Protein AF-A0A7J9KCB3-F1 (afdb_monomer)

Mean predicted aligned error: 14.23 Å

pLDDT: mean 73.94, std 21.1, range [26.8, 97.12]

Organism: NCBI:txid34283

Foldseek 3Di:
DVVVVVVVVVVVVVVLLVCLCPPLVPPVNPPHVSVVSNCCVPPVVVVVVLVVLCVPVNPVSSVVVVVVCCPVPVDDDCPVVVVVCCVLVVLVVLCCVQQLVLPPFPQHHNVCVVVLVVLSVVLNVLVVCLSPADQAWDAPVCVVVVCVLDPAPVQLHDDDDDPCCPPHRTDDDDDHQQSLVSVLVSLVSLLLSLVVLLVVLVSSLVRVCVVVVVLCCCCPVVVFDNDCVRCVVVSVVCCCVVPVSSVVSSVVSVVSSVVSVVVNVVSVVCLQQVHDPSRVVSVVVSVVVVVVVVVVVVVVVVVVVVVVVVVDDDDDDDDPVVVVVVVVVVVPPPPPDPPDPSGPGRVCSNVPVSNVVSVVVVCVVPPVCVPPVVVVVVVVVVVVCVVVVVVVVVD

Structure (mmCIF, N/CA/C/O backbone):
data_AF-A0A7J9KCB3-F1
#
_entry.id   AF-A0A7J9KCB3-F1
#
loop_
_atom_site.group_PDB
_atom_site.id
_atom_site.type_symbol
_atom_site.label_atom_id
_atom_site.label_alt_id
_atom_site.label_comp_id
_atom_site.label_asym_id
_atom_site.label_entity_id
_atom_site.label_seq_id
_atom_site.pdbx_PDB_ins_code
_atom_site.Cartn_x
_atom_site.Cartn_y
_atom_site.Cartn_z
_atom_site.occupancy
_atom_site.B_iso_or_equiv
_atom_site.auth_seq_id
_atom_site.auth_comp_id
_atom_site.auth_asym_id
_atom_site.auth_atom_id
_atom_site.pdbx_PDB_model_num
ATOM 1 N N . MET A 1 1 ? 0.888 18.704 -28.558 1.00 56.38 1 MET A N 1
ATOM 2 C CA . MET A 1 1 ? 0.650 19.610 -27.406 1.00 56.38 1 MET A CA 1
ATOM 3 C C . MET A 1 1 ? -0.585 19.233 -26.586 1.00 56.38 1 MET A C 1
ATOM 5 O O . MET A 1 1 ? -0.472 19.237 -25.371 1.00 56.38 1 MET A O 1
ATOM 9 N N . SER A 1 2 ? -1.727 18.873 -27.186 1.00 62.25 2 SER A N 1
ATOM 10 C CA . SER A 1 2 ? -2.954 18.482 -26.455 1.00 62.25 2 SER A CA 1
ATOM 11 C C . SER A 1 2 ? -2.775 17.296 -25.493 1.00 62.25 2 SER A C 1
ATOM 13 O O . SER A 1 2 ? -3.287 17.336 -24.380 1.00 62.25 2 SER A O 1
ATOM 15 N N . LEU A 1 3 ? -1.995 16.280 -25.882 1.00 63.81 3 LEU A N 1
ATOM 16 C CA . LEU A 1 3 ? -1.739 15.092 -25.056 1.00 63.81 3 LEU A CA 1
ATOM 17 C C . LEU A 1 3 ? -0.952 15.405 -23.769 1.00 63.81 3 LEU A C 1
ATOM 19 O O . LEU A 1 3 ? -1.243 14.842 -22.719 1.00 63.81 3 LEU A O 1
ATOM 23 N N . HIS A 1 4 ? 0.005 16.339 -23.823 1.00 71.44 4 HIS A N 1
ATOM 24 C CA . HIS A 1 4 ? 0.784 16.740 -22.644 1.00 71.44 4 HIS A CA 1
ATOM 25 C C . HIS A 1 4 ? -0.095 17.466 -21.624 1.00 71.44 4 HIS A C 1
ATOM 27 O O . HIS A 1 4 ? -0.026 17.176 -20.435 1.00 71.44 4 HIS A O 1
ATOM 33 N N . TRP A 1 5 ? -0.972 18.358 -22.094 1.00 78.88 5 TRP A N 1
ATOM 34 C CA . TRP A 1 5 ? -1.945 19.025 -21.232 1.00 78.88 5 TRP A CA 1
ATOM 35 C C . TRP A 1 5 ? -2.943 18.035 -20.631 1.00 78.88 5 TRP A C 1
ATOM 37 O O . TRP A 1 5 ? -3.216 18.120 -19.442 1.00 78.88 5 TRP A O 1
ATOM 47 N N . ALA A 1 6 ? -3.414 17.050 -21.401 1.00 73.50 6 ALA A N 1
ATOM 48 C CA . ALA A 1 6 ? -4.299 16.005 -20.889 1.00 73.50 6 ALA A CA 1
ATOM 49 C C . ALA A 1 6 ? -3.641 15.165 -19.779 1.00 73.50 6 ALA A C 1
ATOM 51 O O . ALA A 1 6 ? -4.266 14.928 -18.747 1.00 73.50 6 ALA A O 1
ATOM 52 N N . LEU A 1 7 ? -2.374 14.770 -19.947 1.00 72.38 7 LEU A N 1
ATOM 53 C CA . LEU A 1 7 ? -1.615 14.027 -18.934 1.00 72.38 7 LEU A CA 1
ATOM 54 C C . LEU A 1 7 ? -1.350 14.859 -17.675 1.00 72.38 7 LEU A C 1
ATOM 56 O O . LEU A 1 7 ? -1.500 14.350 -16.568 1.00 72.38 7 LEU A O 1
ATOM 60 N N . ILE A 1 8 ? -1.008 16.141 -17.829 1.00 79.06 8 ILE A N 1
ATOM 61 C CA . ILE A 1 8 ? -0.823 17.061 -16.698 1.00 79.06 8 ILE A CA 1
ATOM 62 C C . ILE A 1 8 ? -2.148 17.259 -15.958 1.00 79.06 8 ILE A C 1
ATOM 64 O O . ILE A 1 8 ? -2.184 17.149 -14.736 1.00 79.06 8 ILE A O 1
ATOM 68 N N . CYS A 1 9 ? -3.247 17.496 -16.678 1.00 84.56 9 CYS A N 1
ATOM 69 C CA . CYS A 1 9 ? -4.576 17.616 -16.087 1.00 84.56 9 CYS A CA 1
ATOM 70 C C . CYS A 1 9 ? -4.974 16.336 -15.348 1.00 84.56 9 CYS A C 1
ATOM 72 O O . CYS A 1 9 ? -5.403 16.417 -14.201 1.00 84.56 9 CYS A O 1
ATOM 74 N N . HIS A 1 10 ? -4.780 15.164 -15.957 1.00 76.25 10 HIS A N 1
ATOM 75 C CA . HIS A 1 10 ? -5.036 13.884 -15.305 1.00 76.25 10 HIS A CA 1
ATOM 76 C C . HIS A 1 10 ? -4.184 13.731 -14.040 1.00 76.25 10 HIS A C 1
ATOM 78 O O . HIS A 1 10 ? -4.725 13.445 -12.979 1.00 76.25 10 HIS A O 1
ATOM 84 N N . GLY A 1 11 ? -2.875 13.992 -14.115 1.00 77.44 11 GLY A N 1
ATOM 85 C CA . GLY A 1 11 ? -1.968 13.925 -12.968 1.00 77.44 11 GLY A CA 1
ATOM 86 C C . GLY A 1 11 ? -2.371 14.862 -11.828 1.00 77.44 11 GLY A C 1
ATOM 87 O O . GLY A 1 11 ? -2.391 14.443 -10.675 1.00 77.44 11 GLY A O 1
ATOM 88 N N . LEU A 1 12 ? -2.767 16.099 -12.138 1.00 84.75 12 LEU A N 1
ATOM 89 C CA . LEU A 1 12 ? -3.261 17.061 -11.149 1.00 84.75 12 LEU A CA 1
ATOM 90 C C . LEU A 1 12 ? -4.588 16.615 -10.526 1.00 84.75 12 LEU A C 1
ATOM 92 O O . LEU A 1 12 ? -4.764 16.753 -9.316 1.00 84.75 12 LEU A O 1
ATOM 96 N N . ILE A 1 13 ? -5.504 16.049 -11.316 1.00 87.06 13 ILE A N 1
ATOM 97 C CA . ILE A 1 13 ? -6.773 15.503 -10.815 1.00 87.06 13 ILE A CA 1
ATOM 98 C C .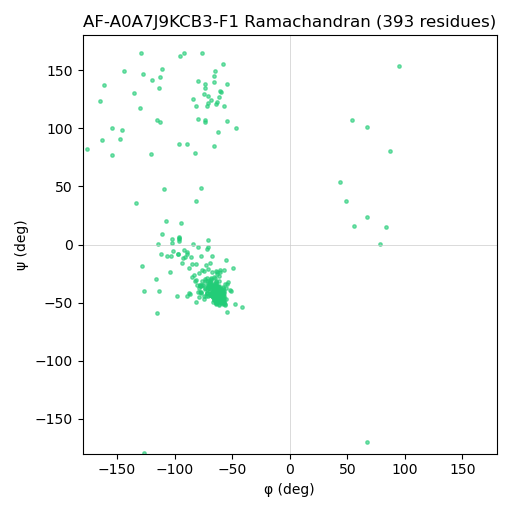 ILE A 1 13 ? -6.499 14.320 -9.886 1.00 87.06 13 ILE A C 1
ATOM 100 O O . ILE A 1 13 ? -6.985 14.310 -8.757 1.00 87.06 13 ILE A O 1
ATOM 104 N N . THR A 1 14 ? -5.684 13.354 -10.317 1.00 82.19 14 THR A N 1
ATOM 105 C CA . THR A 1 14 ? -5.312 12.192 -9.504 1.00 82.19 14 THR A CA 1
ATOM 106 C C . THR A 1 14 ? -4.627 12.625 -8.212 1.00 82.19 14 THR A C 1
ATOM 108 O O . THR A 1 14 ? -5.024 12.173 -7.142 1.00 82.19 14 THR A O 1
ATOM 111 N N . LEU A 1 15 ? -3.666 13.552 -8.276 1.00 82.00 15 LEU A N 1
ATOM 112 C CA . LEU A 1 15 ? -2.997 14.094 -7.094 1.00 82.00 15 LEU A CA 1
ATOM 113 C C . LEU A 1 15 ? -3.995 14.763 -6.145 1.00 82.00 15 LEU A C 1
ATOM 115 O O . LEU A 1 15 ? -3.956 14.519 -4.944 1.00 82.00 15 LEU A O 1
ATOM 119 N N . THR A 1 16 ? -4.924 15.558 -6.677 1.00 85.56 16 THR A N 1
ATOM 120 C CA . THR A 1 16 ? -5.965 16.215 -5.876 1.00 85.56 16 THR A CA 1
ATOM 121 C C . THR A 1 16 ? -6.862 15.195 -5.179 1.00 85.56 16 THR A C 1
ATOM 123 O O . THR A 1 16 ? -7.163 15.362 -3.997 1.00 85.56 16 THR A O 1
ATOM 126 N N . ILE A 1 17 ? -7.263 14.125 -5.873 1.00 84.94 17 ILE A N 1
ATOM 127 C CA . ILE A 1 17 ? -8.068 13.038 -5.301 1.00 84.94 17 ILE A CA 1
ATOM 128 C C . ILE A 1 17 ? -7.289 12.327 -4.191 1.00 84.94 17 ILE A C 1
ATOM 130 O O . ILE A 1 17 ? -7.818 12.175 -3.093 1.00 84.94 17 ILE A O 1
ATOM 134 N N . VAL A 1 18 ? -6.031 11.953 -4.439 1.00 80.06 18 VAL A N 1
ATOM 135 C CA . VAL A 1 18 ? -5.175 11.256 -3.464 1.00 80.06 18 VAL A CA 1
ATOM 136 C C . VAL A 1 18 ? -4.930 12.118 -2.224 1.00 80.06 18 VAL A C 1
ATOM 138 O O . VAL A 1 18 ? -5.141 11.655 -1.106 1.00 80.06 18 VAL A O 1
ATOM 141 N N . VAL A 1 19 ? -4.559 13.389 -2.398 1.00 82.56 19 VAL A N 1
ATOM 142 C CA . VAL A 1 19 ? -4.348 14.330 -1.284 1.00 82.56 19 VAL A CA 1
ATOM 143 C C . VAL A 1 19 ? -5.641 14.558 -0.505 1.00 82.56 19 VAL A C 1
ATOM 145 O O . VAL A 1 19 ? -5.622 14.576 0.723 1.00 82.56 19 VAL A O 1
ATOM 148 N N . SER A 1 20 ? -6.780 14.688 -1.190 1.00 86.75 20 SER A N 1
ATOM 149 C CA . SER A 1 20 ? -8.076 14.826 -0.518 1.00 86.75 20 SER A CA 1
ATOM 150 C C . SER A 1 20 ? -8.432 13.574 0.276 1.00 86.75 20 SER A C 1
ATOM 152 O O . SER A 1 20 ? -8.867 13.680 1.420 1.00 86.75 20 SER A O 1
ATOM 154 N N . PHE A 1 21 ? -8.202 12.389 -0.285 1.00 80.31 21 PHE A N 1
ATOM 155 C CA . PHE A 1 21 ? -8.458 11.126 0.397 1.00 80.31 21 PHE A CA 1
ATOM 156 C C . PHE A 1 21 ? -7.595 10.978 1.660 1.00 80.31 21 PHE A C 1
ATOM 158 O O . PHE A 1 21 ? -8.142 10.740 2.732 1.00 80.31 21 PHE A O 1
ATOM 165 N N . LEU A 1 22 ? -6.281 11.212 1.559 1.00 77.44 22 LEU A N 1
ATOM 166 C CA . LEU A 1 22 ? -5.325 11.006 2.655 1.00 77.44 22 LEU A CA 1
ATOM 167 C C . LEU A 1 22 ? -5.340 12.118 3.715 1.00 77.44 22 LEU A C 1
ATOM 169 O O . LEU A 1 22 ? -5.243 11.841 4.908 1.00 77.44 22 LEU A O 1
ATOM 173 N N . CYS A 1 23 ? -5.439 13.382 3.300 1.00 80.12 23 CYS A N 1
ATOM 174 C CA . CYS A 1 23 ? -5.223 14.533 4.183 1.00 80.12 23 CYS A CA 1
ATOM 175 C C . CYS A 1 23 ? -6.492 15.343 4.468 1.00 80.12 23 CYS A C 1
ATOM 177 O O . CYS A 1 23 ? -6.462 16.237 5.311 1.00 80.12 23 CYS A O 1
ATOM 179 N N . GLY A 1 24 ? -7.618 15.075 3.803 1.00 78.44 24 GLY A N 1
ATOM 180 C CA . GLY A 1 24 ? -8.789 15.958 3.859 1.00 78.44 24 GLY A CA 1
ATOM 181 C C . GLY A 1 24 ? -9.504 16.052 5.213 1.00 78.44 24 GLY A C 1
ATOM 182 O O . GLY A 1 24 ? -10.338 16.943 5.392 1.00 78.44 24 GLY A O 1
ATOM 183 N N . GLN A 1 25 ? -9.163 15.193 6.178 1.00 77.88 25 GLN A N 1
ATOM 184 C CA . GLN A 1 25 ? -9.640 15.276 7.563 1.00 77.88 25 GLN A CA 1
ATOM 185 C C . GLN A 1 25 ? -8.795 16.216 8.448 1.00 77.88 25 GLN A C 1
ATOM 187 O O . GLN A 1 25 ? -9.208 16.550 9.560 1.00 77.88 25 GLN A O 1
ATOM 192 N N . TRP A 1 26 ? -7.626 16.672 7.983 1.00 78.62 26 TRP A N 1
ATOM 193 C CA . TRP A 1 26 ? -6.738 17.510 8.790 1.00 78.62 26 TRP A CA 1
ATOM 194 C C . TRP A 1 26 ? -7.362 18.880 9.113 1.00 78.62 26 TRP A C 1
ATOM 196 O O . TRP A 1 26 ? -8.018 19.471 8.249 1.00 78.62 26 TRP A O 1
ATOM 206 N N . PRO A 1 27 ? -7.097 19.446 10.312 1.00 76.50 27 PRO A N 1
ATOM 207 C CA . PRO A 1 27 ? -7.641 20.742 10.731 1.00 76.50 27 PRO A CA 1
ATOM 208 C C . PRO A 1 27 ? -7.356 21.881 9.743 1.00 76.50 27 PRO A C 1
ATOM 210 O O . PRO A 1 27 ? -8.201 22.744 9.537 1.00 76.50 27 PRO A O 1
ATOM 213 N N . ILE A 1 28 ? -6.193 21.839 9.083 1.00 82.12 28 ILE A N 1
ATOM 214 C CA . ILE A 1 28 ? -5.739 22.840 8.103 1.00 82.12 28 ILE A CA 1
ATOM 215 C C . ILE A 1 28 ? -6.682 22.923 6.891 1.00 82.12 28 ILE A C 1
ATOM 217 O O . ILE A 1 28 ? -6.855 23.992 6.313 1.00 82.12 28 ILE A O 1
ATOM 221 N N . PHE A 1 29 ? -7.320 21.812 6.511 1.00 82.50 29 PHE A N 1
ATOM 222 C CA . PHE A 1 29 ? -8.199 21.745 5.342 1.00 82.50 29 PHE A CA 1
ATOM 223 C C . PHE A 1 29 ? -9.683 21.924 5.686 1.00 82.50 29 PHE A C 1
ATOM 225 O O . PHE A 1 29 ? -10.529 21.829 4.790 1.00 82.50 29 PHE A O 1
ATOM 232 N N . GLN A 1 30 ? -10.039 22.207 6.942 1.00 81.12 30 GLN A N 1
ATOM 233 C CA . GLN A 1 30 ? -11.435 22.424 7.324 1.00 81.12 30 GLN A CA 1
ATOM 234 C C . GLN A 1 30 ? -12.044 23.607 6.556 1.00 81.12 30 GLN A C 1
ATOM 236 O O . GLN A 1 30 ? -11.457 24.677 6.450 1.00 81.12 30 GLN A O 1
ATOM 241 N N . GLY A 1 31 ? -13.228 23.392 5.976 1.00 84.00 31 GLY A N 1
ATOM 242 C CA . GLY A 1 31 ? -13.918 24.401 5.160 1.00 84.00 31 GLY A CA 1
ATOM 243 C C . GLY A 1 31 ? -13.382 24.571 3.731 1.00 84.00 31 GLY A C 1
ATOM 244 O O . GLY A 1 31 ? -13.931 25.369 2.978 1.00 84.00 31 GLY A O 1
ATOM 245 N N . THR A 1 32 ? -12.360 23.812 3.324 1.00 91.19 32 THR A N 1
ATOM 246 C CA . THR A 1 32 ? -11.811 23.860 1.956 1.00 91.19 32 THR A CA 1
ATOM 247 C C . THR A 1 32 ? -12.476 22.836 1.015 1.00 91.19 32 THR A C 1
ATOM 249 O O . THR A 1 32 ? -13.104 21.872 1.481 1.00 91.19 32 THR A O 1
ATOM 252 N N . PRO A 1 33 ? -12.308 22.974 -0.320 1.00 87.25 33 PRO A N 1
ATOM 253 C CA . PRO A 1 33 ? -12.757 21.968 -1.286 1.00 87.25 33 PRO A CA 1
ATOM 254 C C . PRO A 1 33 ? -12.170 20.574 -1.027 1.00 87.25 33 PRO A C 1
ATOM 256 O O . PRO A 1 33 ? -12.871 19.582 -1.198 1.00 87.25 33 PRO A O 1
ATOM 259 N N . ILE A 1 34 ? -10.931 20.491 -0.527 1.00 87.50 34 ILE A N 1
ATOM 260 C CA . ILE A 1 34 ? -10.239 19.231 -0.205 1.00 87.50 34 ILE A CA 1
ATOM 261 C C . ILE A 1 34 ? -11.003 18.452 0.878 1.00 87.50 34 ILE A C 1
ATOM 263 O O . ILE A 1 34 ? -11.282 17.266 0.715 1.00 87.50 34 ILE A O 1
ATOM 267 N N . SER A 1 35 ? -11.436 19.126 1.951 1.00 87.88 35 SER A N 1
ATOM 268 C CA . SER A 1 35 ? -12.257 18.503 3.006 1.00 87.88 35 SER A CA 1
ATOM 269 C C . SER A 1 35 ? -13.647 18.085 2.514 1.00 87.88 35 SER A C 1
ATOM 271 O O . SER A 1 35 ? -14.241 17.138 3.038 1.00 87.88 35 SER A O 1
ATOM 273 N N . SER A 1 36 ? -14.179 18.775 1.505 1.00 87.06 36 SER A N 1
ATOM 274 C CA . SER A 1 36 ? -15.466 18.425 0.895 1.00 87.06 36 SER A CA 1
ATOM 275 C C . SER A 1 36 ? -15.344 17.186 0.006 1.00 87.06 36 SER A C 1
ATOM 277 O O . SER A 1 36 ? -16.158 16.273 0.128 1.00 87.06 36 SER A O 1
ATOM 279 N N . ILE A 1 37 ? -14.294 17.116 -0.822 1.00 88.12 37 ILE A N 1
ATOM 280 C CA . ILE A 1 37 ? -13.962 15.937 -1.636 1.00 88.12 37 ILE A CA 1
ATOM 281 C C . ILE A 1 37 ? -13.714 14.731 -0.732 1.00 88.12 37 ILE A C 1
ATOM 283 O O . ILE A 1 37 ? -14.268 13.671 -0.990 1.00 88.12 37 ILE A O 1
ATOM 287 N N . HIS A 1 38 ? -12.958 14.897 0.358 1.00 88.69 38 HIS A N 1
ATOM 288 C CA . HIS A 1 38 ? -12.751 13.841 1.347 1.00 88.69 38 HIS A CA 1
ATOM 289 C C . HIS A 1 38 ? -14.079 13.299 1.870 1.00 88.69 38 HIS A C 1
ATOM 291 O O . HIS A 1 38 ? -14.365 12.128 1.667 1.00 88.69 38 HIS A O 1
ATOM 297 N N . ARG A 1 39 ? -14.931 14.160 2.450 1.00 86.44 39 ARG A N 1
ATOM 298 C CA . ARG A 1 39 ? -16.246 13.761 2.980 1.00 86.44 39 ARG A CA 1
ATOM 299 C C . ARG A 1 39 ? -17.119 13.069 1.936 1.00 86.44 39 ARG A C 1
ATOM 301 O O . ARG A 1 39 ? -17.839 12.130 2.274 1.00 86.44 39 ARG A O 1
ATOM 308 N N . PHE A 1 40 ? -17.065 13.523 0.684 1.00 89.75 40 PHE A N 1
ATOM 309 C CA . PHE A 1 40 ? -17.766 12.869 -0.413 1.00 89.75 40 PHE A CA 1
ATOM 310 C C . PHE A 1 40 ? -17.198 11.474 -0.697 1.00 89.75 40 PHE A C 1
ATOM 312 O O . PHE A 1 40 ? -17.972 10.532 -0.784 1.00 89.75 40 PHE A O 1
ATOM 319 N N . LEU A 1 41 ? -15.880 11.314 -0.796 1.00 84.44 41 LEU A N 1
ATOM 320 C CA . LEU A 1 41 ? -15.252 10.027 -1.095 1.00 84.44 41 LEU A CA 1
ATOM 321 C C . LEU A 1 41 ? -15.411 9.003 0.039 1.00 84.44 41 LEU A C 1
ATOM 323 O O . LEU A 1 41 ? -15.684 7.844 -0.254 1.00 84.44 41 LEU A O 1
ATOM 327 N N . THR A 1 42 ? -15.265 9.401 1.308 1.00 82.81 42 THR A N 1
ATOM 328 C CA . THR A 1 42 ? -15.320 8.463 2.446 1.00 82.81 42 THR A CA 1
ATOM 329 C C . THR A 1 42 ? -16.734 8.077 2.856 1.00 82.81 42 THR A C 1
ATOM 331 O O . THR A 1 42 ? -16.973 6.914 3.156 1.00 82.81 42 THR A O 1
ATOM 334 N N . PHE A 1 43 ? -17.680 9.019 2.871 1.00 80.81 43 PHE A N 1
ATOM 335 C CA . PHE A 1 43 ? -19.036 8.751 3.374 1.00 80.81 43 PHE A CA 1
ATOM 336 C C . PHE A 1 43 ? -20.128 9.130 2.375 1.00 80.81 43 PHE A C 1
ATOM 338 O O . PHE A 1 43 ? -21.113 8.409 2.224 1.00 80.81 43 PHE A O 1
ATOM 345 N N . GLY A 1 44 ? -19.968 10.260 1.684 1.00 84.56 44 GLY A N 1
ATOM 346 C CA . GLY A 1 44 ? -21.010 10.822 0.829 1.00 84.56 44 GLY A CA 1
ATOM 347 C C . GLY A 1 44 ? -21.399 9.903 -0.325 1.00 84.56 44 GLY A C 1
ATOM 348 O O . GLY A 1 44 ? -22.580 9.632 -0.505 1.00 84.56 44 GLY A O 1
ATOM 349 N N . ALA A 1 45 ? -20.430 9.390 -1.080 1.00 86.31 45 ALA A N 1
ATOM 350 C CA . ALA A 1 45 ? -20.650 8.523 -2.232 1.00 86.31 45 ALA A CA 1
ATOM 351 C C . ALA A 1 45 ? -21.431 7.264 -1.839 1.00 86.31 45 ALA A C 1
ATOM 353 O O . ALA A 1 45 ? -22.409 6.921 -2.501 1.00 86.31 45 ALA A O 1
ATOM 354 N N . TYR A 1 46 ? -21.065 6.642 -0.714 1.00 85.31 46 TYR A N 1
ATOM 355 C CA . TYR A 1 46 ? -21.773 5.480 -0.184 1.00 85.31 46 TYR A CA 1
ATOM 356 C C . TYR A 1 46 ? -23.203 5.822 0.253 1.00 85.31 46 TYR A C 1
ATOM 358 O O . TYR A 1 46 ? -24.152 5.136 -0.120 1.00 85.31 46 TYR A O 1
ATOM 366 N N . GLN A 1 47 ? -23.398 6.935 0.963 1.00 89.06 47 GLN A N 1
ATOM 367 C CA . GLN A 1 47 ? -24.733 7.378 1.373 1.00 89.06 47 GLN A CA 1
ATOM 368 C C . GLN A 1 47 ? -25.631 7.734 0.181 1.00 89.06 47 GLN A C 1
ATOM 370 O O . GLN A 1 47 ? -26.817 7.405 0.188 1.00 89.06 47 GLN A O 1
ATOM 375 N N . TYR A 1 48 ? -25.093 8.390 -0.852 1.00 90.62 48 TYR A N 1
ATOM 376 C CA . TYR A 1 48 ? -25.830 8.671 -2.086 1.00 90.62 48 TYR A CA 1
ATOM 377 C C . TYR A 1 48 ? -26.185 7.386 -2.828 1.00 90.62 48 TYR A C 1
ATOM 379 O O . TYR A 1 48 ? -27.312 7.265 -3.302 1.00 90.62 48 TYR A O 1
ATOM 387 N N . PHE A 1 49 ? -25.268 6.419 -2.879 1.00 89.62 49 PHE A N 1
ATOM 388 C CA . PHE A 1 49 ? -25.532 5.099 -3.437 1.00 89.62 49 PHE A CA 1
ATOM 389 C C . PHE A 1 49 ? -26.664 4.385 -2.686 1.00 89.62 49 PHE A C 1
ATOM 391 O O . PHE A 1 49 ? -27.632 3.967 -3.314 1.00 89.62 49 PHE A O 1
ATOM 398 N N . LEU A 1 50 ? -26.621 4.329 -1.352 1.00 88.56 50 LEU A N 1
ATOM 399 C CA . LEU A 1 50 ? -27.695 3.733 -0.550 1.00 88.56 50 LEU A CA 1
ATOM 400 C C . LEU A 1 50 ? -29.037 4.447 -0.749 1.00 88.56 50 LEU A C 1
ATOM 402 O O . LEU A 1 50 ? -30.064 3.790 -0.893 1.00 88.56 50 LEU A O 1
ATOM 406 N N . ARG A 1 51 ? -29.048 5.784 -0.813 1.00 90.38 51 ARG A N 1
ATOM 407 C CA . ARG A 1 51 ? -30.266 6.560 -1.108 1.00 90.38 51 ARG A CA 1
ATOM 408 C C . ARG A 1 51 ? -30.809 6.269 -2.501 1.00 90.38 51 ARG A C 1
ATOM 410 O O . ARG A 1 51 ? -32.019 6.165 -2.661 1.00 90.38 51 ARG A O 1
ATOM 417 N N . PHE A 1 52 ? -29.933 6.135 -3.494 1.00 92.25 52 PHE A N 1
ATOM 418 C CA . PHE A 1 52 ? -30.316 5.758 -4.850 1.00 92.25 52 PHE A CA 1
ATOM 419 C C . PHE A 1 52 ? -30.929 4.356 -4.877 1.00 92.25 52 PHE A C 1
ATOM 421 O O . PHE A 1 52 ? -32.011 4.176 -5.429 1.00 92.25 52 PHE A O 1
ATOM 428 N N . ILE A 1 53 ? -30.298 3.382 -4.218 1.00 92.44 53 ILE A N 1
ATOM 429 C CA . ILE A 1 53 ? -30.841 2.026 -4.093 1.00 92.44 53 ILE A CA 1
ATOM 430 C C . ILE A 1 53 ? -32.193 2.043 -3.375 1.00 92.44 53 ILE A C 1
ATOM 432 O O . ILE A 1 53 ? -33.128 1.414 -3.859 1.00 92.44 53 ILE A O 1
ATOM 436 N N . GLY A 1 54 ? -32.342 2.811 -2.296 1.00 92.44 54 GLY A N 1
ATOM 437 C CA . GLY A 1 54 ? -33.624 2.979 -1.609 1.00 92.44 54 GLY A CA 1
ATOM 438 C C . GLY A 1 54 ? -34.696 3.632 -2.485 1.00 92.44 54 GLY A C 1
ATOM 439 O O . GLY A 1 54 ? -35.853 3.230 -2.438 1.00 92.44 54 GLY A O 1
ATOM 440 N N . ALA A 1 55 ? -34.325 4.588 -3.339 1.00 93.19 55 ALA A N 1
ATOM 441 C CA . ALA A 1 55 ? -35.254 5.226 -4.268 1.00 93.19 55 ALA A CA 1
ATOM 442 C C . ALA A 1 55 ? -35.708 4.288 -5.402 1.00 93.19 55 ALA A C 1
ATOM 444 O O . ALA A 1 55 ? -36.864 4.349 -5.810 1.00 93.19 55 ALA A O 1
ATOM 445 N N . VAL A 1 56 ? -34.817 3.427 -5.911 1.00 95.56 56 VAL A N 1
ATOM 446 C CA . VAL A 1 56 ? -35.105 2.526 -7.046 1.00 95.56 56 VAL A CA 1
ATOM 447 C C . VAL A 1 56 ? -35.719 1.197 -6.597 1.00 95.56 56 VAL A C 1
ATOM 449 O O . VAL A 1 56 ? -36.649 0.700 -7.227 1.00 95.56 56 VAL A O 1
ATOM 452 N N . PHE A 1 57 ? -35.206 0.612 -5.514 1.00 92.06 57 PHE A N 1
ATOM 453 C CA . PHE A 1 57 ? -35.527 -0.744 -5.054 1.00 92.06 57 PHE A CA 1
ATOM 454 C C . PHE A 1 57 ? -36.255 -0.780 -3.698 1.00 92.06 57 PHE A C 1
ATOM 456 O O . PHE A 1 57 ? -36.584 -1.863 -3.203 1.00 92.06 57 PHE A O 1
ATOM 463 N N . GLY A 1 58 ? -36.524 0.381 -3.092 1.00 93.94 58 GLY A N 1
ATOM 464 C CA . GLY A 1 58 ? -37.162 0.493 -1.781 1.00 93.94 58 GLY A CA 1
ATOM 465 C C . GLY A 1 58 ? -36.294 -0.041 -0.639 1.00 93.94 58 GLY A C 1
ATOM 466 O O . GLY A 1 58 ? -35.126 -0.401 -0.810 1.00 93.94 58 GLY A O 1
ATOM 467 N N . ASP A 1 59 ? -36.898 -0.165 0.541 1.00 92.19 59 ASP A N 1
ATOM 468 C CA . ASP A 1 59 ? -36.201 -0.602 1.758 1.00 92.19 59 ASP A CA 1
ATOM 469 C C . ASP A 1 59 ? -35.612 -2.015 1.641 1.00 92.19 59 ASP A C 1
ATOM 471 O O . ASP A 1 59 ? -34.599 -2.323 2.265 1.00 92.19 59 ASP A O 1
ATOM 475 N N . ARG A 1 60 ? -36.197 -2.881 0.799 1.00 90.00 60 ARG A N 1
ATOM 476 C CA . ARG A 1 60 ? -35.665 -4.233 0.551 1.00 90.00 60 ARG A CA 1
ATOM 477 C C . ARG A 1 60 ? -34.286 -4.196 -0.106 1.00 90.00 60 ARG A C 1
ATOM 479 O O . ARG A 1 60 ? -33.425 -4.979 0.282 1.00 90.00 60 ARG A O 1
ATOM 486 N N . GLY A 1 61 ? -34.075 -3.298 -1.072 1.00 88.62 61 GLY A N 1
ATOM 487 C CA . GLY A 1 61 ? -32.780 -3.131 -1.733 1.00 88.62 61 GLY A CA 1
ATOM 488 C C . GLY A 1 61 ? -31.722 -2.593 -0.774 1.00 88.62 61 GLY A C 1
ATOM 489 O O . GLY A 1 61 ? -30.629 -3.146 -0.689 1.00 88.62 61 GLY A O 1
ATOM 490 N N . THR A 1 62 ? -32.071 -1.572 0.012 1.00 90.75 62 THR A N 1
ATOM 491 C CA . THR A 1 62 ? -31.172 -1.000 1.025 1.00 90.75 62 THR A CA 1
ATOM 492 C C . THR A 1 62 ? -30.790 -2.036 2.083 1.00 90.75 62 THR A C 1
ATOM 494 O O . THR A 1 62 ? -29.610 -2.202 2.377 1.00 90.75 62 THR A O 1
ATOM 497 N N . ASN A 1 63 ? -31.761 -2.797 2.600 1.00 92.44 63 ASN A N 1
ATOM 498 C CA . ASN A 1 63 ? -31.514 -3.843 3.596 1.00 92.44 63 ASN A CA 1
ATOM 499 C C . ASN A 1 63 ? -30.642 -4.983 3.054 1.00 92.44 63 ASN A C 1
ATOM 501 O O . ASN A 1 63 ? -29.841 -5.537 3.802 1.00 92.44 63 ASN A O 1
ATOM 505 N N . LEU A 1 64 ? -30.754 -5.320 1.764 1.00 91.38 64 LEU A N 1
ATOM 506 C CA . LEU A 1 64 ? -29.861 -6.291 1.132 1.00 91.38 64 LEU A CA 1
ATOM 507 C C . LEU A 1 64 ? -28.414 -5.783 1.113 1.00 91.38 64 LEU A C 1
ATOM 509 O O . LEU A 1 64 ? -27.517 -6.526 1.499 1.00 91.38 64 LEU A O 1
ATOM 513 N N . ILE A 1 65 ? -28.185 -4.528 0.708 1.00 90.50 65 ILE A N 1
ATOM 514 C CA . ILE A 1 65 ? -26.837 -3.938 0.704 1.00 90.50 65 ILE A CA 1
ATOM 515 C C . ILE A 1 65 ? -26.258 -3.896 2.120 1.00 90.50 65 ILE A C 1
ATOM 517 O O . ILE A 1 65 ? -25.128 -4.334 2.311 1.00 90.50 65 ILE A O 1
ATOM 521 N N . LEU A 1 66 ? -27.039 -3.464 3.114 1.00 90.06 66 LEU A N 1
ATOM 522 C CA . LEU A 1 66 ? -26.613 -3.457 4.518 1.00 90.06 66 LEU A CA 1
ATOM 523 C C . LEU A 1 66 ? -26.320 -4.872 5.042 1.00 90.06 66 LEU A C 1
ATOM 525 O O . LEU A 1 66 ? -25.374 -5.072 5.796 1.00 90.06 66 LEU A O 1
ATOM 529 N N . SER A 1 67 ? -27.088 -5.879 4.616 1.00 88.62 67 SER A N 1
ATOM 530 C CA . SER A 1 67 ? -26.816 -7.276 4.969 1.00 88.62 67 SER A CA 1
ATOM 531 C C . SER A 1 67 ? -25.521 -7.792 4.338 1.00 88.62 67 SER A C 1
ATOM 533 O O . SER A 1 67 ? -24.823 -8.590 4.964 1.00 88.62 67 SER A O 1
ATOM 535 N N . VAL A 1 68 ? -25.210 -7.377 3.107 1.00 85.94 68 VAL A N 1
ATOM 536 C CA . VAL A 1 68 ? -23.946 -7.714 2.438 1.00 85.94 68 VAL A CA 1
ATOM 537 C C . VAL A 1 68 ? -22.783 -6.999 3.118 1.00 85.94 68 VAL A C 1
ATOM 539 O O . VAL A 1 68 ? -21.769 -7.637 3.373 1.00 85.94 68 VAL A O 1
ATOM 542 N N . GLU A 1 69 ? -22.931 -5.718 3.459 1.00 85.38 69 GLU A N 1
ATOM 543 C CA . GLU A 1 69 ? -21.941 -4.955 4.229 1.00 85.38 69 GLU A CA 1
ATOM 544 C C . GLU A 1 69 ? -21.639 -5.649 5.559 1.00 85.38 69 GLU A C 1
ATOM 546 O O . GLU A 1 69 ? -20.487 -5.978 5.827 1.00 85.38 69 GLU A O 1
ATOM 551 N N . TYR A 1 70 ? -22.671 -5.990 6.332 1.00 83.88 70 TYR A N 1
ATOM 552 C CA . TYR A 1 70 ? -22.512 -6.709 7.594 1.00 83.88 70 TYR A CA 1
ATOM 553 C C . TYR A 1 70 ? -21.789 -8.055 7.416 1.00 83.88 70 TYR A C 1
ATOM 555 O O . TYR A 1 70 ? -20.905 -8.413 8.195 1.00 83.88 70 TYR A O 1
ATOM 563 N N . TYR A 1 71 ? -22.126 -8.815 6.371 1.00 82.06 71 TYR A N 1
ATOM 564 C CA . TYR A 1 71 ? -21.478 -10.098 6.101 1.00 82.06 71 TYR A CA 1
ATOM 565 C C . TYR A 1 71 ? -20.013 -9.951 5.652 1.00 82.06 71 TYR A C 1
ATOM 567 O O . TYR A 1 71 ? -19.167 -10.746 6.059 1.00 82.06 71 TYR A O 1
ATOM 575 N N . CYS A 1 72 ? -19.709 -8.951 4.820 1.00 77.69 72 CYS A N 1
ATOM 576 C CA . CYS A 1 72 ? -18.388 -8.739 4.226 1.00 77.69 72 CYS A CA 1
ATOM 577 C C . CYS A 1 72 ? -17.418 -7.953 5.124 1.00 77.69 72 CYS A C 1
ATOM 579 O O . CYS A 1 72 ? -16.208 -8.142 4.999 1.00 77.69 72 CYS A O 1
ATOM 581 N N . CYS A 1 73 ? -17.914 -7.080 6.001 1.00 75.44 73 CYS A N 1
ATOM 582 C CA . CYS A 1 73 ? -17.091 -6.162 6.793 1.00 75.44 73 CYS A CA 1
ATOM 583 C C . CYS A 1 73 ? -17.133 -6.469 8.295 1.00 75.44 73 CYS A C 1
ATOM 585 O O . CYS A 1 73 ? -16.093 -6.432 8.946 1.00 75.44 73 CYS A O 1
ATOM 587 N N . ASP A 1 74 ? -18.304 -6.819 8.839 1.00 73.94 74 ASP A N 1
ATOM 588 C CA . ASP A 1 74 ? -18.492 -6.966 10.293 1.00 73.94 74 ASP A CA 1
ATOM 589 C C . ASP A 1 74 ? -18.385 -8.420 10.778 1.00 73.94 74 ASP A C 1
ATOM 591 O O . ASP A 1 74 ? -18.376 -8.697 11.981 1.00 73.94 74 ASP A O 1
ATOM 595 N N . ARG A 1 75 ? -18.312 -9.378 9.848 1.00 70.94 75 ARG A N 1
ATOM 596 C CA . ARG A 1 75 ? -18.205 -10.814 10.131 1.00 70.94 75 ARG A CA 1
ATOM 597 C C . ARG A 1 75 ? -16.917 -11.382 9.534 1.00 70.94 75 ARG A C 1
ATOM 599 O O . ARG A 1 75 ? -16.571 -11.029 8.407 1.00 70.94 75 ARG A O 1
ATOM 606 N N . PRO A 1 76 ? -16.238 -12.317 10.227 1.00 72.19 76 PRO A N 1
ATOM 607 C CA . PRO A 1 76 ? -15.105 -13.032 9.652 1.00 72.19 76 PRO A CA 1
ATOM 608 C C . PRO A 1 76 ? -15.527 -13.751 8.369 1.00 72.19 76 PRO A C 1
ATOM 610 O O . PRO A 1 76 ? -16.415 -14.606 8.391 1.00 72.19 76 PRO A O 1
ATOM 613 N N . ASN A 1 77 ? -14.901 -13.400 7.249 1.00 79.25 77 ASN A N 1
ATOM 614 C CA . ASN A 1 77 ? -15.166 -14.006 5.950 1.00 79.25 77 ASN A CA 1
ATOM 615 C C . ASN A 1 77 ? -13.865 -14.119 5.131 1.00 79.25 77 ASN A C 1
ATOM 617 O O . ASN A 1 77 ? -12.976 -13.275 5.259 1.00 79.25 77 ASN A O 1
ATOM 621 N N . PRO A 1 78 ? -13.740 -15.139 4.262 1.00 85.12 78 PRO A N 1
ATOM 622 C CA . PRO A 1 78 ? -12.536 -15.337 3.458 1.00 85.12 78 PRO A CA 1
ATOM 623 C C . PRO A 1 78 ? -12.471 -14.420 2.227 1.00 85.12 78 PRO A C 1
ATOM 625 O O . PRO A 1 78 ? -11.500 -14.485 1.478 1.00 85.12 78 PRO A O 1
ATOM 628 N N . ILE A 1 79 ? -13.479 -13.576 1.967 1.00 84.12 79 ILE A N 1
ATOM 629 C CA . ILE A 1 79 ? -13.568 -12.800 0.718 1.00 84.12 79 ILE A CA 1
ATOM 630 C C . ILE A 1 79 ? -12.373 -11.853 0.601 1.00 84.12 79 ILE A C 1
ATOM 632 O O . ILE A 1 79 ? -11.708 -11.829 -0.433 1.00 84.12 79 ILE A O 1
ATOM 636 N N . LEU A 1 80 ? -12.050 -11.130 1.676 1.00 82.56 80 LEU A N 1
ATOM 637 C CA . LEU A 1 80 ? -10.896 -10.228 1.697 1.00 82.56 80 LEU A CA 1
ATOM 638 C C . LEU A 1 80 ? -9.570 -10.980 1.511 1.00 82.56 80 LEU A C 1
ATOM 640 O O . LEU A 1 80 ? -8.682 -10.489 0.816 1.00 82.56 80 LEU A O 1
ATOM 644 N N . GLN A 1 81 ? -9.459 -12.199 2.050 1.00 89.06 81 GLN A N 1
ATOM 645 C CA . GLN A 1 81 ? -8.272 -13.039 1.873 1.00 89.06 81 GLN A CA 1
ATOM 646 C C . GLN A 1 81 ? -8.110 -13.483 0.415 1.00 89.06 81 GLN A C 1
ATOM 648 O O . GLN A 1 81 ? -7.016 -13.406 -0.142 1.00 89.06 81 GLN A O 1
ATOM 653 N N . LEU A 1 82 ? -9.206 -13.889 -0.233 1.00 91.19 82 LEU A N 1
ATOM 654 C CA . LEU A 1 82 ? -9.212 -14.272 -1.645 1.00 91.19 82 LEU A CA 1
ATOM 655 C C . LEU A 1 82 ? -8.869 -13.092 -2.559 1.00 91.19 82 LEU A C 1
ATOM 657 O O . LEU A 1 82 ? -8.079 -13.254 -3.487 1.00 91.19 82 LEU A O 1
ATOM 661 N N . ILE A 1 83 ? -9.424 -11.907 -2.286 1.00 90.31 83 ILE A N 1
ATOM 662 C CA . ILE A 1 83 ? -9.113 -10.685 -3.039 1.00 90.31 83 ILE A CA 1
ATOM 663 C C . ILE A 1 83 ? -7.624 -10.362 -2.925 1.00 90.31 83 ILE A C 1
ATOM 665 O O . ILE A 1 83 ? -6.967 -10.115 -3.935 1.00 90.31 83 ILE A O 1
ATOM 669 N N . TYR A 1 84 ? -7.072 -10.408 -1.715 1.00 91.00 84 TYR A N 1
ATOM 670 C CA . TYR A 1 84 ? -5.654 -10.160 -1.490 1.00 91.00 84 TYR A CA 1
ATOM 671 C C . TYR A 1 84 ? -4.759 -11.165 -2.240 1.00 91.00 84 TYR A C 1
ATOM 673 O O . TYR A 1 84 ? -3.846 -10.756 -2.964 1.00 91.00 84 TYR A O 1
ATOM 681 N N . LEU A 1 85 ? -5.056 -12.469 -2.155 1.00 94.25 85 LEU A N 1
ATOM 682 C CA . LEU A 1 85 ? -4.313 -13.505 -2.882 1.00 94.25 85 LEU A CA 1
ATOM 683 C C . LEU A 1 85 ? -4.412 -13.315 -4.402 1.00 94.25 85 LEU A C 1
ATOM 685 O O . LEU A 1 85 ? -3.418 -13.488 -5.110 1.00 94.25 85 LEU A O 1
ATOM 689 N N . ALA A 1 86 ? -5.578 -12.908 -4.908 1.00 95.19 86 ALA A N 1
ATOM 690 C CA . ALA A 1 86 ? -5.768 -12.593 -6.318 1.00 95.19 86 ALA A CA 1
ATOM 691 C C . ALA A 1 86 ? -4.927 -11.383 -6.754 1.00 95.19 86 ALA A C 1
ATOM 693 O O . ALA A 1 86 ? -4.320 -11.428 -7.826 1.00 95.19 86 ALA A O 1
ATOM 694 N N . ILE A 1 87 ? -4.839 -10.331 -5.932 1.00 93.12 87 ILE A N 1
ATOM 695 C CA . ILE A 1 87 ? -4.024 -9.141 -6.215 1.00 93.12 87 ILE A CA 1
ATOM 696 C C . ILE A 1 87 ? -2.539 -9.508 -6.274 1.00 93.12 87 ILE A C 1
ATOM 698 O O . ILE A 1 87 ? -1.879 -9.184 -7.265 1.00 93.12 87 ILE A O 1
ATOM 702 N N . ILE A 1 88 ? -2.012 -10.212 -5.267 1.00 94.44 88 ILE A N 1
ATOM 703 C CA . ILE A 1 88 ? -0.599 -10.623 -5.248 1.00 94.44 88 ILE A CA 1
ATOM 704 C C . ILE A 1 88 ? -0.292 -11.573 -6.403 1.00 94.44 88 ILE A C 1
ATOM 706 O O . ILE A 1 88 ? 0.665 -11.343 -7.145 1.00 94.44 88 ILE A O 1
ATOM 710 N N . GLY A 1 89 ? -1.118 -12.602 -6.598 1.00 94.88 89 GLY A N 1
ATOM 711 C CA . GLY A 1 89 ? -0.926 -13.591 -7.656 1.00 94.88 89 GLY A CA 1
ATOM 712 C C . GLY A 1 89 ? -0.962 -12.968 -9.050 1.00 94.88 89 GLY A C 1
ATOM 713 O O . GLY A 1 89 ? -0.071 -13.216 -9.860 1.00 94.88 89 GLY A O 1
ATOM 714 N N . THR A 1 90 ? -1.942 -12.100 -9.316 1.00 95.81 90 THR A N 1
ATOM 715 C CA . THR A 1 90 ? -2.072 -11.416 -10.611 1.00 95.81 90 THR A CA 1
ATOM 716 C C . THR A 1 90 ? -0.918 -10.448 -10.844 1.00 95.81 90 THR A C 1
ATOM 718 O O . THR A 1 90 ? -0.323 -10.456 -11.919 1.00 95.81 90 THR A O 1
ATOM 721 N N . THR A 1 91 ? -0.548 -9.648 -9.841 1.00 95.12 91 THR A N 1
ATOM 722 C CA . THR A 1 91 ? 0.566 -8.693 -9.958 1.00 95.12 91 THR A CA 1
ATOM 723 C C . THR A 1 91 ? 1.876 -9.421 -10.241 1.00 95.12 91 THR A C 1
ATOM 725 O O . THR A 1 91 ? 2.596 -9.057 -11.172 1.00 95.12 91 THR A O 1
ATOM 728 N N . TYR A 1 92 ? 2.161 -10.495 -9.500 1.00 96.19 92 TYR A N 1
ATOM 729 C CA . TYR A 1 92 ? 3.354 -11.305 -9.727 1.00 96.19 92 TYR A CA 1
ATOM 730 C C . TYR A 1 92 ? 3.338 -11.971 -11.107 1.00 96.19 92 TYR A C 1
ATOM 732 O O . TYR A 1 92 ? 4.337 -11.921 -11.821 1.00 96.19 92 TYR A O 1
ATOM 740 N N . TYR A 1 93 ? 2.197 -12.523 -11.532 1.00 97.12 93 TYR A N 1
ATOM 741 C CA . TYR A 1 93 ? 2.045 -13.099 -12.868 1.00 97.12 93 TYR A CA 1
ATOM 742 C C . TYR A 1 93 ? 2.362 -12.084 -13.975 1.00 97.12 93 TYR A C 1
ATOM 744 O O . TYR A 1 93 ? 3.118 -12.402 -14.896 1.00 97.12 93 TYR A O 1
ATOM 752 N N . ILE A 1 94 ? 1.842 -10.855 -13.875 1.00 96.56 94 ILE A N 1
ATOM 753 C CA . ILE A 1 94 ? 2.135 -9.793 -14.846 1.00 96.56 94 ILE A CA 1
ATOM 754 C C . ILE A 1 94 ? 3.637 -9.481 -14.835 1.00 96.56 94 ILE A C 1
ATOM 756 O O . ILE A 1 94 ? 4.250 -9.503 -15.899 1.00 96.56 94 ILE A O 1
ATOM 760 N N . ILE A 1 95 ? 4.258 -9.290 -13.663 1.00 95.56 95 ILE A N 1
ATOM 761 C CA . ILE A 1 95 ? 5.707 -9.034 -13.541 1.00 95.56 95 ILE A CA 1
ATOM 762 C C . ILE A 1 95 ? 6.529 -10.135 -14.222 1.00 95.56 95 ILE A C 1
ATOM 764 O O . ILE A 1 95 ? 7.446 -9.839 -14.991 1.00 95.56 95 ILE A O 1
ATOM 768 N N . VAL A 1 96 ? 6.200 -11.405 -13.982 1.00 96.25 96 VAL A N 1
ATOM 769 C CA . VAL A 1 96 ? 6.891 -12.536 -14.612 1.00 96.25 96 VAL A CA 1
ATOM 770 C C . VAL A 1 96 ? 6.731 -12.477 -16.130 1.00 96.25 96 VAL A C 1
ATOM 772 O O . VAL A 1 96 ? 7.713 -12.582 -16.863 1.00 96.25 96 VAL A O 1
ATOM 775 N N . LYS A 1 97 ? 5.512 -12.268 -16.633 1.00 96.50 97 LYS A N 1
ATOM 776 C CA . LYS A 1 97 ? 5.244 -12.267 -18.077 1.00 96.50 97 LYS A CA 1
ATOM 777 C C . LYS A 1 97 ? 5.869 -11.087 -18.810 1.00 96.50 97 LYS A C 1
ATOM 779 O O . LYS A 1 97 ? 6.273 -11.264 -19.956 1.00 96.50 97 LYS A O 1
ATOM 784 N N . THR A 1 98 ? 5.933 -9.911 -18.192 1.00 94.38 98 THR A N 1
ATOM 785 C CA . THR A 1 98 ? 6.348 -8.678 -18.877 1.00 94.38 98 THR A CA 1
ATOM 786 C C . THR A 1 98 ? 7.761 -8.231 -18.556 1.00 94.38 98 THR A C 1
ATOM 788 O O . THR A 1 98 ? 8.333 -7.477 -19.335 1.00 94.38 98 THR A O 1
ATOM 791 N N . SER A 1 99 ? 8.316 -8.622 -17.410 1.00 94.50 99 SER A N 1
ATOM 792 C CA . SER A 1 99 ? 9.584 -8.068 -16.921 1.00 94.50 99 SER A CA 1
ATOM 793 C C . SER A 1 99 ? 10.692 -9.111 -16.834 1.00 94.50 99 SER A C 1
ATOM 795 O O . SER A 1 99 ? 11.852 -8.765 -17.049 1.00 94.50 99 SER A O 1
ATOM 797 N N . PHE A 1 100 ? 10.382 -10.393 -16.594 1.00 94.81 100 PHE A N 1
ATOM 798 C CA . PHE A 1 100 ? 11.436 -11.411 -16.464 1.00 94.81 100 PHE A CA 1
ATOM 799 C C . PHE A 1 100 ? 12.175 -11.667 -17.776 1.00 94.81 100 PHE A C 1
ATOM 801 O O . PHE A 1 100 ? 13.330 -12.082 -17.728 1.00 94.81 100 PHE A O 1
ATOM 808 N N . SER A 1 101 ? 11.569 -11.381 -18.932 1.00 93.44 101 SER A N 1
ATOM 809 C CA . SER A 1 101 ? 12.239 -11.461 -20.237 1.00 93.44 101 SER A CA 1
ATOM 810 C C . SER A 1 101 ? 13.443 -10.524 -20.361 1.00 93.44 101 SER A C 1
ATOM 812 O O . SER A 1 101 ? 14.307 -10.770 -21.194 1.00 93.44 101 SER A O 1
ATOM 814 N N . TYR A 1 102 ? 13.511 -9.470 -19.544 1.00 92.50 102 TYR A N 1
ATOM 815 C CA . TYR A 1 102 ? 14.618 -8.508 -19.517 1.00 92.50 102 TYR A CA 1
ATOM 816 C C . TYR A 1 102 ? 15.669 -8.815 -18.440 1.00 92.50 102 TYR A C 1
ATOM 818 O O . TYR A 1 102 ? 16.565 -8.012 -18.206 1.00 92.50 102 TYR A O 1
ATOM 826 N N . ILE A 1 103 ? 15.537 -9.951 -17.755 1.00 92.38 103 ILE A N 1
ATOM 827 C CA . ILE A 1 103 ? 16.476 -10.433 -16.741 1.00 92.38 103 ILE A CA 1
ATOM 828 C C . ILE A 1 103 ? 17.122 -11.712 -17.300 1.00 92.38 103 ILE A C 1
ATOM 830 O O . ILE A 1 103 ? 16.374 -12.542 -17.797 1.00 92.38 103 ILE A O 1
ATOM 834 N N . PRO A 1 104 ? 18.443 -11.938 -17.228 1.00 92.94 104 PRO A N 1
ATOM 835 C CA . PRO A 1 104 ? 19.458 -10.991 -16.792 1.00 92.94 104 PRO A CA 1
ATOM 836 C C . PRO A 1 104 ? 19.569 -9.813 -17.768 1.00 92.94 104 PRO A C 1
ATOM 838 O O . PRO A 1 104 ? 19.496 -9.989 -18.982 1.00 92.94 104 PRO A O 1
ATOM 841 N N . GLY A 1 105 ? 19.741 -8.621 -17.213 1.00 89.19 105 GLY A N 1
ATOM 842 C CA . GLY A 1 105 ? 19.978 -7.389 -17.959 1.00 89.19 105 GLY A CA 1
ATOM 843 C C . GLY A 1 105 ? 21.237 -6.696 -17.451 1.00 89.19 105 GLY A C 1
ATOM 844 O O . GLY A 1 105 ? 21.875 -7.163 -16.508 1.00 89.19 105 GLY A O 1
ATOM 845 N N . TYR A 1 106 ? 21.576 -5.551 -18.036 1.00 90.81 106 TYR A N 1
ATOM 846 C CA . TYR A 1 106 ? 22.813 -4.826 -17.714 1.00 90.81 106 TYR A CA 1
ATOM 847 C C . TYR A 1 106 ? 23.033 -4.555 -16.209 1.00 90.81 106 TYR A C 1
ATOM 849 O O . TYR A 1 106 ? 24.156 -4.659 -15.724 1.00 90.81 106 TYR A O 1
ATOM 857 N N . TYR A 1 107 ? 21.971 -4.216 -15.466 1.00 91.38 107 TYR A N 1
ATOM 858 C CA . TYR A 1 107 ? 22.038 -3.889 -14.031 1.00 91.38 107 TYR A CA 1
ATOM 859 C C . TYR A 1 107 ? 21.474 -4.971 -13.103 1.00 91.38 107 TYR A C 1
ATOM 861 O O . TYR A 1 107 ? 21.621 -4.857 -11.888 1.00 91.38 107 TYR A O 1
ATOM 869 N N . LEU A 1 108 ? 20.800 -5.993 -13.638 1.00 92.56 108 LEU A N 1
ATOM 870 C CA . LEU A 1 108 ? 20.057 -6.959 -12.828 1.00 92.56 108 LEU A CA 1
ATOM 871 C C . LEU A 1 108 ? 20.423 -8.388 -13.224 1.00 92.56 108 LEU A C 1
ATOM 873 O O . LEU A 1 108 ? 20.181 -8.815 -14.352 1.00 92.56 108 LEU A O 1
ATOM 877 N N . SER A 1 109 ? 21.002 -9.127 -12.278 1.00 92.56 109 SER A N 1
ATOM 878 C CA . SER A 1 109 ? 21.445 -10.505 -12.499 1.00 92.56 109 SER A CA 1
ATOM 879 C C . SER A 1 109 ? 20.279 -11.501 -12.515 1.00 92.56 109 SER A C 1
ATOM 881 O O . SER A 1 109 ? 19.172 -11.218 -12.055 1.00 92.56 109 SER A O 1
ATOM 883 N N . GLU A 1 110 ? 20.532 -12.712 -13.012 1.00 93.56 110 GLU A N 1
ATOM 884 C CA . GLU A 1 110 ? 19.514 -13.766 -13.091 1.00 93.56 110 GLU A CA 1
ATOM 885 C C . GLU A 1 110 ? 18.996 -14.217 -11.712 1.00 93.56 110 GLU A C 1
ATOM 887 O O . GLU A 1 110 ? 17.843 -14.631 -11.589 1.00 93.56 110 GLU A O 1
ATOM 892 N N . VAL A 1 111 ? 19.803 -14.055 -10.655 1.00 93.00 111 VAL A N 1
ATOM 893 C CA . VAL A 1 111 ? 19.458 -14.422 -9.268 1.00 93.00 111 VAL A CA 1
ATOM 894 C C . VAL A 1 111 ? 18.139 -13.785 -8.820 1.00 93.00 111 VAL A C 1
ATOM 896 O O . VAL A 1 111 ? 17.362 -14.406 -8.094 1.00 93.00 111 VAL A O 1
ATOM 899 N N . HIS A 1 112 ? 17.829 -12.584 -9.316 1.00 91.94 112 HIS A N 1
ATOM 900 C CA . HIS A 1 112 ? 16.606 -11.854 -8.984 1.00 91.94 112 HIS A CA 1
ATOM 901 C C . HIS A 1 112 ? 15.319 -12.574 -9.431 1.00 91.94 112 HIS A C 1
ATOM 903 O O . HIS A 1 112 ? 14.270 -12.381 -8.815 1.00 91.94 112 HIS A O 1
ATOM 909 N N . ARG A 1 113 ? 15.369 -13.461 -10.438 1.00 93.00 113 ARG A N 1
ATOM 910 C CA . ARG A 1 113 ? 14.212 -14.293 -10.831 1.00 93.00 113 ARG A CA 1
ATOM 911 C C . ARG A 1 113 ? 13.842 -15.296 -9.739 1.00 93.00 113 ARG A C 1
AT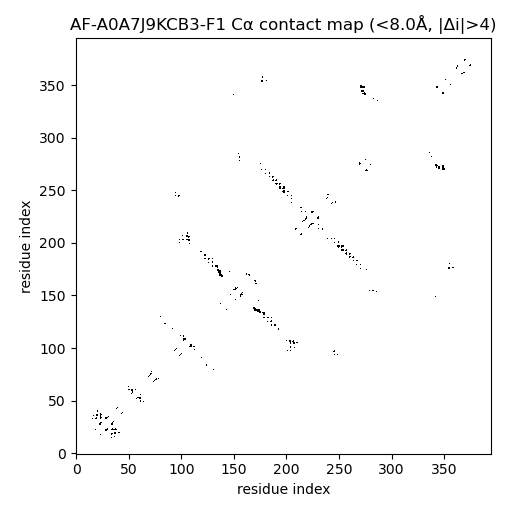OM 913 O O . ARG A 1 113 ? 12.673 -15.423 -9.390 1.00 93.00 113 ARG A O 1
ATOM 920 N N . TYR A 1 114 ? 14.839 -15.967 -9.167 1.00 92.75 114 TYR A N 1
ATOM 921 C CA . TYR A 1 114 ? 14.632 -16.958 -8.108 1.00 92.75 114 TYR A CA 1
ATOM 922 C C . TYR A 1 114 ? 14.353 -16.288 -6.760 1.00 92.75 114 TYR A C 1
ATOM 924 O O . TYR A 1 114 ? 13.436 -16.687 -6.044 1.00 92.75 114 TYR A O 1
ATOM 932 N N . ALA A 1 115 ? 15.092 -15.221 -6.443 1.00 91.81 115 ALA A N 1
ATOM 933 C CA . ALA A 1 115 ? 14.902 -14.462 -5.212 1.00 91.81 115 ALA A CA 1
ATOM 934 C C . ALA A 1 115 ? 13.510 -13.812 -5.141 1.00 91.81 115 ALA A C 1
ATOM 936 O O . ALA A 1 115 ? 12.887 -13.830 -4.084 1.00 91.81 115 ALA A O 1
ATOM 937 N N . SER A 1 116 ? 12.986 -13.291 -6.258 1.00 92.88 116 SER A N 1
ATOM 938 C CA . SER A 1 116 ? 11.634 -12.715 -6.288 1.00 92.88 116 SER A CA 1
ATOM 939 C C . SER A 1 116 ? 10.540 -13.758 -6.057 1.00 92.88 116 SER A C 1
ATOM 941 O O . SER A 1 116 ? 9.605 -13.483 -5.309 1.00 92.88 116 SER A O 1
ATOM 943 N N . PHE A 1 117 ? 10.664 -14.962 -6.631 1.00 93.94 117 PHE A N 1
ATOM 944 C CA . PHE A 1 117 ? 9.742 -16.066 -6.345 1.00 93.94 117 PHE A CA 1
ATOM 945 C C . PHE A 1 117 ? 9.742 -16.419 -4.854 1.00 93.94 117 PHE A C 1
ATOM 947 O O . PHE A 1 117 ? 8.683 -16.472 -4.228 1.00 93.94 117 PHE A O 1
ATOM 954 N N . LEU A 1 118 ? 10.934 -16.593 -4.273 1.00 94.12 118 LEU A N 1
ATOM 955 C CA . LEU A 1 118 ? 11.084 -16.894 -2.853 1.00 94.12 118 LEU A CA 1
ATOM 956 C C . LEU A 1 118 ? 10.484 -15.786 -1.974 1.00 94.12 118 LEU A C 1
ATOM 958 O O . LEU A 1 118 ? 9.755 -16.082 -1.032 1.00 94.12 118 LEU A O 1
ATOM 962 N N . ALA A 1 119 ? 10.729 -14.516 -2.304 1.00 92.75 119 ALA A N 1
ATOM 963 C CA . ALA A 1 119 ? 10.222 -13.384 -1.534 1.00 92.75 119 ALA A CA 1
ATOM 964 C C . ALA A 1 119 ? 8.686 -13.302 -1.529 1.00 92.75 119 ALA A C 1
ATOM 966 O O . ALA A 1 119 ? 8.080 -13.044 -0.486 1.00 92.75 119 ALA A O 1
ATOM 967 N N . VAL A 1 120 ? 8.049 -13.559 -2.676 1.00 95.31 120 VAL A N 1
ATOM 968 C CA . VAL A 1 120 ? 6.582 -13.611 -2.786 1.00 95.31 120 VAL A CA 1
ATOM 969 C C . VAL A 1 120 ? 6.021 -14.803 -2.011 1.00 95.31 120 VAL A C 1
ATOM 971 O O . VAL A 1 120 ? 5.036 -14.645 -1.292 1.00 95.31 120 VAL A O 1
ATOM 974 N N . ALA A 1 121 ? 6.661 -15.973 -2.091 1.00 94.56 121 ALA A N 1
ATOM 975 C CA . ALA A 1 121 ? 6.239 -17.159 -1.349 1.00 94.56 121 ALA A CA 1
ATOM 976 C C . ALA A 1 121 ? 6.283 -16.939 0.173 1.00 94.56 121 ALA A C 1
ATOM 978 O O . ALA A 1 121 ? 5.328 -17.281 0.868 1.00 94.56 121 ALA A O 1
ATOM 979 N N . VAL A 1 122 ? 7.346 -16.305 0.683 1.00 93.06 122 VAL A N 1
ATOM 980 C CA . VAL A 1 122 ? 7.451 -15.918 2.100 1.00 93.06 122 VAL A CA 1
ATOM 981 C C . VAL A 1 122 ? 6.338 -14.942 2.484 1.00 93.06 122 VAL A C 1
ATOM 983 O O . VAL A 1 122 ? 5.705 -15.127 3.517 1.00 93.06 122 VAL A O 1
ATOM 986 N N . GLY A 1 123 ? 6.040 -13.949 1.640 1.00 92.25 123 GLY A N 1
ATOM 987 C CA . GLY A 1 123 ? 4.963 -12.987 1.899 1.00 92.25 123 GLY A CA 1
ATOM 988 C C . GLY A 1 123 ? 3.585 -13.644 2.002 1.00 92.25 123 GLY A C 1
ATOM 989 O O . GLY A 1 123 ? 2.843 -13.373 2.946 1.00 92.25 123 GLY A O 1
ATOM 990 N N . ILE A 1 124 ? 3.271 -14.565 1.083 1.00 93.69 124 ILE A N 1
ATOM 991 C CA . ILE A 1 124 ? 2.032 -15.357 1.124 1.00 93.69 124 ILE A CA 1
ATOM 992 C C . ILE A 1 124 ? 1.983 -16.202 2.397 1.00 93.69 124 ILE A C 1
ATOM 994 O O . ILE A 1 124 ? 0.947 -16.272 3.049 1.00 93.69 124 ILE A O 1
ATOM 998 N N . LEU A 1 125 ? 3.093 -16.827 2.777 1.00 91.38 125 LEU A N 1
ATOM 999 C CA . LEU A 1 125 ? 3.142 -17.669 3.963 1.00 91.38 125 LEU A CA 1
ATOM 1000 C C . LEU A 1 125 ? 2.933 -16.869 5.251 1.00 91.38 125 LEU A C 1
ATOM 1002 O O . LEU A 1 125 ? 2.119 -17.273 6.077 1.00 91.38 125 LEU A O 1
ATOM 1006 N N . LEU A 1 126 ? 3.592 -15.715 5.391 1.00 89.19 126 LEU A N 1
ATOM 1007 C CA . LEU A 1 126 ? 3.360 -14.791 6.503 1.00 89.19 126 LEU A CA 1
ATOM 1008 C C . LEU A 1 126 ? 1.887 -14.370 6.559 1.00 89.19 126 LEU A C 1
ATOM 1010 O O . LEU A 1 126 ? 1.276 -14.410 7.622 1.00 89.19 126 LEU A O 1
ATOM 1014 N N . PHE A 1 127 ? 1.287 -14.042 5.413 1.00 90.50 127 PHE A N 1
ATOM 1015 C CA . PHE A 1 127 ? -0.131 -13.701 5.339 1.00 90.50 127 PHE A CA 1
ATOM 1016 C C . PHE A 1 127 ? -1.046 -14.845 5.799 1.00 90.50 127 PHE A C 1
ATOM 1018 O O . PHE A 1 127 ? -2.001 -14.602 6.539 1.00 90.50 127 PHE A O 1
ATOM 1025 N N . LEU A 1 128 ? -0.773 -16.086 5.385 1.00 89.00 128 LEU A N 1
ATOM 1026 C CA . LEU A 1 128 ? -1.554 -17.252 5.803 1.00 89.00 128 LEU A CA 1
ATOM 1027 C C . LEU A 1 128 ? -1.404 -17.507 7.305 1.00 89.00 128 LEU A C 1
ATOM 1029 O O . LEU A 1 128 ? -2.408 -17.721 7.980 1.00 89.00 128 LEU A O 1
ATOM 1033 N N . VAL A 1 129 ? -0.182 -17.422 7.840 1.00 85.25 129 VAL A N 1
ATOM 1034 C CA . VAL A 1 129 ? 0.073 -17.548 9.283 1.00 85.25 129 VAL A CA 1
ATOM 1035 C C . VAL A 1 129 ? -0.741 -16.511 10.051 1.00 85.25 129 VAL A C 1
ATOM 1037 O O . VAL A 1 129 ? -1.479 -16.878 10.962 1.00 85.25 129 VAL A O 1
ATOM 1040 N N . THR A 1 130 ? -0.702 -15.241 9.647 1.00 84.69 130 THR A N 1
ATOM 1041 C CA . THR A 1 130 ? -1.492 -14.176 10.283 1.00 84.69 130 THR A CA 1
ATOM 1042 C C . THR A 1 130 ? -2.996 -14.410 10.140 1.00 84.69 130 THR A C 1
ATOM 1044 O O . THR A 1 130 ? -3.741 -14.210 11.093 1.00 84.69 130 THR A O 1
ATOM 1047 N N . SER A 1 131 ? -3.452 -14.892 8.981 1.00 83.69 131 SER A N 1
ATOM 1048 C CA . SER A 1 131 ? -4.872 -15.135 8.688 1.00 83.69 131 SER A CA 1
ATOM 1049 C C . SER A 1 131 ? -5.490 -16.278 9.494 1.00 83.69 131 SER A C 1
ATOM 1051 O O . SER A 1 131 ? -6.689 -16.245 9.767 1.00 83.69 131 SER A O 1
ATOM 1053 N N . PHE A 1 132 ? -4.699 -17.292 9.849 1.00 82.06 132 PHE A N 1
ATOM 1054 C CA . PHE A 1 132 ? -5.151 -18.454 10.623 1.00 82.06 132 PHE A CA 1
ATOM 1055 C C . PHE A 1 132 ? -4.742 -18.399 12.099 1.00 82.06 132 PHE A C 1
ATOM 1057 O O . PHE A 1 132 ? -5.050 -19.321 12.856 1.00 82.06 132 PHE A O 1
ATOM 1064 N N . SER A 1 133 ? -4.065 -17.331 12.520 1.00 78.44 133 SER A N 1
ATOM 1065 C CA . SER A 1 133 ? -3.695 -17.132 13.917 1.00 78.44 133 SER A CA 1
ATOM 1066 C C . SER A 1 133 ? -4.909 -16.748 14.761 1.00 78.44 133 SER A C 1
ATOM 1068 O O . SER A 1 133 ? -5.752 -15.946 14.363 1.00 78.44 133 SER A O 1
ATOM 1070 N N . ASP A 1 134 ? -4.992 -17.338 15.952 1.00 70.81 134 ASP A N 1
ATOM 1071 C CA . ASP A 1 134 ? -6.032 -17.038 16.934 1.00 70.81 134 ASP A CA 1
ATOM 1072 C C . ASP A 1 134 ? -5.823 -15.615 17.482 1.00 70.81 134 ASP A C 1
ATOM 1074 O O . ASP A 1 134 ? -4.744 -15.336 18.011 1.00 70.81 134 ASP A O 1
ATOM 1078 N N . PRO A 1 135 ? -6.825 -14.721 17.397 1.00 65.25 135 PRO A N 1
ATOM 1079 C CA . PRO A 1 135 ? -6.716 -13.342 17.871 1.00 65.25 135 PRO A CA 1
ATOM 1080 C C . PRO A 1 135 ? -6.679 -13.215 19.405 1.00 65.25 135 PRO A C 1
ATOM 1082 O O . PRO A 1 135 ? -6.709 -12.100 19.911 1.00 65.25 135 PRO A O 1
ATOM 1085 N N . GLY A 1 136 ? -6.658 -14.326 20.152 1.00 63.50 136 GLY A N 1
ATOM 1086 C CA . GLY A 1 136 ? -6.499 -14.317 21.604 1.00 63.50 136 GLY A CA 1
ATOM 1087 C C . GLY A 1 136 ? -7.826 -14.175 22.343 1.00 63.50 136 GLY A C 1
ATOM 1088 O O . GLY A 1 136 ? -8.209 -13.098 22.803 1.00 63.50 136 GLY A O 1
ATOM 1089 N N . THR A 1 137 ? -8.546 -15.289 22.476 1.00 62.88 137 THR A N 1
ATOM 1090 C CA . THR A 1 137 ? -9.837 -15.318 23.182 1.00 62.88 137 THR A CA 1
ATOM 1091 C C . THR A 1 137 ? -9.648 -15.470 24.697 1.00 62.88 137 THR A C 1
ATOM 1093 O O . THR A 1 137 ? -9.032 -16.434 25.162 1.00 62.88 137 THR A O 1
ATOM 1096 N N . VAL A 1 138 ? -10.230 -14.554 25.480 1.00 63.50 138 VAL A N 1
ATOM 1097 C CA . VAL A 1 138 ? -10.245 -14.643 26.950 1.00 63.50 138 VAL A CA 1
ATOM 1098 C C . VAL A 1 138 ? -11.235 -15.718 27.399 1.00 63.50 138 VAL A C 1
ATOM 1100 O O . VAL A 1 138 ? -12.397 -15.747 26.983 1.00 63.50 138 VAL A O 1
ATOM 1103 N N . LYS A 1 139 ? -10.759 -16.601 28.266 1.00 65.94 139 LYS A N 1
ATOM 1104 C CA . LYS A 1 139 ? -11.431 -17.769 28.829 1.00 65.94 139 LYS A CA 1
ATOM 1105 C C . LYS A 1 139 ? -11.294 -17.746 30.355 1.00 65.94 139 LYS A C 1
ATOM 1107 O O . LYS A 1 139 ? -10.480 -17.018 30.920 1.00 65.94 139 LYS A O 1
ATOM 1112 N N . ALA A 1 140 ? -12.104 -18.544 31.045 1.00 68.88 140 ALA A N 1
ATOM 1113 C CA . ALA A 1 140 ? -12.138 -18.561 32.511 1.00 68.88 140 ALA A CA 1
ATOM 1114 C C . ALA A 1 140 ? -10.797 -18.952 33.171 1.00 68.88 140 ALA A C 1
ATOM 1116 O O . ALA A 1 140 ? -10.556 -18.594 34.320 1.00 68.88 140 ALA A O 1
ATOM 1117 N N . ASP A 1 141 ? -9.942 -19.676 32.456 1.00 66.56 141 ASP A N 1
ATOM 1118 C CA . ASP A 1 141 ? -8.611 -20.110 32.880 1.00 66.56 141 ASP A CA 1
ATOM 1119 C C . ASP A 1 141 ? -7.528 -19.032 32.699 1.00 66.56 141 ASP A C 1
ATOM 1121 O O . ASP A 1 141 ? -6.603 -18.972 33.504 1.00 66.56 141 ASP A O 1
ATOM 1125 N N . ASN A 1 142 ? -7.644 -18.156 31.694 1.00 69.75 142 ASN A N 1
ATOM 1126 C CA . ASN A 1 142 ? -6.644 -17.118 31.402 1.00 69.75 142 ASN A CA 1
ATOM 1127 C C . ASN A 1 142 ? -7.046 -15.698 31.857 1.00 69.75 142 ASN A C 1
ATOM 1129 O O . ASN A 1 142 ? -6.206 -14.799 31.873 1.00 69.75 142 ASN A O 1
ATOM 1133 N N . VAL A 1 143 ? -8.298 -15.486 32.281 1.00 68.88 143 VAL A N 1
ATOM 1134 C CA . VAL A 1 143 ? -8.821 -14.165 32.682 1.00 68.88 143 VAL A CA 1
ATOM 1135 C C . VAL A 1 143 ? -8.029 -13.511 33.818 1.00 68.88 143 VAL A C 1
ATOM 1137 O O . VAL A 1 143 ? -7.806 -12.303 33.794 1.00 68.88 143 VAL A O 1
ATOM 1140 N N . SER A 1 144 ? -7.553 -14.289 34.795 1.00 68.44 144 SER A N 1
ATOM 1141 C CA . SER A 1 144 ? -6.774 -13.773 35.931 1.00 68.44 144 SER A CA 1
ATOM 1142 C C . SER A 1 144 ? -5.468 -13.119 35.483 1.00 68.44 144 SER A C 1
ATOM 1144 O O . SER A 1 144 ? -5.066 -12.095 36.035 1.00 68.44 144 SER A O 1
ATOM 1146 N N . ARG A 1 145 ? -4.842 -13.670 34.440 1.00 67.31 145 ARG A N 1
ATOM 1147 C CA . ARG A 1 145 ? -3.634 -13.121 33.831 1.00 67.31 145 ARG A CA 1
ATOM 1148 C C . ARG A 1 145 ? -3.919 -11.781 33.155 1.00 67.31 145 ARG A C 1
ATOM 1150 O O . ARG A 1 145 ? -3.235 -10.808 33.458 1.00 67.31 145 ARG A O 1
ATOM 1157 N N . TYR A 1 146 ? -4.962 -11.693 32.329 1.00 67.50 146 TYR A N 1
ATOM 1158 C CA . TYR A 1 146 ? -5.327 -10.434 31.666 1.00 67.50 146 TYR A CA 1
ATOM 1159 C C . TYR A 1 146 ? -5.710 -9.333 32.655 1.00 67.50 146 TYR A C 1
ATOM 1161 O O . TYR A 1 146 ? -5.300 -8.193 32.473 1.00 67.50 146 TYR A O 1
ATOM 1169 N N . LEU A 1 147 ? -6.417 -9.671 33.737 1.00 71.75 147 LEU A N 1
ATOM 1170 C CA . LEU A 1 147 ? -6.742 -8.714 34.801 1.00 71.75 147 LEU A CA 1
ATOM 1171 C C . LEU A 1 147 ? -5.497 -8.201 35.540 1.00 71.75 147 LEU A C 1
ATOM 1173 O O . LEU A 1 147 ? -5.505 -7.078 36.039 1.00 71.75 147 LEU A O 1
ATOM 1177 N N . SER A 1 148 ? -4.433 -9.007 35.613 1.00 69.50 148 SER A N 1
ATOM 1178 C CA . SER A 1 148 ? -3.155 -8.585 36.198 1.00 69.50 148 SER A CA 1
ATOM 1179 C C . SER A 1 148 ? -2.323 -7.709 35.255 1.00 69.50 148 SER A C 1
ATOM 1181 O O . SER A 1 148 ? -1.676 -6.771 35.718 1.00 69.50 148 SER A O 1
ATOM 1183 N N . ALA A 1 149 ? -2.364 -7.983 33.947 1.00 67.06 149 ALA A N 1
ATOM 1184 C CA . ALA A 1 149 ? -1.642 -7.223 32.928 1.00 67.06 149 ALA A CA 1
ATOM 1185 C C . ALA A 1 149 ? -2.326 -5.880 32.610 1.00 67.06 149 ALA A C 1
ATOM 1187 O O . ALA A 1 149 ? -1.655 -4.852 32.520 1.00 67.06 149 ALA A O 1
ATOM 1188 N N . TYR A 1 150 ? -3.661 -5.878 32.527 1.00 71.94 150 TYR A N 1
ATOM 1189 C CA . TYR A 1 150 ? -4.490 -4.719 32.194 1.00 71.94 150 TYR A CA 1
ATOM 1190 C C . TYR A 1 150 ? -5.481 -4.410 33.329 1.00 71.94 150 TYR A C 1
ATOM 1192 O O . TYR A 1 150 ? -6.667 -4.746 33.235 1.00 71.94 150 TYR A O 1
ATOM 1200 N N . PRO A 1 151 ? -5.026 -3.772 34.424 1.00 69.12 151 PRO A N 1
ATOM 1201 C CA . PRO A 1 151 ? -5.909 -3.397 35.520 1.00 69.12 151 PRO A CA 1
ATOM 1202 C C . PRO A 1 151 ? -6.935 -2.348 35.075 1.00 69.12 151 PRO A C 1
ATOM 1204 O O . PRO A 1 151 ? -6.653 -1.494 34.228 1.00 69.12 151 PRO A O 1
ATOM 1207 N N . TYR A 1 152 ? -8.119 -2.386 35.689 1.00 74.75 152 TYR A N 1
ATOM 1208 C CA . TYR A 1 152 ? -9.177 -1.412 35.434 1.00 74.75 152 TYR A CA 1
ATOM 1209 C C . TYR A 1 152 ? -8.750 -0.007 35.872 1.00 74.75 152 TYR A C 1
ATOM 1211 O O . TYR A 1 152 ? -8.471 0.237 37.047 1.00 74.75 152 TYR A O 1
ATOM 1219 N N . ASP A 1 153 ? -8.741 0.929 34.926 1.00 73.12 153 ASP A N 1
ATOM 1220 C CA . ASP A 1 153 ? -8.424 2.342 35.147 1.00 73.12 153 ASP A CA 1
ATOM 1221 C C . ASP A 1 153 ? -9.682 3.228 35.211 1.00 73.12 153 ASP A C 1
ATOM 1223 O O . ASP A 1 153 ? -9.591 4.420 35.500 1.00 73.12 153 ASP A O 1
ATOM 1227 N N . ASN A 1 154 ? -10.861 2.648 34.953 1.00 73.75 154 ASN A N 1
ATOM 1228 C CA . ASN A 1 154 ? -12.156 3.323 34.829 1.00 73.75 154 ASN A CA 1
ATOM 1229 C C . ASN A 1 154 ? -12.197 4.456 33.786 1.00 73.75 154 ASN A C 1
ATOM 1231 O O . ASN A 1 154 ? -13.126 5.266 33.782 1.00 73.75 154 ASN A O 1
ATOM 1235 N N . ILE A 1 155 ? -11.212 4.499 32.887 1.00 72.94 155 ILE A N 1
ATOM 1236 C CA . ILE A 1 155 ? -11.112 5.460 31.786 1.00 72.94 155 ILE A CA 1
ATOM 1237 C C . ILE A 1 155 ? -11.220 4.695 30.466 1.00 72.94 155 ILE A C 1
ATOM 1239 O O . ILE A 1 155 ? -12.131 4.937 29.675 1.00 72.94 155 ILE A O 1
ATOM 1243 N N . ILE A 1 156 ? -10.317 3.743 30.240 1.00 71.50 156 ILE A N 1
ATOM 1244 C CA . ILE A 1 156 ? -10.273 2.882 29.055 1.00 71.50 156 ILE A CA 1
ATOM 1245 C C . ILE A 1 156 ? -10.935 1.535 29.344 1.00 71.50 156 ILE A C 1
ATOM 1247 O O . ILE A 1 156 ? -11.693 1.015 28.508 1.00 71.50 156 ILE A O 1
ATOM 1251 N N . TYR A 1 157 ? -10.615 0.971 30.507 1.00 70.00 157 TYR A N 1
ATOM 1252 C CA . TYR A 1 157 ? -11.050 -0.333 30.973 1.00 70.00 157 TYR A CA 1
ATOM 1253 C C . TYR A 1 157 ? -11.919 -0.146 32.212 1.00 70.00 157 TYR A C 1
ATOM 1255 O O . TYR A 1 157 ? -11.450 0.182 33.302 1.00 70.00 157 TYR A O 1
ATOM 1263 N N . THR A 1 158 ? -13.217 -0.356 32.014 1.00 69.50 158 THR A N 1
ATOM 1264 C CA . THR A 1 158 ? -14.236 -0.383 33.060 1.00 69.50 158 THR A CA 1
ATOM 1265 C C . THR A 1 158 ? -14.767 -1.797 33.215 1.00 69.50 158 THR A C 1
ATOM 1267 O O . THR A 1 158 ? -14.815 -2.559 32.245 1.00 69.50 158 THR A O 1
ATOM 1270 N N . GLU A 1 159 ? -15.201 -2.130 34.425 1.00 70.19 159 GLU A N 1
ATOM 1271 C CA . GLU A 1 159 ? -15.948 -3.358 34.661 1.00 70.19 159 GLU A CA 1
ATOM 1272 C C . GLU A 1 159 ? -17.247 -3.323 33.843 1.00 70.19 159 GLU A C 1
ATOM 1274 O O . GLU A 1 159 ? -18.004 -2.348 33.871 1.00 70.19 159 GLU A O 1
ATOM 1279 N N . LYS A 1 160 ? -17.471 -4.370 33.049 1.00 65.62 160 LYS A N 1
ATOM 1280 C CA . LYS A 1 160 ? -18.663 -4.525 32.218 1.00 65.62 160 LYS A CA 1
ATOM 1281 C C . LYS A 1 160 ? -19.179 -5.942 32.360 1.00 65.62 160 LYS A C 1
ATOM 1283 O O . LYS A 1 160 ? -18.432 -6.899 32.169 1.00 65.62 160 LYS A O 1
ATOM 1288 N N . GLU A 1 161 ? -20.472 -6.066 32.616 1.00 59.91 161 GLU A N 1
ATOM 1289 C CA . GLU A 1 161 ? -21.164 -7.344 32.531 1.00 59.91 161 GLU A CA 1
ATOM 1290 C C . GLU A 1 161 ? -21.502 -7.616 31.061 1.00 59.91 161 GLU A C 1
ATOM 1292 O O . GLU A 1 161 ? -22.200 -6.837 30.408 1.00 59.91 161 GLU A O 1
ATOM 1297 N N . CYS A 1 162 ? -20.973 -8.702 30.498 1.00 56.41 162 CYS A N 1
ATOM 1298 C CA . CYS A 1 162 ? -21.342 -9.114 29.148 1.00 56.41 162 CYS A CA 1
ATOM 1299 C C . CYS A 1 162 ? -22.784 -9.661 29.155 1.00 56.41 162 CYS A C 1
ATOM 1301 O O . CYS A 1 162 ? -23.073 -10.585 29.902 1.00 56.41 162 CYS A O 1
ATOM 1303 N N . PRO A 1 163 ? -23.702 -9.199 28.292 1.00 51.22 163 PRO A N 1
ATOM 1304 C CA . PRO A 1 163 ? -25.048 -9.784 28.206 1.00 51.22 163 PRO A CA 1
ATOM 1305 C C . PRO A 1 163 ? -25.052 -11.251 27.731 1.00 51.22 163 PRO A C 1
ATOM 1307 O O . PRO A 1 163 ? -25.979 -12.003 28.017 1.00 51.22 163 PRO A O 1
ATOM 1310 N N . THR A 1 164 ? -23.996 -11.681 27.033 1.00 49.16 164 THR A N 1
ATOM 1311 C CA . THR A 1 164 ? -23.786 -13.051 26.522 1.00 49.16 164 THR A CA 1
ATOM 1312 C C . THR A 1 164 ? -23.452 -14.072 27.626 1.00 49.16 164 THR A C 1
ATOM 1314 O O . THR A 1 164 ? -23.345 -15.268 27.366 1.00 49.16 164 THR A O 1
ATOM 1317 N N . TYR A 1 165 ? -23.315 -13.622 28.877 1.00 44.06 165 TYR A N 1
ATOM 1318 C CA . TYR A 1 165 ? -22.803 -14.401 30.012 1.00 44.06 165 TYR A CA 1
ATOM 1319 C C . TYR A 1 165 ? -23.743 -15.504 30.528 1.00 44.06 165 TYR A C 1
ATOM 1321 O O . TYR A 1 165 ? -23.375 -16.239 31.440 1.00 44.06 165 TYR A O 1
ATOM 1329 N N . LEU A 1 166 ? -24.945 -15.648 29.960 1.00 42.78 166 LEU A N 1
ATOM 1330 C CA . LEU A 1 166 ? -25.879 -16.714 30.338 1.00 42.78 166 LEU A CA 1
ATOM 1331 C C . LEU A 1 166 ? -25.717 -18.016 29.539 1.00 42.78 166 LEU A C 1
ATOM 1333 O O . LEU A 1 166 ? -26.352 -18.998 29.916 1.00 42.78 166 LEU A O 1
ATOM 1337 N N . LEU A 1 167 ? -24.894 -18.068 28.477 1.00 37.69 167 LEU A N 1
ATOM 1338 C CA . LEU A 1 167 ? -24.781 -19.292 27.663 1.00 37.69 167 LEU A CA 1
ATOM 1339 C C . LEU A 1 167 ? -23.377 -19.847 27.406 1.00 37.69 167 LEU A C 1
ATOM 1341 O O . LEU A 1 167 ? -23.288 -21.030 27.097 1.00 37.69 167 LEU A O 1
ATOM 1345 N N . ASP A 1 168 ? -22.296 -19.086 27.564 1.00 26.80 168 ASP A N 1
ATOM 1346 C CA . ASP A 1 168 ? -20.949 -19.669 27.574 1.00 26.80 168 ASP A CA 1
ATOM 1347 C C . ASP A 1 168 ? -19.947 -18.702 28.209 1.00 26.80 168 ASP A C 1
ATOM 1349 O O . ASP A 1 168 ? -19.977 -17.492 27.975 1.00 26.80 168 ASP A O 1
ATOM 1353 N N . ARG A 1 169 ? -19.055 -19.225 29.045 1.00 33.31 169 ARG A N 1
ATOM 1354 C CA . ARG A 1 169 ? -18.171 -18.463 29.943 1.00 33.31 169 ARG A CA 1
ATOM 1355 C C . ARG A 1 169 ? -16.921 -17.925 29.228 1.00 33.31 169 ARG A C 1
ATOM 1357 O O . ARG A 1 169 ? -15.832 -17.910 29.801 1.00 33.31 169 ARG A O 1
ATOM 1364 N N . SER A 1 170 ? -17.047 -17.500 27.975 1.00 34.94 170 SER A N 1
ATOM 1365 C CA . SER A 1 170 ? -15.906 -17.087 27.153 1.00 34.94 170 SER A CA 1
ATOM 1366 C C . SER A 1 170 ? -16.298 -16.096 26.064 1.00 34.94 170 SER A C 1
ATOM 1368 O O . SER A 1 170 ? -16.417 -16.472 24.900 1.00 34.94 170 SER A O 1
ATOM 1370 N N . THR A 1 171 ? -16.513 -14.819 26.390 1.00 34.97 171 THR A N 1
ATOM 1371 C CA . THR A 1 171 ? -16.394 -13.765 25.363 1.00 34.97 171 THR A CA 1
ATOM 1372 C C . THR A 1 171 ? -16.261 -12.366 25.962 1.00 34.97 171 THR A C 1
ATOM 1374 O O . THR A 1 171 ? -17.235 -11.648 26.150 1.00 34.97 171 THR A O 1
ATOM 1377 N N . ALA A 1 172 ? -15.020 -11.954 26.199 1.00 37.25 172 ALA A N 1
ATOM 1378 C CA . ALA A 1 172 ? -14.598 -10.559 26.105 1.00 37.25 172 ALA A CA 1
ATOM 1379 C C . ALA A 1 172 ? -13.154 -10.580 25.588 1.00 37.25 172 ALA A C 1
ATOM 1381 O O . ALA A 1 172 ? -12.233 -10.915 26.319 1.00 37.25 172 ALA A O 1
ATOM 1382 N N . ALA A 1 173 ? -12.983 -10.369 24.285 1.00 37.81 173 ALA A N 1
ATOM 1383 C CA . ALA A 1 173 ? -11.720 -10.548 23.579 1.00 37.81 173 ALA A CA 1
ATOM 1384 C C . ALA A 1 173 ? -10.712 -9.451 23.926 1.00 37.81 173 ALA A C 1
ATOM 1386 O O . ALA A 1 173 ? -10.979 -8.298 23.606 1.00 37.81 173 ALA A O 1
ATOM 1387 N N . TYR A 1 174 ? -9.562 -9.828 24.492 1.00 46.94 174 TYR A N 1
ATOM 1388 C CA . TYR A 1 174 ? -8.338 -9.028 24.508 1.00 46.94 174 TYR A CA 1
ATOM 1389 C C . TYR A 1 174 ? -7.119 -9.957 24.635 1.00 46.94 174 TYR A C 1
ATOM 1391 O O . TYR A 1 174 ? -6.791 -10.396 25.730 1.00 46.94 174 TYR A O 1
ATOM 1399 N N . ALA A 1 175 ? -6.444 -10.235 23.517 1.00 44.41 175 ALA A N 1
ATOM 1400 C CA . ALA A 1 175 ? -4.997 -10.459 23.473 1.00 44.41 175 ALA A CA 1
ATOM 1401 C C . ALA A 1 175 ? -4.476 -9.939 22.124 1.00 44.41 175 ALA A C 1
ATOM 1403 O O . ALA A 1 175 ? -4.521 -10.624 21.107 1.00 44.41 175 ALA A O 1
ATOM 1404 N N . ILE A 1 176 ? -4.075 -8.669 22.093 1.00 52.75 176 ILE A N 1
ATOM 1405 C CA . ILE A 1 176 ? -3.867 -7.915 20.848 1.00 52.75 176 ILE A CA 1
ATOM 1406 C C . ILE A 1 176 ? -2.404 -7.973 20.370 1.00 52.75 176 ILE A C 1
ATOM 1408 O O . ILE A 1 176 ? -2.146 -7.757 19.188 1.00 52.75 176 ILE A O 1
ATOM 1412 N N . ASP A 1 177 ? -1.453 -8.374 21.215 1.00 50.94 177 ASP A N 1
ATOM 1413 C CA . ASP A 1 177 ? -0.026 -8.148 20.931 1.00 50.94 177 ASP A CA 1
ATOM 1414 C C . ASP A 1 177 ? 0.573 -9.133 19.918 1.00 50.94 177 ASP A C 1
ATOM 1416 O O . ASP A 1 177 ? 1.372 -8.747 19.066 1.00 50.94 177 ASP A O 1
ATOM 1420 N N . VAL A 1 178 ? 0.131 -10.394 19.932 1.00 54.66 178 VAL A N 1
ATOM 1421 C CA . VAL A 1 178 ? 0.617 -11.439 19.006 1.00 54.66 178 VAL A CA 1
ATOM 1422 C C . VAL A 1 178 ? 0.116 -11.187 17.587 1.00 54.66 178 VAL A C 1
ATOM 1424 O O . VAL A 1 178 ? 0.876 -11.265 16.621 1.00 54.66 178 VAL A O 1
ATOM 1427 N N . LEU A 1 179 ? -1.168 -10.845 17.459 1.00 63.50 179 LEU A N 1
ATOM 1428 C CA . LEU A 1 179 ? -1.766 -10.510 16.173 1.00 63.50 179 LEU A CA 1
ATOM 1429 C C . LEU A 1 179 ? -1.174 -9.205 15.628 1.00 63.50 179 LEU A C 1
ATOM 1431 O O . LEU A 1 179 ? -0.908 -9.110 14.434 1.00 63.50 179 LEU A O 1
ATOM 1435 N N . LEU A 1 180 ? -0.906 -8.225 16.495 1.00 67.00 180 LEU A N 1
ATOM 1436 C CA . LEU A 1 180 ? -0.281 -6.962 16.113 1.00 67.00 180 LEU A CA 1
ATOM 1437 C C . LEU A 1 180 ? 1.156 -7.160 15.605 1.00 67.00 180 LEU A C 1
ATOM 1439 O O . LEU A 1 180 ? 1.500 -6.613 14.558 1.00 67.00 180 LEU A O 1
ATOM 1443 N N . ALA A 1 181 ? 1.967 -7.982 16.277 1.00 69.62 181 ALA A N 1
ATOM 1444 C CA . ALA A 1 181 ? 3.316 -8.313 15.820 1.00 69.62 181 ALA A CA 1
ATOM 1445 C C . ALA A 1 181 ? 3.299 -9.007 14.446 1.00 69.62 181 ALA A C 1
ATOM 1447 O O . ALA A 1 181 ? 4.016 -8.593 13.536 1.00 69.62 181 ALA A O 1
ATOM 1448 N N . LEU A 1 182 ? 2.419 -9.996 14.259 1.00 75.12 182 LEU A N 1
ATOM 1449 C CA . LEU A 1 182 ? 2.233 -10.686 12.979 1.00 75.12 182 LEU A CA 1
ATOM 1450 C C . LEU A 1 182 ? 1.767 -9.743 11.861 1.00 75.12 182 LEU A C 1
ATOM 1452 O O . LEU A 1 182 ? 2.245 -9.843 10.729 1.00 75.12 182 LEU A O 1
ATOM 1456 N N . 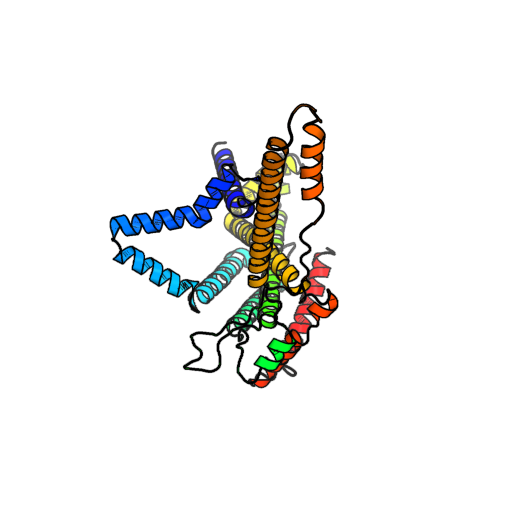ILE A 1 183 ? 0.870 -8.802 12.168 1.00 78.25 183 ILE A N 1
ATOM 1457 C CA . ILE A 1 183 ? 0.432 -7.764 11.227 1.00 78.25 183 ILE A CA 1
ATOM 1458 C C . ILE A 1 183 ? 1.615 -6.881 10.817 1.00 78.25 183 ILE A C 1
ATOM 1460 O O . ILE A 1 183 ? 1.807 -6.661 9.623 1.00 78.25 183 ILE A O 1
ATOM 1464 N N . ILE A 1 184 ? 2.439 -6.428 11.766 1.00 82.19 184 ILE A N 1
ATOM 1465 C CA . ILE A 1 184 ? 3.627 -5.605 11.482 1.00 82.19 184 ILE A CA 1
ATOM 1466 C C . ILE A 1 184 ? 4.637 -6.371 10.628 1.00 82.19 184 ILE A C 1
ATOM 1468 O O . ILE A 1 184 ? 5.204 -5.804 9.695 1.00 82.19 184 ILE A O 1
ATOM 1472 N N . THR A 1 185 ? 4.857 -7.657 10.908 1.00 83.81 185 THR A N 1
ATOM 1473 C CA . THR A 1 185 ? 5.762 -8.494 10.112 1.00 83.81 185 THR A CA 1
ATOM 1474 C C . THR A 1 185 ? 5.259 -8.657 8.680 1.00 83.81 185 THR A C 1
ATOM 1476 O O . THR A 1 185 ? 6.037 -8.493 7.740 1.00 83.81 185 THR A O 1
ATOM 1479 N N . VAL A 1 186 ? 3.965 -8.942 8.491 1.00 88.25 186 VAL A N 1
ATOM 1480 C CA . VAL A 1 186 ? 3.359 -9.039 7.154 1.00 88.25 186 VAL A CA 1
ATOM 1481 C C . VAL A 1 186 ? 3.477 -7.708 6.425 1.00 88.25 186 VAL A C 1
ATOM 1483 O O . VAL A 1 186 ? 3.970 -7.673 5.299 1.00 88.25 186 VAL A O 1
ATOM 1486 N N . ASP A 1 187 ? 3.047 -6.617 7.046 1.00 88.19 187 ASP A N 1
ATOM 1487 C CA . ASP A 1 187 ? 3.028 -5.292 6.433 1.00 88.19 187 ASP A CA 1
ATOM 1488 C C . ASP A 1 187 ? 4.439 -4.808 6.070 1.00 88.19 187 ASP A C 1
ATOM 1490 O O . ASP A 1 187 ? 4.701 -4.436 4.925 1.00 88.19 187 ASP A O 1
ATOM 1494 N N . GLY A 1 188 ? 5.390 -4.947 6.998 1.00 89.12 188 GLY A N 1
ATOM 1495 C CA . GLY A 1 188 ? 6.799 -4.638 6.772 1.00 89.12 188 GLY A CA 1
ATOM 1496 C C . GLY A 1 188 ? 7.409 -5.464 5.636 1.00 89.12 188 GLY A C 1
ATOM 1497 O O . GLY A 1 188 ? 8.131 -4.923 4.797 1.00 89.12 188 GLY A O 1
ATOM 1498 N N . TRP A 1 189 ? 7.079 -6.756 5.536 1.00 92.88 189 TRP A N 1
ATOM 1499 C CA . TRP A 1 189 ? 7.536 -7.596 4.425 1.00 92.88 189 TRP A CA 1
ATOM 1500 C C . TRP A 1 189 ? 6.983 -7.125 3.075 1.00 92.88 189 TRP A C 1
ATOM 1502 O O . TRP A 1 189 ? 7.728 -7.010 2.100 1.00 92.88 189 TRP A O 1
ATOM 1512 N N . HIS A 1 190 ? 5.688 -6.806 3.009 1.00 91.75 190 HIS A N 1
ATOM 1513 C CA . HIS A 1 190 ? 5.051 -6.311 1.785 1.00 91.75 190 HIS A CA 1
ATOM 1514 C C . HIS A 1 190 ? 5.582 -4.943 1.372 1.00 91.75 190 HIS A C 1
ATOM 1516 O O . HIS A 1 190 ? 5.788 -4.702 0.180 1.00 91.75 190 HIS A O 1
ATOM 1522 N N . PHE A 1 191 ? 5.854 -4.073 2.342 1.00 92.75 191 PHE A N 1
ATOM 1523 C CA . PHE A 1 191 ? 6.497 -2.789 2.122 1.00 92.75 191 PHE A CA 1
ATOM 1524 C C . PHE A 1 191 ? 7.867 -2.964 1.454 1.00 92.75 191 PHE A C 1
ATOM 1526 O O . PHE A 1 191 ? 8.114 -2.386 0.390 1.00 92.75 191 PHE A O 1
ATOM 1533 N N . LEU A 1 192 ? 8.720 -3.828 2.015 1.00 93.06 192 LEU A N 1
ATOM 1534 C CA . LEU A 1 192 ? 10.033 -4.141 1.448 1.00 93.06 192 LEU A CA 1
ATOM 1535 C C . LEU A 1 192 ? 9.921 -4.755 0.049 1.00 93.06 192 LEU A C 1
ATOM 1537 O O . LEU A 1 192 ? 10.666 -4.364 -0.848 1.00 93.06 192 LEU A O 1
ATOM 1541 N N . LEU A 1 193 ? 8.966 -5.662 -0.169 1.00 93.75 193 LEU A N 1
ATOM 1542 C CA . LEU A 1 193 ? 8.724 -6.292 -1.468 1.00 93.75 193 LEU A CA 1
ATOM 1543 C C . LEU A 1 193 ? 8.305 -5.265 -2.532 1.00 93.75 193 LEU A C 1
ATOM 1545 O O . LEU A 1 193 ? 8.808 -5.304 -3.657 1.00 93.75 193 LEU A O 1
ATOM 1549 N N . CYS A 1 194 ? 7.434 -4.316 -2.181 1.00 94.62 194 CYS A N 1
ATOM 1550 C CA . CYS A 1 194 ? 6.981 -3.263 -3.090 1.00 94.62 194 CYS A CA 1
ATOM 1551 C C . CYS A 1 194 ? 8.105 -2.278 -3.440 1.00 94.62 194 CYS A C 1
ATOM 1553 O O . CYS A 1 194 ? 8.278 -1.949 -4.618 1.00 94.62 194 CYS A O 1
ATOM 1555 N N . ILE A 1 195 ? 8.908 -1.849 -2.458 1.00 94.81 195 ILE A N 1
ATOM 1556 C CA . ILE A 1 195 ? 10.092 -1.010 -2.710 1.00 94.81 195 ILE A CA 1
ATOM 1557 C C . ILE A 1 195 ? 11.087 -1.752 -3.594 1.00 94.81 195 ILE A C 1
ATOM 1559 O O . ILE A 1 195 ? 11.508 -1.228 -4.626 1.00 94.81 195 ILE A O 1
ATOM 1563 N N . TYR A 1 196 ? 11.429 -2.984 -3.222 1.00 94.69 196 TYR A N 1
ATOM 1564 C CA . TYR A 1 196 ? 12.376 -3.800 -3.964 1.00 94.69 196 TYR A CA 1
ATOM 1565 C C . TYR A 1 196 ? 11.939 -3.981 -5.412 1.00 94.69 196 TYR A C 1
ATOM 1567 O O . TYR A 1 196 ? 12.728 -3.765 -6.327 1.00 94.69 196 TYR A O 1
ATOM 1575 N N . GLY A 1 197 ? 10.675 -4.333 -5.643 1.00 94.75 197 GLY A N 1
ATOM 1576 C CA . GLY A 1 197 ? 10.183 -4.499 -6.997 1.00 94.75 197 GLY A CA 1
ATOM 1577 C C . GLY A 1 197 ? 10.173 -3.176 -7.779 1.00 94.75 197 GLY A C 1
ATOM 1578 O O . GLY A 1 197 ? 10.439 -3.187 -8.978 1.00 94.75 197 GLY A O 1
ATOM 1579 N N . THR A 1 198 ? 9.919 -2.036 -7.125 1.00 95.19 198 THR A N 1
ATOM 1580 C CA . THR A 1 198 ? 9.964 -0.705 -7.761 1.00 95.19 198 THR A CA 1
ATOM 1581 C C . THR A 1 198 ? 11.383 -0.411 -8.246 1.00 95.19 198 THR A C 1
ATOM 1583 O O . THR A 1 198 ? 11.582 -0.054 -9.409 1.00 95.19 198 THR A O 1
ATOM 1586 N N . ILE A 1 199 ? 12.379 -0.653 -7.388 1.00 95.50 199 ILE A N 1
ATOM 1587 C CA . ILE A 1 199 ? 13.803 -0.517 -7.715 1.00 95.50 199 ILE A CA 1
ATOM 1588 C C . ILE A 1 199 ? 14.193 -1.504 -8.821 1.00 95.50 199 ILE A C 1
ATOM 1590 O O . ILE A 1 199 ? 14.797 -1.101 -9.810 1.00 95.50 199 ILE A O 1
ATOM 1594 N N . ALA A 1 200 ? 13.811 -2.778 -8.711 1.00 95.50 200 ALA A N 1
ATOM 1595 C CA . ALA A 1 200 ? 14.155 -3.813 -9.682 1.00 95.50 200 ALA A CA 1
ATOM 1596 C C . ALA A 1 200 ? 13.591 -3.511 -11.079 1.00 95.50 200 ALA A C 1
ATOM 1598 O O . ALA A 1 200 ? 14.316 -3.614 -12.067 1.00 95.50 200 ALA A O 1
ATOM 1599 N N . ILE A 1 201 ? 12.328 -3.082 -11.178 1.00 95.69 201 ILE A N 1
ATOM 1600 C CA . ILE A 1 201 ? 11.736 -2.651 -12.452 1.00 95.69 201 ILE A CA 1
ATOM 1601 C C . ILE A 1 201 ? 12.449 -1.390 -12.968 1.00 95.69 201 ILE A C 1
ATOM 1603 O O . ILE A 1 201 ? 12.711 -1.287 -14.165 1.00 95.69 201 ILE A O 1
ATOM 1607 N N . GLY A 1 202 ? 12.830 -0.461 -12.086 1.00 95.12 202 GLY A N 1
ATOM 1608 C CA . GLY A 1 202 ? 13.629 0.715 -12.444 1.00 95.12 202 GLY A CA 1
ATOM 1609 C C . GLY A 1 202 ? 14.978 0.348 -13.057 1.00 95.12 202 GLY A C 1
ATOM 1610 O O . GLY A 1 202 ? 15.343 0.875 -14.108 1.00 95.12 202 GLY A O 1
ATOM 1611 N N . LEU A 1 203 ? 15.679 -0.617 -12.460 1.00 95.62 203 LEU A N 1
ATOM 1612 C CA . LEU A 1 203 ? 16.942 -1.152 -12.970 1.00 95.62 203 LEU A CA 1
ATOM 1613 C C . LEU A 1 203 ? 16.761 -1.890 -14.298 1.00 95.62 203 LEU A C 1
ATOM 1615 O O . LEU A 1 203 ? 17.599 -1.743 -15.187 1.00 95.62 203 LEU A O 1
ATOM 1619 N N . VAL A 1 204 ? 15.661 -2.630 -14.472 1.00 95.56 204 VAL A N 1
ATOM 1620 C CA . VAL A 1 204 ? 15.303 -3.242 -15.761 1.00 95.56 204 VAL A CA 1
ATOM 1621 C C . VAL A 1 204 ? 15.157 -2.163 -16.835 1.00 95.56 204 VAL A C 1
ATOM 1623 O O . VAL A 1 204 ? 15.800 -2.257 -17.878 1.00 95.56 204 VAL A O 1
ATOM 1626 N N . LEU A 1 205 ? 14.385 -1.102 -16.583 1.00 95.25 205 LEU A N 1
ATOM 1627 C CA . LEU A 1 205 ? 14.187 -0.016 -17.551 1.00 95.25 205 LEU A CA 1
ATOM 1628 C C . LEU A 1 205 ? 15.477 0.755 -17.850 1.00 95.25 205 LEU A C 1
ATOM 1630 O O . LEU A 1 205 ? 15.765 1.042 -19.014 1.00 95.25 205 LEU A O 1
ATOM 1634 N N . ALA A 1 206 ? 16.287 1.039 -16.829 1.00 94.38 206 ALA A N 1
ATOM 1635 C CA . ALA A 1 206 ? 17.603 1.648 -17.004 1.00 94.38 206 ALA A CA 1
ATOM 1636 C C . ALA A 1 206 ? 18.540 0.750 -17.832 1.00 94.38 206 ALA A C 1
ATOM 1638 O O . ALA A 1 206 ? 19.270 1.239 -18.697 1.00 94.38 206 ALA A O 1
ATOM 1639 N N . GLY A 1 207 ? 18.479 -0.568 -17.620 1.00 94.50 207 GLY A N 1
ATOM 1640 C CA . GLY A 1 207 ? 19.209 -1.559 -18.407 1.00 94.50 207 GLY A CA 1
ATOM 1641 C C . GLY A 1 207 ? 18.796 -1.525 -19.874 1.00 94.50 207 GLY A C 1
ATOM 1642 O O . GLY A 1 207 ? 19.653 -1.412 -20.746 1.00 94.50 207 GLY A O 1
ATOM 1643 N N . ARG A 1 208 ? 17.487 -1.491 -20.157 1.00 94.06 208 ARG A N 1
ATOM 1644 C CA . ARG A 1 208 ? 16.961 -1.379 -21.529 1.00 94.06 208 ARG A CA 1
ATOM 1645 C C . ARG A 1 208 ? 17.380 -0.087 -22.220 1.00 94.06 208 ARG A C 1
ATOM 1647 O O . ARG A 1 208 ? 17.764 -0.127 -23.388 1.00 94.06 208 ARG A O 1
ATOM 1654 N N . LEU A 1 209 ? 17.369 1.035 -21.502 1.00 93.94 209 LEU A N 1
ATOM 1655 C CA . LEU A 1 209 ? 17.851 2.319 -22.015 1.00 93.94 209 LEU A CA 1
ATOM 1656 C C . LEU A 1 209 ? 19.325 2.235 -22.450 1.00 93.94 209 LEU A C 1
ATOM 1658 O O . LEU A 1 209 ? 19.703 2.799 -23.482 1.00 93.94 209 LEU A O 1
ATOM 1662 N N . LYS A 1 210 ? 20.150 1.524 -21.669 1.00 93.31 210 LYS A N 1
ATOM 1663 C CA . LYS A 1 210 ? 21.580 1.336 -21.933 1.00 93.31 210 LYS A CA 1
ATOM 1664 C C . LYS A 1 210 ? 21.840 0.352 -23.074 1.00 93.31 210 LYS A C 1
ATOM 1666 O O . LYS A 1 210 ? 22.630 0.669 -23.959 1.00 93.31 210 LYS A O 1
ATOM 1671 N N . GLU A 1 211 ? 21.175 -0.800 -23.066 1.00 93.56 211 GLU A N 1
ATOM 1672 C CA . GLU A 1 211 ? 21.323 -1.876 -24.058 1.00 93.56 211 GLU A CA 1
ATOM 1673 C C . GLU A 1 211 ? 20.916 -1.429 -25.463 1.00 93.56 211 GLU A C 1
ATOM 1675 O O . GLU A 1 211 ? 21.601 -1.738 -26.433 1.00 93.56 211 GLU A O 1
ATOM 1680 N N . LEU A 1 212 ? 19.838 -0.650 -25.574 1.00 92.81 212 LEU A N 1
ATOM 1681 C CA . LEU A 1 212 ? 19.371 -0.097 -26.848 1.00 92.81 212 LEU A CA 1
ATOM 1682 C C . LEU A 1 212 ? 20.096 1.194 -27.246 1.00 92.81 212 LEU A C 1
ATOM 1684 O O . LEU A 1 212 ? 19.781 1.781 -28.277 1.00 92.81 212 LEU A O 1
ATOM 1688 N N . GLN A 1 213 ? 21.042 1.657 -26.421 1.00 93.31 213 GLN A N 1
ATOM 1689 C CA . GLN A 1 213 ? 21.820 2.875 -26.638 1.00 93.31 213 GLN A CA 1
ATOM 1690 C C . GLN A 1 213 ? 20.958 4.101 -26.993 1.00 93.31 213 GLN A C 1
ATOM 1692 O O . GLN A 1 213 ? 21.370 4.955 -27.776 1.00 93.31 213 GLN A O 1
ATOM 1697 N N . ILE A 1 214 ? 19.773 4.231 -26.389 1.00 93.12 214 ILE A N 1
ATOM 1698 C CA . ILE A 1 214 ? 18.791 5.273 -26.741 1.00 93.12 214 ILE A CA 1
ATOM 1699 C C . ILE A 1 214 ? 19.390 6.678 -26.621 1.00 93.12 214 ILE A C 1
ATOM 1701 O O . ILE A 1 214 ? 19.187 7.516 -27.493 1.00 93.12 214 ILE A O 1
ATOM 1705 N N . VAL A 1 215 ? 20.195 6.931 -25.583 1.00 91.38 215 VAL A N 1
ATOM 1706 C CA . VAL A 1 215 ? 20.888 8.219 -25.402 1.00 91.38 215 VAL A CA 1
ATOM 1707 C C . VAL A 1 215 ? 21.854 8.509 -26.555 1.00 91.38 215 VAL A C 1
ATOM 1709 O O . VAL A 1 215 ? 21.943 9.646 -27.012 1.00 91.38 215 VAL A O 1
ATOM 1712 N N . HIS A 1 216 ? 22.553 7.493 -27.065 1.00 92.56 216 HIS A N 1
ATOM 1713 C CA . HIS A 1 216 ? 23.452 7.653 -28.207 1.00 92.56 216 HIS A CA 1
ATOM 1714 C C . HIS A 1 216 ? 22.666 7.937 -29.490 1.00 92.56 216 HIS A C 1
ATOM 1716 O O . HIS A 1 216 ? 23.016 8.849 -30.228 1.00 92.56 216 HIS A O 1
ATOM 1722 N N . VAL A 1 217 ? 21.561 7.225 -29.720 1.00 93.25 217 VAL A N 1
ATOM 1723 C CA . VAL A 1 217 ? 20.680 7.469 -30.871 1.00 93.25 217 VAL A CA 1
ATOM 1724 C C . VAL A 1 217 ? 20.109 8.891 -30.827 1.00 93.25 217 VAL A C 1
ATOM 1726 O O . VAL A 1 217 ? 20.168 9.612 -31.819 1.00 93.25 217 VAL A O 1
ATOM 1729 N N . LEU A 1 218 ? 19.614 9.343 -29.674 1.00 92.25 218 LEU A N 1
ATOM 1730 C CA . LEU A 1 218 ? 19.061 10.692 -29.525 1.00 92.25 218 LEU A CA 1
ATOM 1731 C C . LEU A 1 218 ? 20.114 11.788 -29.738 1.00 92.25 218 LEU A C 1
ATOM 1733 O O . LEU A 1 218 ? 19.827 12.787 -30.392 1.00 92.25 218 LEU A O 1
ATOM 1737 N N . THR A 1 219 ? 21.328 11.602 -29.223 1.00 93.19 219 THR A N 1
ATOM 1738 C CA . THR A 1 219 ? 22.385 12.620 -29.329 1.00 93.19 219 THR A CA 1
ATOM 1739 C C . THR A 1 219 ? 23.064 12.631 -30.698 1.00 93.19 219 THR A C 1
ATOM 1741 O O . THR A 1 219 ? 23.244 13.697 -31.276 1.00 93.19 219 THR A O 1
ATOM 1744 N N . VAL A 1 220 ? 23.412 11.468 -31.253 1.00 93.94 220 VAL A N 1
ATOM 1745 C CA . VAL A 1 220 ? 24.190 11.366 -32.500 1.00 93.94 220 VAL A CA 1
ATOM 1746 C C . VAL A 1 220 ? 23.309 11.405 -33.742 1.00 93.94 220 VAL A C 1
ATOM 1748 O O . VAL A 1 220 ? 23.663 12.070 -34.711 1.00 93.94 220 VAL A O 1
ATOM 1751 N N . TYR A 1 221 ? 22.171 10.709 -33.734 1.00 92.19 221 TYR A N 1
ATOM 1752 C CA . TYR A 1 221 ? 21.316 10.609 -34.919 1.00 92.19 221 TYR A CA 1
ATOM 1753 C C . TYR A 1 221 ? 20.287 11.741 -34.985 1.00 92.19 221 TYR A C 1
ATOM 1755 O O . TYR A 1 221 ? 20.102 12.349 -36.035 1.00 92.19 221 TYR A O 1
ATOM 1763 N N . TYR A 1 222 ? 19.639 12.051 -33.859 1.00 91.19 222 TYR A N 1
ATOM 1764 C CA . TYR A 1 222 ? 18.630 13.115 -33.787 1.00 91.19 222 TYR A CA 1
ATOM 1765 C C . TYR A 1 222 ? 19.194 14.484 -33.382 1.00 91.19 222 TYR A C 1
ATOM 1767 O O . TYR A 1 222 ? 18.451 15.464 -33.386 1.00 91.19 222 TYR A O 1
ATOM 1775 N N . GLY A 1 223 ? 20.487 14.572 -33.048 1.00 91.88 223 GLY A N 1
ATOM 1776 C CA . GLY A 1 223 ? 21.154 15.837 -32.731 1.00 91.88 223 GLY A CA 1
ATOM 1777 C C . GLY A 1 223 ? 20.664 16.507 -31.444 1.00 91.88 223 GLY A C 1
ATOM 1778 O O . GLY A 1 223 ? 20.760 17.725 -31.320 1.00 91.88 223 GLY A O 1
ATOM 1779 N N . VAL A 1 224 ? 20.097 15.749 -30.499 1.00 92.06 224 VAL A N 1
ATOM 1780 C CA . VAL A 1 224 ? 19.648 16.290 -29.209 1.00 92.06 224 VAL A CA 1
ATOM 1781 C C . VAL A 1 224 ? 20.861 16.596 -28.332 1.00 92.06 224 VAL A C 1
ATOM 1783 O O . VAL A 1 224 ? 21.751 15.759 -28.187 1.00 92.06 224 VAL A O 1
ATOM 1786 N N . ASP A 1 225 ? 20.878 17.767 -27.692 1.00 90.31 225 ASP A N 1
ATOM 1787 C CA . ASP A 1 225 ? 21.947 18.137 -26.762 1.00 90.31 225 ASP A CA 1
ATOM 1788 C C . ASP A 1 225 ? 22.129 17.076 -25.669 1.00 90.31 225 ASP A C 1
ATOM 1790 O O . ASP A 1 225 ? 21.149 16.602 -25.084 1.00 90.31 225 ASP A O 1
ATOM 1794 N N . ASN A 1 226 ? 23.381 16.751 -25.331 1.00 88.75 226 ASN A N 1
ATOM 1795 C CA . ASN A 1 226 ? 23.726 15.772 -24.293 1.00 88.75 226 ASN A CA 1
ATOM 1796 C C . ASN A 1 226 ? 23.562 16.336 -22.864 1.00 88.75 226 ASN A C 1
ATOM 1798 O O . ASN A 1 226 ? 24.459 16.255 -22.025 1.00 88.75 226 ASN A O 1
ATOM 1802 N N . SER A 1 227 ? 22.416 16.957 -22.596 1.00 92.56 227 SER A N 1
ATOM 1803 C CA . SER A 1 227 ? 22.000 17.443 -21.285 1.00 92.56 227 SER A CA 1
ATOM 1804 C C . SER A 1 227 ? 20.811 16.625 -20.791 1.00 92.56 227 SER A C 1
ATOM 1806 O O . SER A 1 227 ? 19.923 16.246 -21.554 1.00 92.56 227 SER A O 1
ATOM 1808 N N . LEU A 1 228 ? 20.748 16.366 -19.483 1.00 86.00 228 LEU A N 1
ATOM 1809 C CA . LEU A 1 228 ? 19.633 15.615 -18.898 1.00 86.00 228 LEU A CA 1
ATOM 1810 C C . LEU A 1 228 ? 18.286 16.289 -19.176 1.00 86.00 228 LEU A C 1
ATOM 1812 O O . LEU A 1 228 ? 17.301 15.609 -19.439 1.00 86.00 228 LEU A O 1
ATOM 1816 N N . ARG A 1 229 ? 18.239 17.625 -19.173 1.00 89.69 229 ARG A N 1
ATOM 1817 C CA . ARG A 1 229 ? 16.999 18.384 -19.382 1.00 89.69 229 ARG A CA 1
ATOM 1818 C C . ARG A 1 229 ? 16.475 18.286 -20.817 1.00 89.69 229 ARG A C 1
ATOM 1820 O O . ARG A 1 229 ? 15.262 18.288 -21.004 1.00 89.69 229 ARG A O 1
ATOM 1827 N N . SER A 1 230 ? 17.364 18.212 -21.808 1.00 90.00 230 SER A N 1
ATOM 1828 C CA . SER A 1 230 ? 16.995 18.054 -23.221 1.00 90.00 230 SER A CA 1
ATOM 1829 C C . SER A 1 230 ? 16.640 16.608 -23.556 1.00 90.00 230 SER A C 1
ATOM 1831 O O . SER A 1 230 ? 15.695 16.385 -24.304 1.00 90.00 230 SER A O 1
ATOM 1833 N N . LEU A 1 231 ? 17.338 15.627 -22.975 1.00 91.44 231 LEU A N 1
ATOM 1834 C CA . LEU A 1 231 ? 17.092 14.200 -23.213 1.00 91.44 231 LEU A CA 1
ATOM 1835 C C . LEU A 1 231 ? 15.863 13.659 -22.472 1.00 91.44 231 LEU A C 1
ATOM 1837 O O . LEU A 1 231 ? 15.150 12.818 -23.018 1.00 91.44 231 LEU A O 1
ATOM 1841 N N . ALA A 1 232 ? 15.598 14.143 -21.254 1.00 88.50 232 ALA A N 1
ATOM 1842 C CA . ALA A 1 232 ? 14.508 13.671 -20.400 1.00 88.50 232 ALA A CA 1
ATOM 1843 C C . ALA A 1 232 ? 13.146 13.545 -21.106 1.00 88.50 232 ALA A C 1
ATOM 1845 O O . ALA A 1 232 ? 12.564 12.467 -21.006 1.00 88.50 232 ALA A O 1
ATOM 1846 N N . PRO A 1 233 ? 12.616 14.552 -21.833 1.00 90.12 233 PRO A N 1
ATOM 1847 C CA . PRO A 1 233 ? 11.303 14.419 -22.467 1.00 90.12 233 PRO A CA 1
ATOM 1848 C C . PRO A 1 233 ? 11.249 13.280 -23.495 1.00 90.12 233 PRO A C 1
ATOM 1850 O O . PRO A 1 233 ? 10.269 12.542 -23.518 1.00 90.12 233 PRO A O 1
ATOM 1853 N N . TYR A 1 234 ? 12.306 13.087 -24.290 1.00 91.69 234 TYR A N 1
ATOM 1854 C CA . TYR A 1 234 ? 12.363 12.024 -25.299 1.00 91.69 234 TYR A CA 1
ATOM 1855 C C . TYR A 1 234 ? 12.516 10.642 -24.667 1.00 91.69 234 TYR A C 1
ATOM 1857 O O . TYR A 1 234 ? 11.847 9.695 -25.073 1.00 91.69 234 TYR A O 1
ATOM 1865 N N . VAL A 1 235 ? 13.363 10.530 -23.641 1.00 91.56 235 VAL A N 1
ATOM 1866 C CA . VAL A 1 235 ? 13.553 9.280 -22.898 1.00 91.56 235 VAL A CA 1
ATOM 1867 C C . VAL A 1 235 ? 12.272 8.886 -22.165 1.00 91.56 235 VAL A C 1
ATOM 1869 O O . VAL A 1 235 ? 11.868 7.730 -22.231 1.00 91.56 235 VAL A O 1
ATOM 1872 N N . VAL A 1 236 ? 11.600 9.835 -21.510 1.00 89.75 236 VAL A N 1
ATOM 1873 C CA . VAL A 1 236 ? 10.320 9.593 -20.829 1.00 89.75 236 VAL A CA 1
ATOM 1874 C C . VAL A 1 236 ? 9.239 9.204 -21.831 1.00 89.75 236 VAL A C 1
ATOM 1876 O O . VAL A 1 236 ? 8.512 8.246 -21.588 1.00 89.75 236 VAL A O 1
ATOM 1879 N N . GLN A 1 237 ? 9.150 9.895 -22.970 1.00 90.00 237 GLN A N 1
ATOM 1880 C CA . GLN A 1 237 ? 8.205 9.540 -24.026 1.00 90.00 237 GLN A CA 1
ATOM 1881 C C . GLN A 1 237 ? 8.449 8.114 -24.536 1.00 90.00 237 GLN A C 1
ATOM 1883 O O . GLN A 1 237 ? 7.503 7.340 -24.646 1.00 90.00 237 GLN A O 1
ATOM 1888 N N . TRP A 1 238 ? 9.707 7.747 -24.788 1.00 92.94 238 TRP A N 1
ATOM 1889 C CA . TRP A 1 238 ? 10.076 6.395 -25.202 1.00 92.94 238 TRP A CA 1
ATOM 1890 C C . TRP A 1 238 ? 9.744 5.344 -24.133 1.00 92.94 238 TRP A C 1
ATOM 1892 O O . TRP A 1 238 ? 9.175 4.306 -24.459 1.00 92.94 238 TRP A O 1
ATOM 1902 N N . LEU A 1 239 ? 10.033 5.616 -22.856 1.00 91.56 239 LEU A N 1
ATOM 1903 C CA . LEU A 1 239 ? 9.700 4.715 -21.747 1.00 91.56 239 LEU A CA 1
ATOM 1904 C C . LEU A 1 239 ? 8.189 4.484 -21.628 1.00 91.56 239 LEU A C 1
ATOM 1906 O O . LEU A 1 239 ? 7.758 3.354 -21.413 1.00 91.56 239 LEU A O 1
ATOM 1910 N N . LEU A 1 240 ? 7.385 5.539 -21.775 1.00 89.69 240 LEU A N 1
ATOM 1911 C CA . LEU A 1 240 ? 5.928 5.447 -21.696 1.00 89.69 240 LEU A CA 1
ATOM 1912 C C . LEU A 1 240 ? 5.319 4.696 -22.882 1.00 89.69 240 LEU A C 1
ATOM 1914 O O . LEU A 1 240 ? 4.310 4.025 -22.699 1.00 89.69 240 LEU A O 1
ATOM 1918 N N . ASP A 1 241 ? 5.917 4.795 -24.067 1.00 89.94 241 ASP A N 1
ATOM 1919 C CA . ASP A 1 241 ? 5.424 4.127 -25.275 1.00 89.94 241 ASP A CA 1
ATOM 1920 C C . ASP A 1 241 ? 5.864 2.654 -25.339 1.00 89.94 241 ASP A C 1
ATOM 1922 O O . ASP A 1 241 ? 5.040 1.752 -25.486 1.00 89.94 241 ASP A O 1
ATOM 1926 N N . ALA A 1 242 ? 7.157 2.386 -25.136 1.00 90.69 242 ALA A N 1
ATOM 1927 C CA . ALA A 1 242 ? 7.738 1.050 -25.273 1.00 90.69 242 ALA A CA 1
ATOM 1928 C C . ALA A 1 242 ? 7.570 0.166 -24.024 1.00 90.69 242 ALA A C 1
ATOM 1930 O O . ALA A 1 242 ? 7.587 -1.061 -24.130 1.00 90.69 242 ALA A O 1
ATOM 1931 N N . HIS A 1 243 ? 7.435 0.773 -22.840 1.00 93.69 243 HIS A N 1
ATOM 1932 C CA . HIS A 1 243 ? 7.462 0.079 -21.548 1.00 93.69 243 HIS A CA 1
ATOM 1933 C C . HIS A 1 243 ? 6.326 0.514 -20.602 1.00 93.69 243 HIS A C 1
ATOM 1935 O O . HIS A 1 243 ? 6.487 0.570 -19.378 1.00 93.69 243 HIS A O 1
ATOM 1941 N N . ASN A 1 244 ? 5.144 0.795 -21.163 1.00 91.69 244 ASN A N 1
ATOM 1942 C CA . ASN A 1 244 ? 3.957 1.243 -20.423 1.00 91.69 244 ASN A CA 1
ATOM 1943 C C . ASN A 1 244 ? 3.598 0.358 -19.213 1.00 91.69 244 ASN A C 1
ATOM 1945 O O . ASN A 1 244 ? 3.250 0.868 -18.148 1.00 91.69 244 ASN A O 1
ATOM 1949 N N . THR A 1 245 ? 3.712 -0.963 -19.351 1.00 91.75 245 THR A N 1
ATOM 1950 C CA . THR A 1 245 ? 3.314 -1.926 -18.320 1.00 91.75 245 THR A CA 1
ATOM 1951 C C . THR A 1 245 ? 4.285 -1.900 -17.147 1.00 91.75 245 TH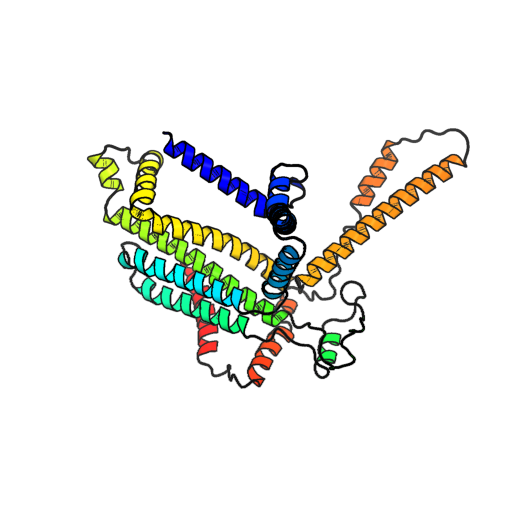R A C 1
ATOM 1953 O O . THR A 1 245 ? 3.863 -1.898 -15.995 1.00 91.75 245 THR A O 1
ATOM 1956 N N . GLN A 1 246 ? 5.587 -1.811 -17.419 1.00 94.44 246 GLN A N 1
ATOM 1957 C CA . GLN A 1 246 ? 6.618 -1.704 -16.391 1.00 94.44 246 GLN A CA 1
ATOM 1958 C C . GLN A 1 246 ? 6.482 -0.389 -15.622 1.00 94.44 246 GLN A C 1
ATOM 1960 O O . GLN A 1 246 ? 6.580 -0.391 -14.397 1.00 94.44 246 GLN A O 1
ATOM 1965 N N . ILE A 1 247 ? 6.196 0.715 -16.319 1.00 92.38 247 ILE A N 1
ATOM 1966 C CA . ILE A 1 247 ? 5.925 2.004 -15.673 1.00 92.38 247 ILE A CA 1
ATOM 1967 C C . ILE A 1 247 ? 4.674 1.917 -14.792 1.00 92.38 247 ILE A C 1
ATOM 1969 O O . ILE A 1 247 ? 4.719 2.341 -13.640 1.00 92.38 247 ILE A O 1
ATOM 1973 N N . LEU A 1 248 ? 3.581 1.322 -15.283 1.00 91.38 248 LEU A N 1
ATOM 1974 C CA . LEU A 1 248 ? 2.354 1.155 -14.500 1.00 91.38 248 LEU A CA 1
ATOM 1975 C C . LEU A 1 248 ? 2.592 0.320 -13.234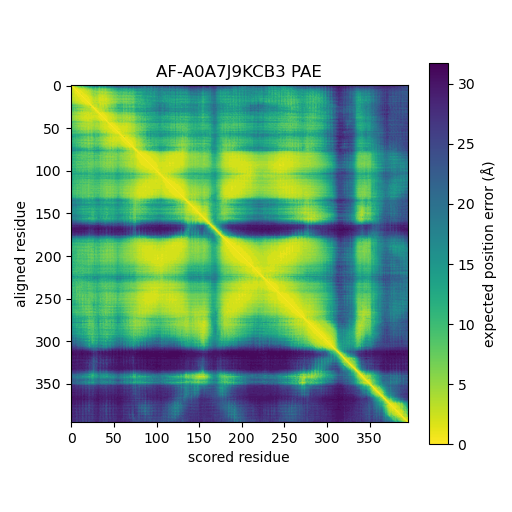 1.00 91.38 248 LEU A C 1
ATOM 1977 O O . LEU A 1 248 ? 2.159 0.717 -12.155 1.00 91.38 248 LEU A O 1
ATOM 1981 N N . LEU A 1 249 ? 3.307 -0.802 -13.350 1.00 93.38 249 LEU A N 1
ATOM 1982 C CA . LEU A 1 249 ? 3.657 -1.658 -12.213 1.00 93.38 249 LEU A CA 1
ATOM 1983 C C . LEU A 1 249 ? 4.544 -0.929 -11.202 1.00 93.38 249 LEU A C 1
ATOM 1985 O O . LEU A 1 249 ? 4.289 -1.002 -10.003 1.00 93.38 249 LEU A O 1
ATOM 1989 N N . MET A 1 250 ? 5.550 -0.191 -11.677 1.00 93.19 250 MET A N 1
ATOM 1990 C CA . MET A 1 250 ? 6.437 0.602 -10.826 1.00 93.19 250 MET A CA 1
ATOM 1991 C C . MET A 1 250 ? 5.663 1.674 -10.053 1.00 93.19 250 MET A C 1
ATOM 1993 O O . MET A 1 250 ? 5.857 1.821 -8.850 1.00 93.19 250 MET A O 1
ATOM 1997 N N . VAL A 1 251 ? 4.759 2.399 -10.718 1.00 90.06 251 VAL A N 1
ATOM 1998 C CA . VAL A 1 251 ? 3.912 3.408 -10.064 1.00 90.06 251 VAL A CA 1
ATOM 1999 C C . VAL A 1 251 ? 2.966 2.752 -9.061 1.00 90.06 251 VAL A C 1
ATOM 2001 O O . VAL A 1 251 ? 2.866 3.227 -7.933 1.00 90.06 251 VAL A O 1
ATOM 2004 N N . PHE A 1 252 ? 2.304 1.654 -9.435 1.00 89.88 252 PHE A N 1
ATOM 2005 C CA . PHE A 1 252 ? 1.405 0.915 -8.547 1.00 89.88 252 PHE A CA 1
ATOM 2006 C C . PHE A 1 252 ? 2.124 0.464 -7.271 1.00 89.88 252 PHE A C 1
ATOM 2008 O O . PHE A 1 252 ? 1.669 0.760 -6.170 1.00 89.88 252 PHE A O 1
ATOM 2015 N N . MET A 1 253 ? 3.283 -0.178 -7.406 1.00 93.12 253 MET A N 1
ATOM 2016 C CA . MET A 1 253 ? 4.077 -0.646 -6.270 1.00 93.12 253 MET A CA 1
ATOM 2017 C C . MET A 1 253 ? 4.660 0.505 -5.449 1.00 93.12 253 MET A C 1
ATOM 2019 O O . MET A 1 253 ? 4.676 0.419 -4.224 1.00 93.12 253 MET A O 1
ATOM 2023 N N . GLY A 1 254 ? 5.058 1.607 -6.089 1.00 88.81 254 GLY A N 1
ATOM 2024 C CA . GLY A 1 254 ? 5.465 2.831 -5.403 1.00 88.81 254 GLY A CA 1
ATOM 2025 C C . GLY A 1 254 ? 4.342 3.397 -4.529 1.00 88.81 254 GLY A C 1
ATOM 2026 O O . GLY A 1 254 ? 4.546 3.642 -3.342 1.00 88.81 254 GLY A O 1
ATOM 2027 N N . VAL A 1 255 ? 3.129 3.529 -5.072 1.00 87.44 255 VAL A N 1
ATOM 2028 C CA . VAL A 1 255 ? 1.955 4.008 -4.321 1.00 87.44 255 VAL A CA 1
ATOM 2029 C C . VAL A 1 255 ? 1.599 3.057 -3.179 1.00 87.44 255 VAL A C 1
ATOM 2031 O O . VAL A 1 255 ? 1.408 3.511 -2.053 1.00 87.44 255 VAL A O 1
ATOM 2034 N N . VAL A 1 256 ? 1.553 1.748 -3.437 1.00 88.69 256 VAL A N 1
ATOM 2035 C CA . VAL A 1 256 ? 1.278 0.74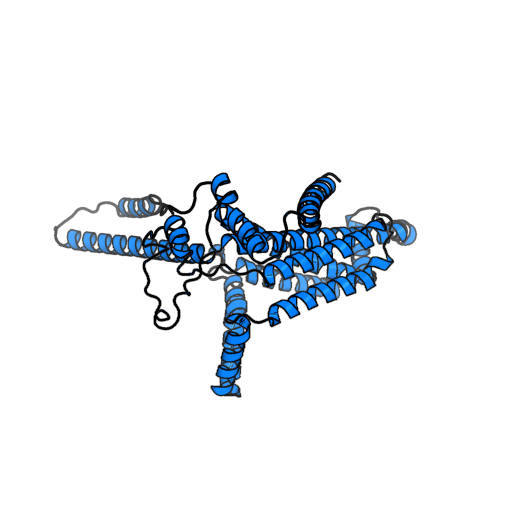7 -2.396 1.00 88.69 256 VAL A CA 1
ATOM 2036 C C . VAL A 1 256 ? 2.347 0.800 -1.304 1.00 88.69 256 VAL A C 1
ATOM 2038 O O . VAL A 1 256 ? 1.999 0.794 -0.130 1.00 88.69 256 VAL A O 1
ATOM 2041 N N . SER A 1 257 ? 3.629 0.959 -1.648 1.00 90.81 257 SER A N 1
ATOM 2042 C CA . SER A 1 257 ? 4.696 1.075 -0.647 1.00 90.81 257 SER A CA 1
ATOM 2043 C C . SER A 1 257 ? 4.533 2.296 0.264 1.00 90.81 257 SER A C 1
ATOM 2045 O O . SER A 1 257 ? 4.760 2.185 1.463 1.00 90.81 257 SER A O 1
ATOM 2047 N N . LEU A 1 258 ? 4.071 3.438 -0.257 1.00 87.19 258 LEU A N 1
ATOM 2048 C CA . LEU A 1 258 ? 3.787 4.620 0.564 1.00 87.19 258 LEU A CA 1
ATOM 2049 C C . LEU A 1 258 ? 2.628 4.374 1.538 1.00 87.19 258 LEU A C 1
ATOM 2051 O O . LEU A 1 258 ? 2.691 4.816 2.685 1.00 87.19 258 LEU A O 1
ATOM 2055 N N . LEU A 1 259 ? 1.586 3.661 1.100 1.00 84.88 259 LEU A N 1
ATOM 2056 C CA . LEU A 1 259 ? 0.456 3.298 1.960 1.00 84.88 259 LEU A CA 1
ATOM 2057 C C . LEU A 1 259 ? 0.892 2.335 3.072 1.00 84.88 259 LEU A C 1
ATOM 2059 O O . LEU A 1 259 ? 0.595 2.588 4.240 1.00 84.88 259 LEU A O 1
ATOM 2063 N N . LEU A 1 260 ? 1.640 1.285 2.720 1.00 88.25 260 LEU A N 1
ATOM 2064 C CA . LEU A 1 260 ? 2.164 0.309 3.680 1.00 88.25 260 LEU A CA 1
ATOM 2065 C C . LEU A 1 260 ? 3.152 0.964 4.654 1.00 88.25 260 LEU A C 1
ATOM 2067 O O . LEU A 1 260 ? 3.087 0.704 5.842 1.00 88.25 260 LEU A O 1
ATOM 2071 N N . ALA A 1 261 ? 3.994 1.905 4.211 1.00 86.88 261 ALA A N 1
ATOM 2072 C CA . ALA A 1 261 ? 4.874 2.654 5.114 1.00 86.88 261 ALA A CA 1
ATOM 2073 C C . ALA A 1 261 ? 4.099 3.408 6.207 1.00 86.88 261 ALA A C 1
ATOM 2075 O O . ALA A 1 261 ? 4.527 3.450 7.360 1.00 86.88 261 ALA A O 1
ATOM 2076 N N . GLY A 1 262 ? 2.961 4.013 5.848 1.00 83.56 262 GLY A N 1
ATOM 2077 C CA . GLY A 1 262 ? 2.092 4.702 6.799 1.00 83.56 262 GLY A CA 1
ATOM 2078 C C . GLY A 1 262 ? 1.445 3.741 7.796 1.00 83.56 262 GLY A C 1
ATOM 2079 O O . GLY A 1 262 ? 1.419 4.030 8.994 1.00 83.56 262 GLY A O 1
ATOM 2080 N N . PHE A 1 263 ? 0.967 2.592 7.314 1.00 84.38 263 PHE A N 1
ATOM 2081 C CA . PHE A 1 263 ? 0.386 1.546 8.156 1.00 84.38 263 PHE A CA 1
ATOM 2082 C C . PHE A 1 263 ? 1.435 0.948 9.104 1.00 84.38 263 PHE A C 1
ATOM 2084 O O . PHE A 1 263 ? 1.218 0.917 10.316 1.00 84.38 263 PHE A O 1
ATOM 2091 N N . PHE A 1 264 ? 2.614 0.619 8.579 1.00 84.50 264 PHE A N 1
ATOM 2092 C CA . PHE A 1 264 ? 3.761 0.127 9.331 1.00 84.50 264 PHE A CA 1
ATOM 2093 C C . PHE A 1 264 ? 4.160 1.103 10.431 1.00 84.50 264 PHE A C 1
ATOM 2095 O O . PHE A 1 264 ? 4.261 0.719 11.591 1.00 84.50 264 PHE A O 1
ATOM 2102 N N . ALA A 1 265 ? 4.352 2.382 10.093 1.00 83.94 265 ALA A N 1
ATOM 2103 C CA . ALA A 1 265 ? 4.747 3.402 11.060 1.00 83.94 265 ALA A CA 1
ATOM 2104 C C . ALA A 1 265 ? 3.691 3.589 12.158 1.00 83.94 265 ALA A C 1
ATOM 2106 O O . ALA A 1 265 ? 4.036 3.751 13.331 1.00 83.94 265 ALA A O 1
ATOM 2107 N N . TYR A 1 266 ? 2.407 3.539 11.795 1.00 82.50 266 TYR A N 1
ATOM 2108 C CA . TYR A 1 266 ? 1.309 3.619 12.750 1.00 82.50 266 TYR A CA 1
ATOM 2109 C C . TYR A 1 266 ? 1.312 2.429 13.717 1.00 82.50 266 TYR A C 1
ATOM 2111 O O . TYR A 1 266 ? 1.313 2.634 14.931 1.00 82.50 266 TYR A O 1
ATOM 2119 N N . HIS A 1 267 ? 1.380 1.198 13.206 1.00 78.94 267 HIS A N 1
ATOM 2120 C CA . HIS A 1 267 ? 1.390 -0.006 14.037 1.00 78.94 267 HIS A CA 1
ATOM 2121 C C . HIS A 1 267 ? 2.681 -0.16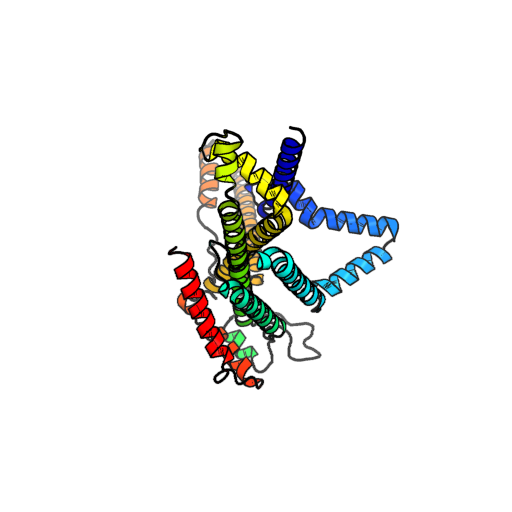2 14.847 1.00 78.94 267 HIS A C 1
ATOM 2123 O O . HIS A 1 267 ? 2.622 -0.557 16.010 1.00 78.94 267 HIS A O 1
ATOM 2129 N N . ALA A 1 268 ? 3.828 0.245 14.303 1.00 79.44 268 ALA A N 1
ATOM 2130 C CA . ALA A 1 268 ? 5.070 0.336 15.059 1.00 79.44 268 ALA A CA 1
ATOM 2131 C C . ALA A 1 268 ? 4.910 1.297 16.245 1.00 79.44 268 ALA A C 1
ATOM 2133 O O . ALA A 1 268 ? 5.224 0.933 17.373 1.00 79.44 268 ALA A O 1
ATOM 2134 N N . ASN A 1 269 ? 4.344 2.490 16.034 1.00 81.19 269 ASN A N 1
ATOM 2135 C CA . ASN A 1 269 ? 4.091 3.439 17.120 1.00 81.19 269 ASN A CA 1
ATOM 2136 C C . ASN A 1 269 ? 3.117 2.891 18.183 1.00 81.19 269 ASN A C 1
ATOM 2138 O O . ASN A 1 269 ? 3.301 3.152 19.373 1.00 81.19 269 ASN A O 1
ATOM 2142 N N . LEU A 1 270 ? 2.107 2.118 17.777 1.00 75.94 270 LEU A N 1
ATOM 2143 C CA . LEU A 1 270 ? 1.203 1.427 18.703 1.00 75.94 270 LEU A CA 1
ATOM 2144 C C . LEU A 1 270 ? 1.958 0.440 19.605 1.00 75.94 270 LEU A C 1
ATOM 2146 O O . LEU A 1 270 ? 1.836 0.531 20.825 1.00 75.94 270 LEU A O 1
ATOM 2150 N N . CYS A 1 271 ? 2.819 -0.408 19.032 1.00 73.00 271 CYS A N 1
ATOM 2151 C CA . CYS A 1 271 ? 3.682 -1.304 19.811 1.00 73.00 271 CYS A CA 1
ATOM 2152 C C . CYS A 1 271 ? 4.612 -0.542 20.759 1.00 73.00 271 CYS A C 1
ATOM 2154 O O . CYS A 1 271 ? 4.738 -0.896 21.927 1.00 73.00 271 CYS A O 1
ATOM 2156 N N . LEU A 1 272 ? 5.240 0.538 20.285 1.00 73.25 272 LEU A N 1
ATOM 2157 C CA . LEU A 1 272 ? 6.178 1.311 21.103 1.00 73.25 272 LEU A CA 1
ATOM 2158 C C . LEU A 1 272 ? 5.513 1.972 22.313 1.00 73.25 272 LEU A C 1
ATOM 2160 O O . LEU A 1 272 ? 6.152 2.128 23.352 1.00 73.25 272 LEU A O 1
ATOM 2164 N N . THR A 1 273 ? 4.243 2.350 22.184 1.00 71.38 273 THR A N 1
ATOM 2165 C CA . THR A 1 273 ? 3.475 3.029 23.239 1.00 71.38 273 THR A CA 1
ATOM 2166 C C . THR A 1 273 ? 2.620 2.082 24.077 1.00 71.38 273 THR A C 1
ATOM 2168 O O . THR A 1 273 ? 1.887 2.559 24.946 1.00 71.38 273 THR A O 1
ATOM 2171 N N . ASN A 1 274 ? 2.702 0.773 23.808 1.00 70.94 274 ASN A N 1
ATOM 2172 C CA . ASN A 1 274 ? 1.812 -0.256 24.339 1.00 70.94 274 ASN A CA 1
ATOM 2173 C C . ASN A 1 274 ? 0.346 0.193 24.295 1.00 70.94 274 ASN A C 1
ATOM 2175 O O . ASN A 1 274 ? -0.331 0.306 25.319 1.00 70.94 274 ASN A O 1
ATOM 2179 N N . THR A 1 275 ? -0.098 0.603 23.104 1.00 70.25 275 THR A N 1
ATOM 2180 C CA . THR A 1 275 ? -1.490 0.985 22.882 1.00 70.25 275 THR A CA 1
ATOM 2181 C C . THR A 1 275 ? -2.089 0.250 21.709 1.00 70.25 275 THR A C 1
ATOM 2183 O O . THR A 1 275 ? -1.435 0.001 20.701 1.00 70.25 275 THR A O 1
ATOM 2186 N N . THR A 1 276 ? -3.377 -0.045 21.803 1.00 75.31 276 THR A N 1
ATOM 2187 C CA . THR A 1 276 ? -4.126 -0.643 20.695 1.00 75.31 276 THR A CA 1
ATOM 2188 C C . THR A 1 276 ? -4.849 0.429 19.875 1.00 75.31 276 THR A C 1
ATOM 2190 O O . THR A 1 276 ? -5.080 1.558 20.325 1.00 75.31 276 THR A O 1
ATOM 2193 N N . THR A 1 277 ? -5.261 0.096 18.648 1.00 71.69 277 THR A N 1
ATOM 2194 C CA . THR A 1 277 ? -6.063 1.010 17.812 1.00 71.69 277 THR A CA 1
ATOM 2195 C C . THR A 1 277 ? -7.358 1.413 18.529 1.00 71.69 277 THR A C 1
ATOM 2197 O O . THR A 1 277 ? -7.714 2.589 18.563 1.00 71.69 277 THR A O 1
ATOM 2200 N N . ASN A 1 278 ? -8.028 0.459 19.186 1.00 75.31 278 ASN A N 1
ATOM 2201 C CA . ASN A 1 278 ? -9.242 0.713 19.964 1.00 75.31 278 ASN A CA 1
ATOM 2202 C C . ASN A 1 278 ? -8.986 1.657 21.151 1.00 75.31 278 ASN A C 1
ATOM 2204 O O . ASN A 1 278 ? -9.757 2.582 21.399 1.00 75.31 278 ASN A O 1
ATOM 2208 N N . GLU A 1 279 ? -7.883 1.467 21.874 1.00 71.00 279 GLU A N 1
ATOM 2209 C CA . GLU A 1 279 ? -7.487 2.374 22.956 1.00 71.00 279 GLU A CA 1
ATOM 2210 C C . GLU A 1 279 ? -7.164 3.775 22.453 1.00 71.00 279 GLU A C 1
ATOM 2212 O O . GLU A 1 279 ? -7.485 4.754 23.123 1.00 71.00 279 GLU A O 1
ATOM 2217 N N . THR A 1 280 ? -6.571 3.894 21.264 1.00 72.94 280 THR A N 1
ATOM 2218 C CA . THR A 1 280 ? -6.304 5.195 20.643 1.00 72.94 280 THR A CA 1
ATOM 2219 C C . THR A 1 280 ? -7.601 5.978 20.437 1.00 72.94 280 THR A C 1
ATOM 2221 O O . THR A 1 280 ? -7.650 7.158 20.789 1.00 72.94 280 THR A O 1
ATOM 2224 N N . PHE A 1 281 ? -8.669 5.328 19.960 1.00 73.38 281 PHE A N 1
ATOM 2225 C CA . PHE A 1 281 ? -9.991 5.952 19.836 1.00 73.38 281 PHE A CA 1
ATOM 2226 C C . PHE A 1 281 ? -10.595 6.317 21.198 1.00 73.38 281 PHE A C 1
ATOM 2228 O O . PHE A 1 281 ? -11.022 7.453 21.389 1.00 73.38 281 PHE A O 1
ATOM 2235 N N . LYS A 1 282 ? -10.540 5.415 22.187 1.00 75.56 282 LYS A N 1
ATOM 2236 C CA . LYS A 1 282 ? -11.020 5.704 23.553 1.00 75.56 282 LYS A CA 1
ATOM 2237 C C . LYS A 1 282 ? -10.306 6.907 24.179 1.00 75.56 282 LYS A C 1
ATOM 2239 O O . LYS A 1 282 ? -10.943 7.763 24.790 1.00 75.56 282 LYS A O 1
ATOM 2244 N N . TRP A 1 283 ? -8.988 7.005 24.003 1.00 79.38 283 TRP A N 1
ATOM 2245 C CA . TRP A 1 283 ? -8.201 8.147 24.466 1.00 79.38 283 TRP A CA 1
ATOM 2246 C C . TRP A 1 283 ? -8.606 9.446 23.770 1.00 79.38 283 TRP A C 1
ATOM 2248 O O . TRP A 1 283 ? -8.707 10.482 24.428 1.00 79.38 283 TRP A O 1
ATOM 2258 N N . GLN A 1 284 ? -8.846 9.409 22.457 1.00 80.31 284 GLN A N 1
ATOM 2259 C CA . GLN A 1 284 ? -9.328 10.572 21.711 1.00 80.31 284 GLN A CA 1
ATOM 2260 C C . GLN A 1 284 ? -10.688 11.046 22.232 1.00 80.31 284 GLN A C 1
ATOM 2262 O O . GLN A 1 284 ? -10.852 12.242 22.491 1.00 80.31 284 GLN A O 1
ATOM 2267 N N . ASP A 1 285 ? -11.621 10.123 22.463 1.00 80.12 285 ASP A N 1
ATOM 2268 C CA . ASP A 1 285 ? -12.940 10.430 23.014 1.00 80.12 285 ASP A CA 1
ATOM 2269 C C . ASP A 1 285 ? -12.828 11.049 24.409 1.00 80.12 285 ASP A C 1
ATOM 2271 O O . ASP A 1 285 ? -13.392 12.120 24.650 1.00 80.12 285 ASP A O 1
ATOM 2275 N N . TYR A 1 286 ? -12.026 10.450 25.295 1.00 80.88 286 TYR A N 1
ATOM 2276 C CA . TYR A 1 286 ? -11.786 10.961 26.645 1.00 80.88 286 TYR A CA 1
ATOM 2277 C C . TYR A 1 286 ? -11.194 12.377 26.641 1.00 80.88 286 TYR A C 1
ATOM 2279 O O . TYR A 1 286 ? -11.699 13.268 27.329 1.00 80.88 286 TYR A O 1
ATOM 2287 N N . ILE A 1 287 ? -10.163 12.623 25.825 1.00 82.12 287 ILE A N 1
ATOM 2288 C CA . ILE A 1 287 ? -9.537 13.947 25.698 1.00 82.12 287 ILE A CA 1
ATOM 2289 C C . ILE A 1 287 ? -10.536 14.960 25.126 1.00 82.12 287 ILE A C 1
ATOM 2291 O O . ILE A 1 287 ? -10.598 16.098 25.596 1.00 82.12 287 ILE A O 1
ATOM 2295 N N . SER A 1 288 ? -11.339 14.569 24.133 1.00 80.75 288 SER A N 1
ATOM 2296 C CA . SER A 1 288 ? -12.359 15.444 23.545 1.00 80.75 288 SER A CA 1
ATOM 2297 C C . SER A 1 288 ? -13.433 15.832 24.566 1.00 80.75 288 SER A C 1
ATOM 2299 O O . SER A 1 288 ? -13.843 16.993 24.633 1.00 80.75 288 SER A O 1
ATOM 2301 N N . TRP A 1 289 ? -13.851 14.882 25.404 1.00 83.81 289 TRP A N 1
ATOM 2302 C CA . TRP A 1 289 ? -14.817 15.098 26.471 1.00 83.81 289 TRP A CA 1
ATOM 2303 C C . TRP A 1 289 ? -14.249 16.001 27.571 1.00 83.81 289 TRP A C 1
ATOM 2305 O O . TRP A 1 289 ? -14.913 16.955 27.976 1.00 83.81 289 TRP A O 1
ATOM 2315 N N . GLN A 1 290 ? -13.000 15.774 27.990 1.00 83.25 290 GLN A N 1
ATOM 2316 C CA . GLN A 1 290 ? -12.294 16.636 28.943 1.00 83.25 290 GLN A CA 1
ATOM 2317 C C . GLN A 1 290 ? -12.199 18.083 28.445 1.00 83.25 290 GLN A C 1
ATOM 2319 O O . GLN A 1 290 ? -12.533 19.005 29.189 1.00 83.25 290 GLN A O 1
ATOM 2324 N N . LYS A 1 291 ? -11.835 18.299 27.174 1.00 82.62 291 LYS A N 1
ATOM 2325 C CA . LYS A 1 291 ? -11.803 19.644 26.571 1.00 82.62 291 LYS A CA 1
ATOM 2326 C C . LYS A 1 291 ? -13.163 20.335 26.644 1.00 82.62 291 LYS A C 1
ATOM 2328 O O . LYS A 1 291 ? -13.248 21.452 27.149 1.00 82.62 291 LYS A O 1
ATOM 2333 N N . LYS A 1 292 ? -14.237 19.645 26.242 1.00 85.06 292 LYS A N 1
ATOM 2334 C CA . LYS A 1 292 ? -15.611 20.175 26.318 1.00 85.06 292 LYS A CA 1
ATOM 2335 C C . LYS A 1 292 ? -16.023 20.521 27.751 1.00 85.06 292 LYS A C 1
ATOM 2337 O O . LYS A 1 292 ? -16.694 21.526 27.970 1.00 85.06 292 LYS A O 1
ATOM 2342 N N . LEU A 1 293 ? -15.621 19.716 28.736 1.00 86.25 293 LEU A N 1
ATOM 2343 C CA . LEU A 1 293 ? -15.886 20.002 30.146 1.00 86.25 293 LEU A CA 1
ATOM 2344 C C . LEU A 1 293 ? -15.139 21.237 30.651 1.00 86.25 293 LEU A C 1
ATOM 2346 O O . LEU A 1 293 ? -15.728 22.040 31.376 1.00 86.25 293 LEU A O 1
ATOM 2350 N N . ILE A 1 294 ? -13.862 21.387 30.298 1.00 84.00 294 ILE A N 1
ATOM 2351 C CA . ILE A 1 294 ? -13.056 22.556 30.672 1.00 84.00 294 ILE A CA 1
ATOM 2352 C C . ILE A 1 294 ? -13.662 23.819 30.054 1.00 84.00 294 ILE A C 1
ATOM 2354 O O . ILE A 1 294 ? -13.878 24.799 30.767 1.00 84.00 294 ILE A O 1
ATOM 2358 N N . GLU A 1 295 ? -14.031 23.773 28.772 1.00 85.94 295 GLU A N 1
ATOM 2359 C CA . GLU A 1 295 ? -14.722 24.865 28.079 1.00 85.94 295 GLU A CA 1
ATOM 2360 C C . GLU A 1 295 ? -16.053 25.214 28.760 1.00 85.94 295 GLU A C 1
ATOM 2362 O O . GLU A 1 295 ? -16.285 26.374 29.095 1.00 85.94 295 GLU A O 1
ATOM 2367 N N . ALA A 1 296 ? -16.892 24.221 29.071 1.00 84.75 296 ALA A N 1
ATOM 2368 C CA . ALA A 1 296 ? -18.168 24.442 29.751 1.00 84.75 296 ALA A CA 1
ATOM 2369 C C . ALA A 1 296 ? -17.996 25.029 31.164 1.00 84.75 296 ALA A C 1
ATOM 2371 O O . ALA A 1 296 ? -18.748 25.926 31.568 1.00 84.75 296 ALA A O 1
ATOM 2372 N N . ARG A 1 297 ? -16.992 24.570 31.926 1.00 86.81 297 ARG A N 1
ATOM 2373 C CA . ARG A 1 297 ? -16.644 25.135 33.240 1.00 86.81 297 ARG A CA 1
ATOM 2374 C C . ARG A 1 297 ? -16.156 26.573 33.111 1.00 86.81 297 ARG A C 1
ATOM 2376 O O . ARG A 1 297 ? -16.593 27.412 33.897 1.00 86.81 297 ARG A O 1
ATOM 2383 N N . ALA A 1 298 ? -15.324 26.876 32.116 1.00 86.56 298 ALA A N 1
ATOM 2384 C CA . ALA A 1 298 ? -14.854 28.229 31.838 1.00 86.56 298 ALA A CA 1
ATOM 2385 C C . ALA A 1 298 ? -16.010 29.162 31.439 1.00 86.56 298 ALA A C 1
ATOM 2387 O O . ALA A 1 298 ? -16.121 30.260 31.982 1.00 86.56 298 ALA A O 1
ATOM 2388 N N . SER A 1 299 ? -16.929 28.713 30.578 1.00 85.44 299 SER A N 1
ATOM 2389 C CA . SER A 1 299 ? -18.142 29.463 30.221 1.00 85.44 299 SER A CA 1
ATOM 2390 C C . SER A 1 299 ? -19.050 29.699 31.430 1.00 85.44 299 SER A C 1
ATOM 2392 O O . SER A 1 299 ? -19.548 30.807 31.621 1.00 85.44 299 SER A O 1
ATOM 2394 N N . THR A 1 300 ? -19.221 28.692 32.293 1.00 87.69 300 THR A N 1
ATOM 2395 C CA . THR A 1 300 ? -20.008 28.813 33.531 1.00 87.69 300 THR A CA 1
ATOM 2396 C C . THR A 1 300 ? -19.352 29.774 34.523 1.00 87.69 300 THR A C 1
ATOM 2398 O O . THR A 1 300 ? -20.038 30.582 35.144 1.00 87.69 300 THR A O 1
ATOM 2401 N N . ALA A 1 301 ? -18.026 29.719 34.672 1.00 86.00 301 ALA A N 1
ATOM 2402 C CA . ALA A 1 301 ? -17.271 30.633 35.524 1.00 86.00 301 ALA A CA 1
ATOM 2403 C C . ALA A 1 301 ? -17.351 32.078 35.009 1.00 86.00 301 ALA A C 1
ATOM 2405 O O . ALA A 1 301 ? -17.593 32.989 35.799 1.00 86.00 301 ALA A O 1
ATOM 2406 N N . ALA A 1 302 ? -17.238 32.287 33.694 1.00 85.56 302 ALA A N 1
ATOM 2407 C CA . ALA A 1 302 ? -17.421 33.594 3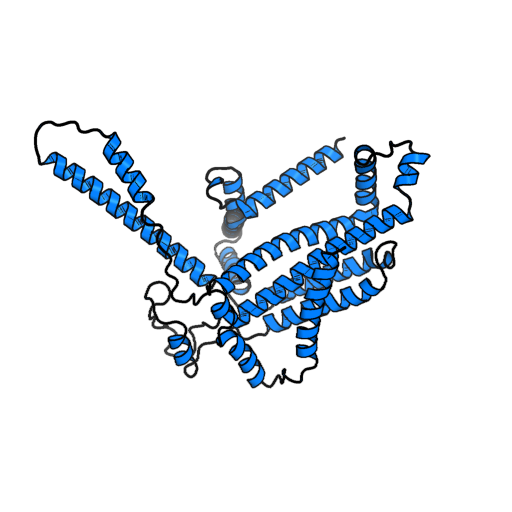3.066 1.00 85.56 302 ALA A CA 1
ATOM 2408 C C . ALA A 1 302 ? -18.851 34.130 33.260 1.00 85.56 302 ALA A C 1
ATOM 2410 O O . ALA A 1 302 ? -19.031 35.302 33.589 1.00 85.56 302 ALA A O 1
ATOM 2411 N N . LEU A 1 303 ? -19.871 33.273 33.135 1.00 84.38 303 LEU A N 1
ATOM 2412 C CA . LEU A 1 303 ? -21.263 33.641 33.402 1.00 84.38 303 LEU A CA 1
ATOM 2413 C C . LEU A 1 303 ? -21.470 34.037 34.872 1.00 84.38 303 LEU A C 1
ATOM 2415 O O . LEU A 1 303 ? -22.062 35.079 35.144 1.00 84.38 303 LEU A O 1
ATOM 2419 N N . LYS A 1 304 ? -20.933 33.257 35.820 1.00 85.50 304 LYS A N 1
ATOM 2420 C CA . LYS A 1 304 ? -20.984 33.574 37.258 1.00 85.50 304 LYS A CA 1
ATOM 2421 C C . LYS A 1 304 ? -20.269 34.884 37.586 1.00 85.50 304 LYS A C 1
ATOM 2423 O O . LYS A 1 304 ? -20.795 35.663 38.371 1.00 85.50 304 LYS A O 1
ATOM 2428 N N . ALA A 1 305 ? -19.116 35.152 36.971 1.00 82.12 305 ALA A N 1
ATOM 2429 C CA . ALA A 1 305 ? -18.390 36.409 37.143 1.00 82.12 305 ALA A CA 1
ATOM 2430 C C . ALA A 1 305 ? -19.184 37.615 36.609 1.00 82.12 305 ALA A C 1
ATOM 2432 O O . ALA A 1 305 ? -19.231 38.650 37.268 1.00 82.12 305 ALA A O 1
ATOM 2433 N N . ASN A 1 306 ? -19.865 37.469 35.467 1.00 77.31 306 ASN A N 1
ATOM 2434 C CA . ASN A 1 306 ? -20.753 38.507 34.935 1.00 77.31 306 ASN A CA 1
ATOM 2435 C C . ASN A 1 306 ? -21.958 38.765 35.854 1.00 77.31 306 ASN A C 1
ATOM 2437 O O . ASN A 1 306 ? -22.295 39.919 36.094 1.00 77.31 306 ASN A O 1
ATOM 2441 N N . ILE A 1 307 ? -22.581 37.712 36.398 1.00 79.12 307 ILE A N 1
ATOM 2442 C CA . ILE A 1 307 ? -23.712 37.838 37.334 1.00 79.12 307 ILE A CA 1
ATOM 2443 C C . ILE A 1 307 ? -23.261 38.494 38.649 1.00 79.12 307 ILE A C 1
ATOM 2445 O O . ILE A 1 307 ? -23.915 39.420 39.119 1.00 79.12 307 ILE A O 1
ATOM 2449 N N . ALA A 1 308 ? -22.119 38.076 39.207 1.00 74.44 308 ALA A N 1
ATOM 2450 C CA . ALA A 1 308 ? -21.559 38.653 40.431 1.00 74.44 308 ALA A CA 1
ATOM 2451 C C . ALA A 1 308 ? -21.145 40.126 40.254 1.00 74.44 308 ALA A C 1
ATOM 2453 O O . ALA A 1 308 ? -21.333 40.936 41.159 1.00 74.44 308 ALA A O 1
ATOM 2454 N N . GLY A 1 309 ? -20.641 40.497 39.072 1.00 63.62 309 GLY A N 1
ATOM 2455 C CA . GLY A 1 309 ? -20.370 41.891 38.709 1.00 63.62 309 GLY A CA 1
ATOM 2456 C C . GLY A 1 309 ? -21.630 42.745 38.515 1.00 63.62 309 GLY A C 1
ATOM 2457 O O . GLY A 1 309 ? -21.534 43.966 38.518 1.00 63.62 309 GLY A O 1
ATOM 2458 N N . MET A 1 310 ? -22.806 42.126 38.368 1.00 57.59 310 MET A N 1
ATOM 2459 C CA . MET A 1 310 ? -24.098 42.813 38.259 1.00 57.59 310 MET A CA 1
ATOM 2460 C C . MET A 1 310 ? -24.735 43.094 39.631 1.00 57.59 310 MET A C 1
ATOM 2462 O O . MET A 1 310 ? -25.589 43.970 39.732 1.00 57.59 310 MET A O 1
ATOM 2466 N N . THR A 1 311 ? -24.318 42.377 40.683 1.00 56.12 311 THR A N 1
ATOM 2467 C CA . THR A 1 311 ? -24.822 42.520 42.065 1.00 56.12 311 THR A CA 1
ATOM 2468 C C . THR A 1 311 ? -24.016 43.479 42.946 1.00 56.12 311 THR A C 1
ATOM 2470 O O . THR A 1 311 ? -24.490 43.849 44.016 1.00 56.12 311 THR A O 1
ATOM 2473 N N . THR A 1 312 ? -22.831 43.914 42.510 1.00 51.41 312 THR A N 1
ATOM 2474 C CA . THR A 1 312 ? -21.997 44.887 43.235 1.00 51.41 312 THR A CA 1
ATOM 2475 C C . THR A 1 312 ? -21.946 46.184 42.421 1.00 51.41 312 THR A C 1
ATOM 2477 O O . THR A 1 312 ? -21.338 46.232 41.355 1.00 51.41 312 THR A O 1
ATOM 2480 N N . GLU A 1 313 ? -22.674 47.204 42.880 1.00 49.38 313 GLU A N 1
ATOM 2481 C CA . GLU A 1 313 ? -22.960 48.460 42.169 1.00 49.38 313 GLU A CA 1
ATOM 2482 C C . GLU A 1 313 ? -21.724 49.272 41.728 1.00 49.38 313 GLU A C 1
ATOM 2484 O O . GLU A 1 313 ? -20.684 49.261 42.377 1.00 49.38 313 GLU A O 1
ATOM 2489 N N . GLY A 1 314 ? -21.908 50.091 40.680 1.00 51.38 314 GLY A N 1
ATOM 2490 C CA . GLY A 1 314 ? -21.257 51.403 40.547 1.00 51.38 314 GLY A CA 1
ATOM 2491 C C . GLY A 1 314 ? -19.731 51.441 40.361 1.00 51.38 314 GLY A C 1
ATOM 2492 O O . GLY A 1 314 ? -18.978 51.469 41.319 1.00 51.38 314 GLY A O 1
ATOM 2493 N N . LYS A 1 315 ? -19.296 51.648 39.105 1.00 41.16 315 LYS A N 1
ATOM 2494 C CA . LYS A 1 315 ? -17.950 52.107 38.672 1.00 41.16 315 LYS A CA 1
ATOM 2495 C C . LYS A 1 315 ? -16.728 51.312 39.188 1.00 41.16 315 LYS A C 1
ATOM 2497 O O . LYS A 1 315 ? -16.186 51.628 40.233 1.00 41.16 315 LYS A O 1
ATOM 2502 N N . LEU A 1 316 ? -16.105 50.534 38.294 1.00 35.09 316 LEU A N 1
ATOM 2503 C CA . LEU A 1 316 ? -14.733 50.795 37.815 1.00 35.09 316 LEU A CA 1
ATOM 2504 C C . LEU A 1 316 ? -14.460 49.970 36.546 1.00 35.09 316 LEU A C 1
ATOM 2506 O O . LEU A 1 316 ? -14.611 48.753 36.513 1.00 35.09 316 LEU A O 1
ATOM 2510 N N . ARG A 1 317 ? -14.079 50.657 35.469 1.00 42.00 317 ARG A N 1
ATOM 2511 C CA . ARG A 1 317 ? -13.792 50.094 34.146 1.00 42.00 317 ARG A CA 1
ATOM 2512 C C . ARG A 1 317 ? -12.361 49.546 34.132 1.00 42.00 317 ARG A C 1
ATOM 2514 O O . ARG A 1 317 ? -11.463 50.202 33.614 1.00 42.00 317 ARG A O 1
ATOM 2521 N N . GLU A 1 318 ? -12.144 48.363 34.703 1.00 38.00 318 GLU A N 1
ATOM 2522 C CA . GLU A 1 318 ? -10.883 47.634 34.528 1.00 38.00 318 GLU A CA 1
ATOM 2523 C C . GLU A 1 318 ? -10.838 46.899 33.180 1.00 38.00 318 GLU A C 1
ATOM 2525 O O . GLU A 1 318 ? -11.834 46.412 32.644 1.00 38.00 318 GLU A O 1
ATOM 2530 N N . SER A 1 319 ? -9.655 46.922 32.568 1.00 44.75 319 SER A N 1
ATOM 2531 C CA . SER A 1 319 ? -9.440 46.674 31.144 1.00 44.75 319 SER A CA 1
ATOM 2532 C C . SER A 1 319 ? -9.818 45.254 30.693 1.00 44.75 319 SER A C 1
ATOM 2534 O O . SER A 1 319 ? -9.214 44.271 31.125 1.00 44.75 319 SER A O 1
ATOM 2536 N N . LYS A 1 320 ? -10.725 45.165 29.709 1.00 43.84 320 LYS A N 1
ATOM 2537 C CA . LYS A 1 320 ? -11.077 43.941 28.953 1.00 43.84 320 LYS A CA 1
ATOM 2538 C C . LYS A 1 320 ? -9.864 43.165 28.403 1.00 43.84 320 LYS A C 1
ATOM 2540 O O . LYS A 1 320 ? -9.981 41.982 28.117 1.00 43.84 320 LYS A O 1
ATOM 2545 N N . CYS A 1 321 ? -8.704 43.812 28.274 1.00 35.16 321 CYS A N 1
ATOM 2546 C CA . CYS A 1 321 ? -7.473 43.205 27.767 1.00 35.16 321 CYS A CA 1
ATOM 2547 C C . CYS A 1 321 ? -6.868 42.182 28.751 1.00 35.16 321 CYS A C 1
ATOM 2549 O O . CYS A 1 321 ? -6.416 41.119 28.338 1.00 35.16 321 CYS A O 1
ATOM 2551 N N . LYS A 1 322 ? -6.931 42.428 30.069 1.00 40.31 322 LYS A N 1
ATOM 2552 C CA . LYS A 1 322 ? -6.331 41.522 31.067 1.00 40.31 322 LYS A CA 1
ATOM 2553 C C . LYS A 1 322 ? -7.114 40.221 31.279 1.00 40.31 322 LYS A C 1
ATOM 2555 O O . LYS A 1 322 ? -6.489 39.204 31.563 1.00 40.31 322 LYS A O 1
ATOM 2560 N N . SER A 1 323 ? -8.444 40.214 31.128 1.00 39.53 323 SER A N 1
ATOM 2561 C CA . SER A 1 323 ? -9.221 38.968 31.256 1.00 39.53 323 SER A CA 1
ATOM 2562 C C . SER A 1 323 ? -9.094 38.081 30.016 1.00 39.53 323 SER A C 1
ATOM 2564 O O . SER A 1 323 ? -8.990 36.866 30.154 1.00 39.53 323 SER A O 1
ATOM 2566 N N . PHE A 1 324 ? -8.996 38.685 28.826 1.00 39.91 324 PHE A N 1
ATOM 2567 C CA . PHE A 1 324 ? -8.799 37.961 27.570 1.00 39.91 324 PHE A CA 1
ATOM 2568 C C . PHE A 1 324 ? -7.430 37.259 27.527 1.00 39.91 324 PHE A C 1
ATOM 2570 O O . PHE A 1 324 ? -7.349 36.085 27.176 1.00 39.91 324 PHE A O 1
ATOM 2577 N N . PHE A 1 325 ? -6.371 37.928 28.002 1.00 41.44 325 PHE A N 1
ATOM 2578 C CA . PHE A 1 325 ? -5.039 37.321 28.138 1.00 41.44 325 PHE A CA 1
ATOM 2579 C C . PHE A 1 325 ? -4.972 36.235 29.222 1.00 41.44 325 PHE A C 1
ATOM 2581 O O . PHE A 1 325 ? -4.215 35.279 29.083 1.00 41.44 325 PHE A O 1
ATOM 2588 N N . ARG A 1 326 ? -5.788 36.318 30.282 1.00 36.66 326 ARG A N 1
ATOM 2589 C CA . ARG A 1 326 ? -5.874 35.248 31.292 1.00 36.66 326 ARG A CA 1
ATOM 2590 C C . ARG A 1 326 ? -6.591 34.006 30.759 1.00 36.66 326 ARG A C 1
ATOM 2592 O O . ARG A 1 326 ? -6.290 32.901 31.195 1.00 36.66 326 ARG A O 1
ATOM 2599 N N . GLN A 1 327 ? -7.511 34.196 29.813 1.00 38.66 327 GLN A N 1
ATOM 2600 C CA . GLN A 1 327 ? -8.264 33.122 29.178 1.00 38.66 327 GLN A CA 1
ATOM 2601 C C . GLN A 1 327 ? -7.441 32.374 28.121 1.00 38.66 327 GLN A C 1
ATOM 2603 O O . GLN A 1 327 ? -7.563 31.156 28.046 1.00 38.66 327 GLN A O 1
ATOM 2608 N N . SER A 1 328 ? -6.547 33.051 27.385 1.00 33.03 328 SER A N 1
ATOM 2609 C CA . SER A 1 328 ? -5.612 32.358 26.482 1.00 33.03 328 SER A CA 1
ATOM 2610 C C . SER A 1 328 ? -4.471 31.664 27.236 1.00 33.03 328 SER A C 1
ATOM 2612 O O . SER A 1 328 ? -4.073 30.576 26.847 1.00 33.03 328 SER A O 1
ATOM 2614 N N . LEU A 1 329 ? -3.985 32.231 28.352 1.00 34.19 329 LEU A N 1
ATOM 2615 C CA . LEU A 1 329 ? -2.913 31.614 29.150 1.00 34.19 329 LEU A CA 1
ATOM 2616 C C . LEU A 1 329 ? -3.382 30.343 29.890 1.00 34.19 329 LEU A C 1
ATOM 2618 O O . LEU A 1 329 ? -2.619 29.394 30.040 1.00 34.19 329 LEU A O 1
ATOM 2622 N N . LEU A 1 330 ? -4.649 30.288 30.321 1.00 35.25 330 LEU A N 1
ATOM 2623 C CA . LEU A 1 330 ? -5.243 29.077 30.911 1.00 35.25 330 LEU A CA 1
ATOM 2624 C C . LEU A 1 330 ? -5.486 27.963 29.884 1.00 35.25 330 LEU A C 1
ATOM 2626 O O . LEU A 1 330 ? -5.580 26.804 30.274 1.00 35.25 330 LEU A O 1
ATOM 2630 N N . GLN A 1 331 ? -5.572 28.294 28.594 1.00 37.50 331 GLN A N 1
ATOM 2631 C CA . GLN A 1 331 ? -5.765 27.312 27.527 1.00 37.50 331 GLN A CA 1
ATOM 2632 C C . GLN A 1 331 ? -4.475 26.533 27.206 1.00 37.50 331 GLN A C 1
ATOM 2634 O O . GLN A 1 331 ? -4.558 25.402 26.736 1.00 37.50 331 GLN A O 1
ATOM 2639 N N . ASP A 1 332 ? -3.310 27.101 27.543 1.00 37.47 332 ASP A N 1
ATOM 2640 C CA . ASP A 1 332 ? -1.987 26.482 27.369 1.00 37.47 332 ASP A CA 1
ATOM 2641 C C . ASP A 1 332 ? -1.436 25.799 28.638 1.00 37.47 332 ASP A C 1
ATOM 2643 O O . ASP A 1 332 ? -0.435 25.087 28.568 1.00 37.47 332 ASP A O 1
ATOM 2647 N N . THR A 1 333 ? -2.078 25.959 29.805 1.00 36.16 333 THR A N 1
ATOM 2648 C CA . THR A 1 333 ? -1.538 25.477 31.096 1.00 36.16 333 THR A CA 1
ATOM 2649 C C . THR A 1 333 ? -2.310 24.286 31.669 1.00 36.16 333 THR A C 1
ATOM 2651 O O . THR A 1 333 ? -2.697 24.283 32.827 1.00 36.16 333 THR A O 1
ATOM 2654 N N . GLU A 1 334 ? -2.560 23.284 30.836 1.00 41.12 334 GLU A N 1
ATOM 2655 C CA . GLU A 1 334 ? -2.692 21.867 31.204 1.00 41.12 334 GLU A CA 1
ATOM 2656 C C . GLU A 1 334 ? -2.877 21.129 29.878 1.00 41.12 334 GLU A C 1
ATOM 2658 O O . GLU A 1 334 ? -3.992 20.862 29.426 1.00 41.12 334 GLU A O 1
ATOM 2663 N N . ALA A 1 335 ? -1.774 20.838 29.182 1.00 45.38 335 ALA A N 1
ATOM 2664 C CA . ALA A 1 335 ? -1.821 19.799 28.165 1.00 45.38 335 ALA A CA 1
ATOM 2665 C C . ALA A 1 335 ? -2.360 18.557 28.880 1.00 45.38 335 ALA A C 1
ATOM 2667 O O . ALA A 1 335 ? -1.655 18.031 29.732 1.00 45.38 335 ALA A O 1
ATOM 2668 N N . ILE A 1 336 ? -3.622 18.181 28.627 1.00 56.75 336 ILE A N 1
ATOM 2669 C CA . ILE A 1 336 ? -4.308 17.046 29.260 1.00 56.75 336 ILE A CA 1
ATOM 2670 C C . ILE A 1 336 ? -3.339 15.864 29.214 1.00 56.75 336 ILE A C 1
ATOM 2672 O O . ILE A 1 336 ? -3.131 15.275 28.150 1.00 56.75 336 ILE A O 1
ATOM 2676 N N . VAL A 1 337 ? -2.660 15.592 30.333 1.00 55.94 337 VAL A N 1
ATOM 2677 C CA . VAL A 1 337 ? -1.535 14.659 30.341 1.00 55.94 337 VAL A CA 1
ATOM 2678 C C . VAL A 1 337 ? -2.139 13.276 30.207 1.00 55.94 337 VAL A C 1
ATOM 2680 O O . VAL A 1 337 ? -2.732 12.748 31.149 1.00 55.94 337 VAL A O 1
ATOM 2683 N N . LYS A 1 338 ? -2.013 12.689 29.015 1.00 65.81 338 LYS A N 1
ATOM 2684 C CA . LYS A 1 338 ? -2.315 11.279 28.785 1.00 65.81 338 LYS A CA 1
ATOM 2685 C C . LYS A 1 338 ? -1.355 10.460 29.649 1.00 65.81 338 LYS A C 1
ATOM 2687 O O . LYS A 1 338 ? -0.215 10.225 29.261 1.00 65.81 338 LYS A O 1
ATOM 2692 N N . LYS A 1 339 ? -1.802 10.043 30.832 1.00 68.19 339 LYS A N 1
ATOM 2693 C CA . LYS A 1 339 ? -1.055 9.124 31.692 1.00 68.19 339 LYS A CA 1
ATOM 2694 C C . LYS A 1 339 ? -1.450 7.696 31.323 1.00 68.19 339 LYS A C 1
ATOM 2696 O O . LYS A 1 339 ? -2.391 7.153 31.893 1.00 68.19 339 LYS A O 1
ATOM 2701 N N . ASN A 1 340 ? -0.769 7.128 30.328 1.00 71.81 340 ASN A N 1
ATOM 2702 C CA . ASN A 1 340 ? -0.983 5.738 29.936 1.00 71.81 340 ASN A CA 1
ATOM 2703 C C . ASN A 1 340 ? -0.366 4.805 30.988 1.00 71.81 340 ASN A C 1
ATOM 2705 O O . ASN A 1 340 ? 0.852 4.716 31.077 1.00 71.81 340 ASN A O 1
ATOM 2709 N N . VAL A 1 341 ? -1.192 4.138 31.797 1.00 70.44 341 VAL A N 1
ATOM 2710 C CA . VAL A 1 341 ? -0.725 3.208 32.846 1.00 70.44 341 VAL A CA 1
ATOM 2711 C C . VAL A 1 341 ? -0.194 1.896 32.245 1.00 70.44 341 VAL A C 1
ATOM 2713 O O . VAL A 1 341 ? 0.559 1.185 32.904 1.00 70.44 341 VAL A O 1
ATOM 2716 N N . TYR A 1 342 ? -0.541 1.609 30.986 1.00 69.19 342 TYR A N 1
ATOM 2717 C CA . TYR A 1 342 ? -0.111 0.419 30.248 1.00 69.19 342 TYR A CA 1
ATOM 2718 C C . TYR A 1 342 ? 1.267 0.589 29.582 1.00 69.19 342 TYR A C 1
ATOM 2720 O O . TYR A 1 342 ? 1.919 -0.395 29.246 1.00 69.19 342 TYR A O 1
ATOM 2728 N N . ASP A 1 343 ? 1.754 1.826 29.436 1.00 72.75 343 ASP A N 1
ATOM 2729 C CA . ASP A 1 343 ? 3.083 2.104 28.885 1.00 72.75 343 ASP A CA 1
ATOM 2730 C C . ASP A 1 343 ? 4.164 1.897 29.961 1.00 72.75 343 ASP A C 1
ATOM 2732 O O . ASP A 1 343 ? 4.294 2.688 30.899 1.00 72.75 343 ASP A O 1
ATOM 2736 N N . LYS A 1 344 ? 4.948 0.822 29.823 1.00 72.62 344 LYS A N 1
ATOM 2737 C CA . LYS A 1 344 ? 6.052 0.449 30.726 1.00 72.62 344 LYS A CA 1
ATOM 2738 C C . LYS A 1 344 ? 7.415 0.940 30.216 1.00 72.62 344 LYS A C 1
ATOM 2740 O O . LYS A 1 344 ? 8.445 0.656 30.832 1.00 72.62 344 LYS A O 1
ATOM 2745 N N . GLY A 1 345 ? 7.433 1.711 29.127 1.00 70.31 345 GLY A N 1
ATOM 2746 C CA . GLY A 1 345 ? 8.626 2.230 28.467 1.00 70.31 345 GLY A CA 1
ATOM 2747 C C . GLY A 1 345 ? 9.104 1.366 27.296 1.00 70.31 345 GLY A C 1
ATOM 2748 O O . GLY A 1 345 ? 8.911 0.154 27.266 1.00 70.31 345 GLY A O 1
ATOM 2749 N N . PHE A 1 346 ? 9.792 2.009 26.346 1.00 64.06 346 PHE A N 1
ATOM 2750 C CA . PHE A 1 346 ? 10.173 1.464 25.032 1.00 64.06 346 PHE A CA 1
ATOM 2751 C C . PHE A 1 346 ? 10.662 0.005 25.046 1.00 64.06 346 PHE A C 1
ATOM 2753 O O . PHE A 1 346 ? 10.133 -0.833 24.322 1.00 64.06 346 PHE A O 1
ATOM 2760 N N . PHE A 1 347 ? 11.660 -0.314 25.878 1.00 62.72 347 PHE A N 1
ATOM 2761 C CA . PHE A 1 347 ? 12.228 -1.664 25.927 1.00 62.72 347 PHE A CA 1
ATOM 2762 C C . PHE A 1 347 ? 11.297 -2.664 26.621 1.00 62.72 347 PHE A C 1
ATOM 2764 O O . PHE A 1 347 ? 11.191 -3.797 26.173 1.00 62.72 347 PHE A O 1
ATOM 2771 N N . HIS A 1 348 ? 10.585 -2.269 27.676 1.00 63.09 348 HIS A N 1
ATOM 2772 C CA . HIS A 1 348 ? 9.682 -3.183 28.379 1.00 63.09 348 HIS A CA 1
ATOM 2773 C C . HIS A 1 348 ? 8.417 -3.505 27.581 1.00 63.09 348 HIS A C 1
ATOM 2775 O O . HIS A 1 348 ? 7.938 -4.629 27.671 1.00 63.09 348 HIS A O 1
ATOM 2781 N N . ASN A 1 349 ? 7.936 -2.570 26.759 1.00 64.50 349 ASN A N 1
ATOM 2782 C CA . ASN A 1 349 ? 6.792 -2.785 25.869 1.00 64.50 349 ASN A CA 1
ATOM 2783 C C . ASN A 1 349 ? 7.133 -3.750 24.717 1.00 64.50 349 ASN A C 1
ATOM 2785 O O . ASN A 1 349 ? 6.297 -4.538 24.297 1.00 64.50 349 ASN A O 1
ATOM 2789 N N . LEU A 1 350 ? 8.375 -3.719 24.211 1.00 57.34 350 LEU A N 1
ATOM 2790 C CA . LEU A 1 350 ? 8.830 -4.626 23.146 1.00 57.34 350 LEU A CA 1
ATOM 2791 C C . LEU A 1 350 ? 9.063 -6.068 23.629 1.00 57.34 350 LEU A C 1
ATOM 2793 O O . LEU A 1 350 ? 8.933 -6.999 22.840 1.00 57.34 350 LEU A O 1
ATOM 2797 N N . TYR A 1 351 ? 9.426 -6.245 24.903 1.00 49.03 351 TYR A N 1
ATOM 2798 C CA . TYR A 1 351 ? 9.749 -7.540 25.521 1.00 49.03 351 TYR A CA 1
ATOM 2799 C C . TYR A 1 351 ? 8.660 -8.025 26.492 1.00 49.03 351 TYR A C 1
ATOM 2801 O O . TYR A 1 351 ? 8.939 -8.826 27.387 1.00 49.03 351 TYR A O 1
ATOM 2809 N N . GLU A 1 352 ? 7.430 -7.519 26.375 1.00 54.34 352 GLU A N 1
ATOM 2810 C CA . GLU A 1 352 ? 6.356 -7.903 27.287 1.00 54.34 352 GLU A CA 1
ATOM 2811 C C . GLU A 1 352 ? 6.087 -9.426 27.193 1.00 54.34 352 GLU A C 1
ATOM 2813 O O . GLU A 1 352 ? 5.981 -9.961 26.083 1.00 54.34 352 GLU A O 1
ATOM 2818 N N . PRO A 1 353 ? 5.994 -10.161 28.326 1.00 41.06 353 PRO A N 1
ATOM 2819 C CA . PRO A 1 353 ? 5.890 -11.624 28.335 1.00 41.06 353 PRO A CA 1
ATOM 2820 C C . PRO A 1 353 ? 4.704 -12.188 27.542 1.00 41.06 353 PRO A C 1
ATOM 2822 O O . PRO A 1 353 ? 4.756 -13.339 27.126 1.00 41.06 353 PRO A O 1
ATOM 2825 N N . GLU A 1 354 ? 3.648 -11.406 27.293 1.00 48.22 354 GLU A N 1
ATOM 2826 C CA . GLU A 1 354 ? 2.528 -11.797 26.426 1.00 48.22 354 GLU A CA 1
ATOM 2827 C C . GLU A 1 354 ? 2.930 -12.003 24.950 1.00 48.22 354 GLU A C 1
ATOM 2829 O O . GLU A 1 354 ? 2.402 -12.914 24.306 1.00 48.22 354 GLU A O 1
ATOM 2834 N N . VAL A 1 355 ? 3.896 -11.237 24.421 1.00 43.25 355 VAL A N 1
ATOM 2835 C CA . VAL A 1 355 ? 4.446 -11.436 23.061 1.00 43.25 355 VAL A CA 1
ATOM 2836 C C . VAL A 1 355 ? 5.171 -12.781 22.981 1.00 43.25 355 VAL A C 1
ATOM 2838 O O . VAL A 1 355 ? 5.047 -13.516 22.001 1.00 43.25 355 VAL A O 1
ATOM 2841 N N . GLN A 1 356 ? 5.886 -13.139 24.048 1.00 32.50 356 GLN A N 1
ATOM 2842 C CA . GLN A 1 356 ? 6.693 -14.354 24.131 1.00 32.50 356 GLN A CA 1
ATOM 2843 C C . GLN A 1 356 ? 5.846 -15.598 24.457 1.00 32.50 356 GLN A C 1
ATOM 2845 O O . GLN A 1 356 ? 6.072 -16.671 23.900 1.00 32.50 356 GLN A O 1
ATOM 2850 N N . ASP A 1 357 ? 4.802 -15.448 25.270 1.00 36.50 357 ASP A N 1
ATOM 2851 C CA . ASP A 1 357 ? 3.881 -16.528 25.626 1.00 36.50 357 ASP A CA 1
ATOM 2852 C C . ASP A 1 357 ? 2.842 -16.822 24.538 1.00 36.50 357 ASP A C 1
ATOM 2854 O O . ASP A 1 357 ? 2.372 -17.952 24.433 1.00 36.50 357 ASP A O 1
ATOM 2858 N N . GLY A 1 358 ? 2.520 -15.860 23.670 1.00 38.06 358 GLY A N 1
ATOM 2859 C CA . GLY A 1 358 ? 1.750 -16.112 22.451 1.00 38.06 358 GLY A CA 1
ATOM 2860 C C . GLY A 1 358 ? 2.469 -17.029 21.461 1.00 38.06 358 GLY A C 1
ATOM 2861 O O . GLY A 1 358 ? 1.862 -17.929 20.873 1.00 38.06 358 GLY A O 1
ATOM 2862 N N . ILE A 1 359 ? 3.789 -16.860 21.349 1.00 31.81 359 ILE A N 1
ATOM 2863 C CA . ILE A 1 359 ? 4.671 -17.770 20.610 1.00 31.81 359 ILE A CA 1
ATOM 2864 C C . ILE A 1 359 ? 4.650 -19.161 21.275 1.00 31.81 359 ILE A C 1
ATOM 2866 O O . ILE A 1 359 ? 4.489 -20.169 20.586 1.00 31.81 359 ILE A O 1
ATOM 2870 N N . ILE A 1 360 ? 4.675 -19.244 22.609 1.00 28.47 360 ILE A N 1
ATOM 2871 C CA . ILE A 1 360 ? 4.587 -20.514 23.359 1.00 28.47 360 ILE A CA 1
ATOM 2872 C C . ILE A 1 360 ? 3.183 -21.163 23.276 1.00 28.47 360 ILE A C 1
ATOM 2874 O O . ILE A 1 360 ? 3.066 -22.386 23.232 1.00 28.47 360 ILE A O 1
ATOM 2878 N N . ALA A 1 361 ? 2.097 -20.396 23.167 1.00 30.53 361 ALA A N 1
ATOM 2879 C CA . ALA A 1 361 ? 0.739 -20.923 22.989 1.00 30.53 361 ALA A CA 1
ATOM 2880 C C . ALA A 1 361 ? 0.477 -21.455 21.563 1.00 30.53 361 ALA A C 1
ATOM 2882 O O . ALA A 1 361 ? -0.395 -22.303 21.364 1.00 30.53 361 ALA A O 1
ATOM 2883 N N . SER A 1 362 ? 1.241 -21.004 20.560 1.00 29.95 362 SER A N 1
ATOM 2884 C CA . SER A 1 362 ? 1.278 -21.654 19.238 1.00 29.95 362 SER A CA 1
ATOM 2885 C C . SER A 1 362 ? 1.949 -23.038 19.297 1.00 29.95 362 SER A C 1
ATOM 2887 O O . SER A 1 362 ? 1.497 -23.976 18.639 1.00 29.95 362 SER A O 1
ATOM 2889 N N . LYS A 1 363 ? 2.941 -23.186 20.187 1.00 27.16 363 LYS A N 1
ATOM 2890 C CA . LYS A 1 363 ? 3.691 -24.420 20.472 1.00 27.16 363 LYS A CA 1
ATOM 2891 C C . LYS A 1 363 ? 2.808 -25.510 21.100 1.00 27.16 363 LYS A C 1
ATOM 2893 O O . LYS A 1 363 ? 2.946 -26.683 20.779 1.00 27.16 363 LYS A O 1
ATOM 2898 N N . SER A 1 364 ? 1.836 -25.139 21.940 1.00 27.30 364 SER A N 1
ATOM 2899 C CA . SER A 1 364 ? 0.953 -26.096 22.639 1.00 27.30 364 SER A CA 1
ATOM 2900 C C . SER A 1 364 ? -0.160 -26.711 21.773 1.00 27.30 364 SER A C 1
ATOM 2902 O O . SER A 1 364 ? -0.802 -27.671 22.198 1.00 27.30 364 SER A O 1
ATOM 2904 N N . ARG A 1 365 ? -0.379 -26.205 20.548 1.00 34.97 365 ARG A N 1
ATOM 2905 C CA . ARG A 1 365 ? -1.343 -26.747 19.566 1.00 34.97 365 ARG A CA 1
ATOM 2906 C C . ARG A 1 365 ? -0.715 -27.722 18.552 1.00 34.97 365 ARG A C 1
ATOM 2908 O O . ARG A 1 365 ? -1.328 -27.997 17.525 1.00 34.97 365 ARG A O 1
ATOM 2915 N N . GLY A 1 366 ? 0.470 -28.267 18.848 1.00 27.33 366 GLY A N 1
ATOM 2916 C CA . GLY A 1 366 ? 1.114 -29.323 18.050 1.00 27.33 366 GLY A CA 1
ATOM 2917 C C . GLY A 1 366 ? 1.902 -28.832 16.833 1.00 27.33 366 GLY A C 1
ATOM 2918 O O . GLY A 1 366 ? 2.234 -29.629 15.960 1.00 27.33 366 GLY A O 1
ATOM 2919 N N . TRP A 1 367 ? 2.207 -27.535 16.764 1.00 37.25 367 TRP A N 1
ATOM 2920 C CA . TRP A 1 367 ? 3.196 -27.000 15.832 1.00 37.25 367 TRP A CA 1
ATOM 2921 C C . TRP A 1 367 ? 4.520 -26.868 16.588 1.00 37.25 367 TRP A C 1
ATOM 2923 O O . TRP A 1 367 ? 4.805 -25.822 17.171 1.00 37.25 367 TRP A O 1
ATOM 2933 N N . ASP A 1 368 ? 5.307 -27.948 16.621 1.00 28.70 368 ASP A N 1
ATOM 2934 C CA . ASP A 1 368 ? 6.666 -27.954 17.176 1.00 28.70 368 ASP A CA 1
ATOM 2935 C C . ASP A 1 368 ? 7.573 -27.063 16.309 1.00 28.70 368 ASP A C 1
ATOM 2937 O O . ASP A 1 368 ? 8.220 -27.488 15.354 1.00 28.70 368 ASP A O 1
ATOM 2941 N N . LEU A 1 369 ? 7.543 -25.765 16.603 1.00 39.25 369 LEU A N 1
ATOM 2942 C CA . LEU A 1 369 ? 8.205 -24.707 15.843 1.00 39.25 369 LEU A CA 1
ATOM 2943 C C . LEU A 1 369 ? 9.647 -24.432 16.303 1.00 39.25 369 LEU A C 1
ATOM 2945 O O . LEU A 1 369 ? 10.350 -23.673 15.646 1.00 39.25 369 LEU A O 1
ATOM 2949 N N . GLU A 1 370 ? 10.103 -25.058 17.390 1.00 35.59 370 GLU A N 1
ATOM 2950 C CA . GLU A 1 370 ? 11.438 -24.822 17.968 1.00 35.59 370 GLU A CA 1
ATOM 2951 C C . GLU A 1 370 ? 12.550 -25.600 17.238 1.00 35.59 370 GLU A C 1
ATOM 2953 O O . GLU A 1 370 ? 13.651 -25.083 17.071 1.00 35.59 370 GLU A O 1
ATOM 2958 N N . ASP A 1 371 ? 12.219 -26.771 16.682 1.00 35.44 371 ASP A N 1
ATOM 2959 C CA . ASP A 1 371 ? 13.090 -27.552 15.786 1.00 35.44 371 ASP A CA 1
ATOM 2960 C C . ASP A 1 371 ? 12.694 -27.409 14.309 1.00 35.44 371 ASP A C 1
ATOM 2962 O O . ASP A 1 371 ? 13.248 -28.067 13.423 1.00 35.44 371 ASP A O 1
ATOM 2966 N N . SER A 1 372 ? 11.715 -26.547 14.016 1.00 35.59 372 SER A N 1
ATOM 2967 C CA . SER A 1 372 ? 11.272 -26.345 12.649 1.00 35.59 372 SER A CA 1
ATOM 2968 C C . SER A 1 372 ? 12.361 -25.599 11.874 1.00 35.59 372 SER A C 1
ATOM 2970 O O . SER A 1 372 ? 12.678 -24.452 12.219 1.00 35.59 372 SER A O 1
ATOM 2972 N N . PRO A 1 373 ? 12.881 -26.165 10.766 1.00 36.50 373 PRO A N 1
ATOM 2973 C CA . PRO A 1 373 ? 13.781 -25.442 9.871 1.00 36.50 373 PRO A CA 1
ATOM 2974 C C . PRO A 1 373 ? 13.150 -24.135 9.365 1.00 36.50 373 PRO A C 1
ATOM 2976 O O . PRO A 1 373 ? 13.857 -23.280 8.852 1.00 36.50 373 PRO A O 1
ATOM 2979 N N . PHE A 1 374 ? 11.838 -23.952 9.548 1.00 35.44 374 PHE A N 1
ATOM 2980 C CA . PHE A 1 374 ? 11.083 -22.754 9.231 1.00 35.44 374 PHE A CA 1
ATOM 2981 C C . PHE A 1 374 ? 11.340 -21.554 10.157 1.00 35.44 374 PHE A C 1
ATOM 2983 O O . PHE A 1 374 ? 11.467 -20.456 9.633 1.00 35.44 374 PHE A O 1
ATOM 2990 N N . ILE A 1 375 ? 11.455 -21.715 11.486 1.00 35.66 375 ILE A N 1
ATOM 2991 C CA . ILE A 1 375 ? 11.785 -20.582 12.384 1.00 35.66 375 ILE A CA 1
ATOM 2992 C C . ILE A 1 375 ? 13.256 -20.202 12.242 1.00 35.66 375 ILE A C 1
ATOM 2994 O O . ILE A 1 375 ? 13.570 -19.022 12.151 1.00 35.66 375 ILE A O 1
ATOM 2998 N N . GLN A 1 376 ? 14.146 -21.182 12.084 1.00 37.38 376 GLN A N 1
ATOM 2999 C CA . GLN A 1 376 ? 15.547 -20.907 11.751 1.00 37.38 376 GLN A CA 1
ATOM 3000 C C . GLN A 1 376 ? 15.687 -20.238 10.372 1.00 37.38 376 GLN A C 1
ATOM 3002 O O . GLN A 1 376 ? 16.556 -19.388 10.179 1.00 37.38 376 GLN A O 1
ATOM 3007 N N . LEU A 1 377 ? 14.802 -20.565 9.421 1.00 38.66 377 LEU A N 1
ATOM 3008 C CA . LEU A 1 377 ? 14.681 -19.862 8.146 1.00 38.66 377 LEU A CA 1
ATOM 3009 C C . LEU A 1 377 ? 14.067 -18.468 8.322 1.00 38.66 377 LEU A C 1
ATOM 30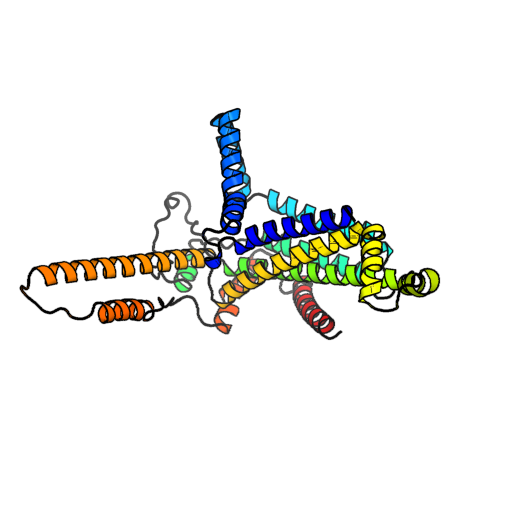11 O O . LEU A 1 377 ? 14.483 -17.572 7.609 1.00 38.66 377 LEU A O 1
ATOM 3015 N N . LEU A 1 378 ? 13.129 -18.247 9.246 1.00 37.50 378 LEU A N 1
ATOM 3016 C CA . LEU A 1 378 ? 12.505 -16.943 9.499 1.00 37.50 378 LEU A CA 1
ATOM 3017 C C . LEU A 1 378 ? 13.470 -15.982 10.201 1.00 37.50 378 LEU A C 1
ATOM 3019 O O . LEU A 1 378 ? 13.619 -14.853 9.748 1.00 37.50 378 LEU A O 1
ATOM 3023 N N . ASP A 1 379 ? 14.200 -16.447 11.215 1.00 39.25 379 ASP A N 1
ATOM 3024 C CA . ASP A 1 379 ? 15.305 -15.717 11.846 1.00 39.25 379 ASP A CA 1
ATOM 3025 C C . ASP A 1 379 ? 16.449 -15.501 10.853 1.00 39.25 379 ASP A C 1
ATOM 3027 O O . ASP A 1 379 ? 16.998 -14.404 10.750 1.00 39.25 379 ASP A O 1
ATOM 3031 N N . GLY A 1 380 ? 16.756 -16.517 10.040 1.00 35.03 380 GLY A N 1
ATOM 3032 C CA . GLY A 1 380 ? 17.710 -16.431 8.940 1.00 35.03 380 GLY A CA 1
ATOM 3033 C C . GLY A 1 380 ? 17.299 -15.421 7.867 1.00 35.03 380 GLY A C 1
ATOM 3034 O O . GLY A 1 380 ? 18.145 -14.657 7.417 1.00 35.03 380 GLY A O 1
ATOM 3035 N N . LEU A 1 381 ? 16.018 -15.365 7.488 1.00 37.78 381 LEU A N 1
ATOM 3036 C CA . LEU A 1 381 ? 15.433 -14.447 6.503 1.00 37.78 381 LEU A CA 1
ATOM 3037 C C . LEU A 1 381 ? 15.243 -13.042 7.069 1.00 37.78 381 LEU A C 1
ATOM 3039 O O . LEU A 1 381 ? 15.373 -12.092 6.308 1.00 37.78 381 LEU A O 1
ATOM 3043 N N . MET A 1 382 ? 14.988 -12.892 8.370 1.00 35.31 382 MET A N 1
ATOM 3044 C CA . MET A 1 382 ? 15.001 -11.612 9.082 1.00 35.31 382 MET A CA 1
ATOM 3045 C C . MET A 1 382 ? 16.422 -11.046 9.154 1.00 35.31 382 MET A C 1
ATOM 3047 O O . MET A 1 382 ? 16.636 -9.870 8.881 1.00 35.31 382 MET A O 1
ATOM 3051 N N . LEU A 1 383 ? 17.429 -11.881 9.420 1.00 35.75 383 LEU A N 1
ATOM 3052 C CA . LEU A 1 383 ? 18.841 -11.495 9.323 1.00 35.75 383 LEU A CA 1
ATOM 3053 C C . LEU A 1 383 ? 19.275 -11.232 7.876 1.00 35.75 383 LEU A C 1
ATOM 3055 O O . LEU A 1 383 ? 20.090 -10.338 7.640 1.00 35.75 383 LEU A O 1
ATOM 3059 N N . LEU A 1 384 ? 18.743 -11.978 6.904 1.00 33.94 384 LEU A N 1
ATOM 3060 C CA . LEU A 1 384 ? 19.009 -11.771 5.481 1.00 33.94 384 LEU A CA 1
ATOM 3061 C C . LEU A 1 384 ? 18.329 -10.498 4.969 1.00 33.94 384 LEU A C 1
ATOM 3063 O O . LEU A 1 384 ? 18.938 -9.780 4.192 1.00 33.94 384 LEU A O 1
ATOM 3067 N N . SER A 1 385 ? 17.112 -10.179 5.410 1.00 35.12 385 SER A N 1
ATOM 3068 C CA . SER A 1 385 ? 16.394 -8.952 5.051 1.00 35.12 385 SER A CA 1
ATOM 3069 C C . SER A 1 385 ? 17.025 -7.726 5.708 1.00 35.12 385 SER A C 1
ATOM 3071 O O . SER A 1 385 ? 17.157 -6.700 5.044 1.00 35.12 385 SER A O 1
ATOM 3073 N N . LEU A 1 386 ? 17.545 -7.849 6.936 1.00 35.12 386 LEU A N 1
ATOM 3074 C CA . LEU A 1 386 ? 18.373 -6.816 7.563 1.00 35.12 386 LEU A CA 1
ATOM 3075 C C . LEU A 1 386 ? 19.691 -6.620 6.794 1.00 35.12 386 LEU A C 1
ATOM 3077 O O . LEU A 1 386 ? 20.073 -5.491 6.500 1.00 35.12 386 LEU A O 1
ATOM 3081 N N . LYS A 1 387 ? 20.375 -7.707 6.408 1.00 29.95 387 LYS A N 1
ATOM 3082 C CA . LYS A 1 387 ? 21.636 -7.647 5.643 1.00 29.95 387 LYS A CA 1
ATOM 3083 C C . LYS A 1 387 ? 21.447 -7.140 4.212 1.00 29.95 387 LYS A C 1
ATOM 3085 O O . LYS A 1 387 ? 22.246 -6.324 3.765 1.00 29.95 387 LYS A O 1
ATOM 3090 N N . MET A 1 388 ? 20.396 -7.566 3.512 1.00 33.06 388 MET A N 1
ATOM 3091 C CA . MET A 1 388 ? 20.059 -7.091 2.167 1.00 33.06 388 MET A CA 1
ATOM 3092 C C . MET A 1 388 ? 19.537 -5.653 2.199 1.00 33.06 388 MET A C 1
ATOM 3094 O O . MET A 1 388 ? 19.899 -4.866 1.329 1.00 33.06 388 MET A O 1
ATOM 3098 N N . GLY A 1 389 ? 18.760 -5.269 3.216 1.00 32.69 389 GLY A N 1
ATOM 3099 C CA . GLY A 1 389 ? 18.342 -3.884 3.442 1.00 32.69 389 GLY A CA 1
ATOM 3100 C C . GLY A 1 389 ? 19.532 -2.953 3.684 1.00 32.69 389 GLY A C 1
ATOM 3101 O O . GLY A 1 389 ? 19.610 -1.890 3.076 1.00 32.69 389 GLY A O 1
ATOM 3102 N N . ILE A 1 390 ? 20.517 -3.390 4.477 1.00 31.36 390 ILE A N 1
ATOM 3103 C CA . ILE A 1 390 ? 21.769 -2.652 4.710 1.00 31.36 390 ILE A CA 1
ATOM 3104 C C . ILE A 1 390 ? 22.652 -2.617 3.448 1.00 31.36 390 ILE A C 1
ATOM 3106 O O . ILE A 1 390 ? 23.224 -1.575 3.146 1.00 31.36 390 ILE A O 1
ATOM 3110 N N . GLN A 1 391 ? 22.728 -3.697 2.660 1.00 29.16 391 GLN A N 1
ATOM 3111 C CA . GLN A 1 391 ? 23.459 -3.702 1.381 1.00 29.16 391 GLN A CA 1
ATOM 3112 C C . GLN A 1 391 ? 22.805 -2.835 0.294 1.00 29.16 391 GLN A C 1
ATOM 3114 O O . GLN A 1 391 ? 23.521 -2.297 -0.542 1.00 29.16 391 GLN A O 1
ATOM 3119 N N . THR A 1 392 ? 21.481 -2.663 0.318 1.00 35.44 392 THR A N 1
ATOM 3120 C CA . THR A 1 392 ? 20.744 -1.797 -0.628 1.00 35.44 392 THR A CA 1
ATOM 3121 C C . THR A 1 392 ? 20.800 -0.315 -0.226 1.00 35.44 392 THR A C 1
ATOM 3123 O O . THR A 1 392 ? 20.539 0.551 -1.048 1.00 35.44 392 THR A O 1
ATOM 3126 N N . LEU A 1 393 ? 21.161 -0.010 1.027 1.00 29.77 393 LEU A N 1
ATOM 3127 C CA . LEU A 1 393 ? 21.439 1.347 1.524 1.00 29.77 393 LEU A CA 1
ATOM 3128 C C . LEU A 1 393 ? 22.921 1.755 1.387 1.00 29.77 393 LEU A C 1
ATOM 3130 O O . LEU A 1 393 ? 23.251 2.919 1.604 1.00 29.77 393 LEU A O 1
ATOM 3134 N N . LEU A 1 394 ? 23.807 0.809 1.055 1.00 28.45 394 LEU A N 1
ATOM 3135 C CA . LEU A 1 394 ? 25.258 1.008 0.899 1.00 28.45 394 LEU A CA 1
ATOM 3136 C C . LEU A 1 394 ? 25.748 0.888 -0.561 1.00 28.45 394 LEU A C 1
ATOM 3138 O O . LEU A 1 394 ? 26.958 0.899 -0.797 1.00 28.45 394 LEU A O 1
ATOM 3142 N N . LEU A 1 395 ? 24.827 0.806 -1.523 1.00 30.58 395 LEU A N 1
ATOM 3143 C CA . LEU A 1 395 ? 25.041 0.930 -2.971 1.00 30.58 395 LEU A CA 1
ATOM 3144 C C . LEU A 1 395 ? 24.148 2.052 -3.499 1.00 30.58 395 LEU A C 1
ATOM 3146 O O . LEU A 1 395 ? 24.605 2.759 -4.425 1.00 30.58 395 LEU A O 1
#

Radius of gyration: 29.07 Å; Cα contacts (8 Å, |Δi|>4): 249; chains: 1; bounding box: 62×81×78 Å

Secondary structure (DSSP, 8-state):
-HHHHHHHHHHHHHHHHHHHHHHTTSGGGTTSHHHHHHHIIIIIHHHHHHHHHHHHHHHHHHHHHHHHHIIIIIS--SHHHHHHHHHHHHHHHHHHHHHGGG-S-SS--THHHHHHHHHHHHHHHHHHHHHHS------TTTHHHHHHHS---SSS------GGGGT-S-------HHHHHHHHHHHHHHHHHHHHHHHHHHHHHHHHHHHTTHHHIIIIIS---SSHHHHHHHHHHHHHHH-HHHHHHHHHHHHHHHHHHHHHHHHHHHHHTT--HHHHHHHHHHHHHHHHHHHHHHHHHHHHHHHHHHHS-S-----HHHHHHHHHHHHHS-------TT---HHHHHT-HHHHHHHHHHHTTT---SS-HHHHHHHHHHHHHHHHHHHHH--

Sequence (395 aa):
MSLHWALICHGLITLTIVVSFLCGQWPIFQGTPISSIHRFLTFGAYQYFLRFIGAVFGDRGTNLILSVEYYCCDRPNPILQLIYLAIIGTTYYIIVKTSFSYIPGYYLSEVHRYASFLAVAVGILLFLVTSFSDPGTVKADNVSRYLSAYPYDNIIYTEKECPTYLLDRSTAAYAIDVLLALIITVDGWHFLLCIYGTIAIGLVLAGRLKELQIVHVLTVYYGVDNSLRSLAPYVVQWLLDAHNTQILLMVFMGVVSLLLAGFFAYHANLCLTNTTTNETFKWQDYISWQKKLIEARASTAALKANIAGMTTEGKLRESKCKSFFRQSLLQDTEAIVKKNVYDKGFFHNLYEPEVQDGIIASKSRGWDLEDSPFIQLLDGLMLLSLKMGIQTLLL

Solvent-accessible surface area (backbone atoms only — not comparable to full-atom values): 22189 Å² total; per-residue (Å²): 114,70,66,61,52,51,52,50,51,49,50,52,50,52,48,51,51,51,49,13,65,76,49,17,85,40,78,90,32,63,94,38,71,45,23,50,51,18,49,33,70,78,49,41,53,59,52,51,49,45,50,49,37,31,73,75,54,32,68,66,41,34,52,49,53,52,51,48,47,45,49,71,70,77,36,97,59,64,63,66,56,52,53,50,52,49,50,54,53,50,52,51,51,50,46,53,73,72,48,47,82,54,49,60,39,84,72,38,62,57,65,55,63,59,50,50,54,52,53,51,51,51,51,52,49,46,46,51,52,52,71,71,50,78,66,37,78,36,34,79,88,51,42,68,58,51,51,69,76,58,61,75,69,73,76,85,40,60,94,74,86,58,89,66,64,85,80,53,80,57,80,64,76,71,38,63,57,49,52,49,52,41,49,46,52,39,40,48,50,52,25,52,50,23,48,49,50,28,53,51,49,48,38,44,53,53,20,51,44,56,76,68,36,46,67,54,48,41,34,71,74,68,62,41,61,96,41,71,82,66,40,43,64,60,53,51,52,48,44,54,70,79,37,42,66,58,52,51,50,30,50,52,26,46,54,51,23,55,53,34,49,53,52,36,53,51,54,50,50,25,45,49,50,48,46,51,76,69,52,53,52,49,50,51,52,52,52,52,50,52,51,52,50,53,50,53,50,50,52,49,50,52,50,52,51,54,54,56,57,68,75,55,77,83,90,80,94,73,64,73,66,62,61,54,54,52,56,56,54,59,68,69,71,62,74,81,74,82,78,61,86,67,44,71,44,59,68,52,38,73,65,37,66,62,52,59,46,46,57,51,57,50,40,75,73,75,45,70,53,90,82,29,71,62,48,60,44,47,56,49,46,51,52,45,50,53,50,50,52,52,53,66,73,74,109